Protein 4WP2 (pdb70)

Structure (mmCIF, N/CA/C/O backbone):
data_4WP2
#
_entry.id   4WP2
#
_cell.length_a   95.903
_cell.length_b   95.903
_cell.length_c   74.967
_cell.angle_alpha   90.00
_cell.angle_beta   90.00
_cell.angle_gamma   120.00
#
_symmetry.space_group_name_H-M   'P 31 2 1'
#
loop_
_entity.id
_entity.type
_entity.pdbx_description
1 polymer 'Putative mRNA export protein'
2 water water
#
loop_
_atom_site.group_PDB
_atom_site.id
_atom_site.type_symbol
_atom_site.label_atom_id
_atom_site.label_alt_id
_atom_site.label_comp_id
_atom_site.label_asym_id
_atom_site.label_entity_id
_atom_site.label_seq_id
_atom_site.pdbx_PDB_ins_code
_atom_site.Cartn_x
_atom_site.Cartn_y
_atom_site.Cartn_z
_atom_site.occupancy
_atom_site.B_iso_or_equiv
_atom_site.auth_seq_id
_atom_site.auth_comp_id
_atom_site.auth_asym_id
_atom_site.auth_atom_id
_atom_site.pdbx_PDB_model_num
ATOM 1 N N . SER A 1 1 ? 1.414 27.790 13.676 1.00 45.34 597 SER A N 1
ATOM 2 C CA . SER A 1 1 ? 1.243 26.394 13.286 1.00 44.27 597 SER A CA 1
ATOM 3 C C . SER A 1 1 ? 1.744 25.479 14.391 1.00 38.14 597 SER A C 1
ATOM 4 O O . SER A 1 1 ? 2.064 25.946 15.482 1.00 41.14 597 SER A O 1
ATOM 11 N N . ASN A 1 2 ? 1.911 24.196 14.093 1.00 37.57 598 ASN A N 1
ATOM 12 C CA . ASN A 1 2 ? 2.454 23.292 15.098 1.00 32.79 598 ASN A CA 1
ATOM 13 C C . ASN A 1 2 ? 3.973 23.340 15.086 1.00 30.99 598 ASN A C 1
ATOM 14 O O . ASN A 1 2 ? 4.604 22.966 16.067 1.00 27.12 598 ASN A O 1
ATOM 25 N N . ALA A 1 3 ? 4.547 23.879 14.012 1.00 34.92 599 ALA A N 1
ATOM 26 C CA . ALA A 1 3 ? 5.999 23.985 13.888 1.00 30.77 599 ALA A CA 1
ATOM 27 C C . ALA A 1 3 ? 6.526 24.975 14.910 1.00 26.20 599 ALA A C 1
ATOM 28 O O . ALA A 1 3 ? 7.566 24.765 15.522 1.00 29.76 599 ALA A O 1
ATOM 35 N N . ALA A 1 4 ? 5.775 26.053 15.103 1.00 24.30 600 ALA A N 1
ATOM 36 C CA . ALA A 1 4 ? 6.174 27.101 16.025 1.00 33.70 600 ALA A CA 1
ATOM 37 C C . ALA A 1 4 ? 6.125 26.590 17.453 1.00 26.82 600 ALA A C 1
ATOM 38 O O . ALA A 1 4 ? 6.989 26.909 18.263 1.00 26.28 600 ALA A O 1
ATOM 45 N N . THR A 1 5 ? 5.104 25.795 17.754 1.00 26.40 601 THR A N 1
ATOM 46 C CA . THR A 1 5 ? 4.940 25.241 19.091 1.00 27.65 601 THR A CA 1
ATOM 47 C C . THR A 1 5 ? 6.073 24.231 19.353 1.00 29.94 601 THR A C 1
ATOM 48 O O . THR A 1 5 ? 6.698 24.237 20.414 1.00 24.77 601 THR A O 1
ATOM 59 N N . LYS A 1 6 ? 6.347 23.374 18.378 1.00 25.47 602 LYS A N 1
ATOM 60 C CA . LYS A 1 6 ? 7.468 22.433 18.472 1.00 25.65 602 LYS A CA 1
ATOM 61 C C . LYS A 1 6 ? 8.792 23.178 18.640 1.00 24.06 602 LYS A C 1
ATOM 62 O O . LYS A 1 6 ? 9.669 22.751 19.391 1.00 22.58 602 LYS A O 1
ATOM 81 N N . ALA A 1 7 ? 8.939 24.285 17.921 1.00 24.82 603 ALA A N 1
ATOM 82 C CA . ALA A 1 7 ? 10.149 25.089 18.003 1.00 22.45 603 ALA A CA 1
ATOM 83 C C . ALA A 1 7 ? 10.395 25.662 19.402 1.00 23.98 603 ALA A C 1
ATOM 84 O O . ALA A 1 7 ? 11.539 25.686 19.847 1.00 25.01 603 ALA A O 1
ATOM 91 N N . GLN A 1 8 ? 9.352 26.123 20.102 1.00 26.58 604 GLN A N 1
ATOM 92 C CA . GLN A 1 8 ? 9.575 26.667 21.446 1.00 25.20 604 GLN A CA 1
ATOM 93 C C . GLN A 1 8 ? 10.054 25.546 22.378 1.00 22.20 604 GLN A C 1
ATOM 94 O O . GLN A 1 8 ? 10.840 25.801 23.291 1.00 24.45 604 GLN A O 1
ATOM 108 N N . LEU A 1 9 ? 9.588 24.317 22.159 1.00 21.91 605 LEU A N 1
ATOM 109 C CA . LEU A 1 9 ? 10.059 23.176 22.947 1.00 20.41 605 LEU A CA 1
ATOM 110 C C . LEU A 1 9 ? 11.530 22.815 22.620 1.00 20.12 605 LEU A C 1
ATOM 111 O O . LEU A 1 9 ? 12.326 22.532 23.516 1.00 19.87 605 LEU A O 1
ATOM 127 N N . ILE A 1 10 ? 11.892 22.841 21.340 1.00 20.27 606 ILE A N 1
ATOM 128 C CA . ILE A 1 10 ? 13.281 22.621 20.939 1.00 20.21 606 ILE A CA 1
ATOM 129 C C . ILE A 1 10 ? 14.193 23.666 21.584 1.00 23.73 606 ILE A C 1
ATOM 130 O O . ILE A 1 10 ? 15.265 23.341 22.112 1.00 20.70 606 ILE A O 1
ATOM 146 N N . ALA A 1 11 ? 13.763 24.925 21.532 1.00 24.68 607 ALA A N 1
ATOM 147 C CA . ALA A 1 11 ? 14.550 26.021 22.074 1.00 23.98 607 ALA A CA 1
ATOM 148 C C . ALA A 1 11 ? 14.783 25.827 23.565 1.00 24.00 607 ALA A C 1
ATOM 149 O O . ALA A 1 11 ? 15.878 26.100 24.063 1.00 23.48 607 ALA A O 1
ATOM 156 N N . GLU A 1 12 ? 13.770 25.331 24.272 1.00 21.85 608 GLU A N 1
ATOM 157 C CA . GLU A 1 12 ? 13.897 25.136 25.709 1.00 24.88 608 GLU A CA 1
ATOM 158 C C . GLU A 1 12 ? 14.857 23.999 26.040 1.00 23.14 608 GLU A C 1
ATOM 159 O O . GLU A 1 12 ? 15.657 24.112 26.973 1.00 22.76 608 GLU A O 1
ATOM 171 N N . VAL A 1 13 ? 14.771 22.903 25.294 1.00 20.71 609 VAL A N 1
ATOM 172 C CA . VAL A 1 13 ? 15.685 21.784 25.499 1.00 19.47 609 VAL A CA 1
ATOM 173 C C . VAL A 1 13 ? 17.122 22.238 25.233 1.00 21.80 609 VAL A C 1
ATOM 174 O O . VAL A 1 13 ? 18.029 21.885 25.975 1.00 19.84 609 VAL A O 1
ATOM 187 N N . SER A 1 14 ? 17.311 23.030 24.182 1.00 20.55 610 SER A N 1
ATOM 188 C CA . SER A 1 14 ? 18.629 23.550 23.831 1.00 22.81 610 SER A CA 1
ATOM 189 C C . SER A 1 14 ? 19.179 24.424 24.955 1.00 22.99 610 SER A C 1
ATOM 190 O O . SER A 1 14 ? 20.348 24.319 25.318 1.00 23.31 610 SER A O 1
ATOM 198 N N . ARG A 1 15 ? 18.325 25.290 25.496 1.00 24.37 611 ARG A N 1
ATOM 199 C CA . ARG A 1 15 ? 18.716 26.184 26.576 1.00 23.96 611 ARG A CA 1
ATOM 200 C C . ARG A 1 15 ? 19.156 25.398 27.808 1.00 25.37 611 ARG A C 1
ATOM 201 O O . ARG A 1 15 ? 20.142 25.750 28.462 1.00 28.45 611 ARG A O 1
ATOM 222 N N . ARG A 1 16 ? 18.404 24.352 28.136 1.00 23.21 612 ARG A N 1
ATOM 223 C CA . ARG A 1 16 ? 18.663 23.572 29.338 1.00 24.54 612 ARG A CA 1
ATOM 224 C C . ARG A 1 16 ? 19.862 22.619 29.198 1.00 27.35 612 ARG A C 1
ATOM 225 O O . ARG A 1 16 ? 20.651 22.474 30.138 1.00 26.33 612 ARG A O 1
ATOM 246 N N . THR A 1 17 ? 20.004 21.984 28.034 1.00 23.93 613 THR A N 1
ATOM 247 C CA . THR A 1 17 ? 21.013 20.937 27.847 1.00 24.18 613 THR A CA 1
ATOM 248 C C . THR A 1 17 ? 22.318 21.432 27.236 1.00 23.25 613 THR A C 1
ATOM 249 O O . THR A 1 17 ? 23.356 20.787 27.387 1.00 23.30 613 THR A O 1
ATOM 260 N N . GLY A 1 18 ? 22.253 22.543 26.512 1.00 24.01 614 GLY A N 1
ATOM 261 C CA . GLY A 1 18 ? 23.412 23.063 25.806 1.00 24.65 614 GLY A CA 1
ATOM 262 C C . GLY A 1 18 ? 23.580 22.492 24.407 1.00 29.30 614 GLY A C 1
ATOM 263 O O . GLY A 1 18 ? 24.493 22.890 23.681 1.00 25.33 614 GLY A O 1
ATOM 267 N N . MET A 1 19 ? 22.704 21.565 24.023 1.00 23.35 615 MET A N 1
ATOM 268 C CA . MET A 1 19 ? 22.765 20.960 22.692 1.00 22.93 615 MET A CA 1
ATOM 269 C C . MET A 1 19 ? 22.250 21.887 21.609 1.00 25.78 615 MET A C 1
ATOM 270 O O . MET A 1 19 ? 21.417 22.749 21.870 1.00 24.24 615 MET A O 1
ATOM 284 N N . ASN A 1 20 ? 22.717 21.690 20.378 1.00 24.38 616 ASN A N 1
ATOM 285 C CA . ASN A 1 20 ? 22.198 22.464 19.257 1.00 26.01 616 ASN A CA 1
ATOM 286 C C . ASN A 1 20 ? 20.750 22.046 18.949 1.00 25.97 616 ASN A C 1
ATOM 287 O O . ASN A 1 20 ? 20.218 21.112 19.561 1.00 21.42 616 ASN A O 1
ATOM 298 N N . VAL A 1 21 ? 20.108 22.721 18.002 1.00 23.61 617 VAL A N 1
ATOM 299 C CA . VAL A 1 21 ? 18.686 22.462 17.768 1.00 22.67 617 VAL A CA 1
ATOM 300 C C . VAL A 1 21 ? 18.440 21.062 17.197 1.00 20.80 617 VAL A C 1
ATOM 301 O O . VAL A 1 21 ? 17.401 20.455 17.463 1.00 26.02 617 VAL A O 1
ATOM 314 N N . GLU A 1 22 ? 19.376 20.536 16.415 1.00 20.82 618 GLU A N 1
ATOM 315 C CA . GLU A 1 22 ? 19.184 19.205 15.833 1.00 22.62 618 GLU A CA 1
ATOM 316 C C . GLU A 1 22 ? 19.094 18.125 16.917 1.00 21.77 618 GLU A C 1
ATOM 317 O O . GLU A 1 22 ? 18.164 17.315 16.933 1.00 23.00 618 GLU A O 1
ATOM 329 N N . TYR A 1 23 ? 20.048 18.129 17.835 1.00 23.32 619 TYR A N 1
ATOM 330 C CA . TYR A 1 23 ? 20.083 17.102 18.868 1.00 20.67 619 TYR A CA 1
ATOM 331 C C . TYR A 1 23 ? 18.991 17.349 19.910 1.00 23.02 619 TYR A C 1
ATOM 332 O O . TYR A 1 23 ? 18.414 16.404 20.445 1.00 20.29 619 TYR A O 1
ATOM 350 N N . SER A 1 24 ? 18.647 18.613 20.137 1.00 21.47 620 SER A N 1
ATOM 351 C CA . SER A 1 24 ? 17.543 18.942 21.038 1.00 20.30 620 SER A CA 1
ATOM 352 C C . SER A 1 24 ? 16.240 18.331 20.527 1.00 19.87 620 SER A C 1
ATOM 353 O O . SER A 1 24 ? 15.460 17.776 21.299 1.00 19.68 620 SER A O 1
ATOM 361 N N . GLN A 1 25 ? 16.011 18.424 19.220 1.00 19.80 621 GLN A N 1
ATOM 362 C CA . GLN A 1 25 ? 14.822 17.824 18.633 1.00 19.55 621 GLN A CA 1
ATOM 363 C C . GLN A 1 25 ? 14.845 16.300 18.794 1.00 19.48 621 GLN A C 1
ATOM 364 O O . GLN A 1 25 ? 13.807 15.683 18.978 1.00 19.84 621 GLN A O 1
ATOM 378 N N . MET A 1 26 ? 16.025 15.695 18.730 1.00 21.21 622 MET A N 1
ATOM 379 C CA . MET A 1 26 ? 16.134 14.246 18.894 1.00 20.43 622 MET A CA 1
ATOM 380 C C . MET A 1 26 ? 15.565 13.755 20.234 1.00 21.29 622 MET A C 1
ATOM 381 O O . MET A 1 26 ? 14.929 12.699 20.291 1.00 19.78 622 MET A O 1
ATOM 414 N N . LEU A 1 28 ? 13.214 15.121 21.930 1.00 19.28 624 LEU A N 1
ATOM 415 C CA . LEU A 1 28 ? 11.777 15.360 21.976 1.00 19.18 624 LEU A CA 1
ATOM 416 C C . LEU A 1 28 ? 10.980 14.394 21.116 1.00 19.14 624 LEU A C 1
ATOM 417 O O . LEU A 1 28 ? 9.896 13.948 21.507 1.00 20.37 624 LEU A O 1
ATOM 433 N N . THR A 1 29 ? 11.517 14.077 19.943 1.00 19.56 625 THR A N 1
ATOM 434 C CA . THR A 1 29 ? 10.829 13.205 19.004 1.00 23.56 625 THR A CA 1
ATOM 435 C C . THR A 1 29 ? 10.899 11.744 19.437 1.00 19.67 625 THR A C 1
ATOM 436 O O . THR A 1 29 ? 11.847 11.323 20.086 1.00 19.75 625 THR A O 1
ATOM 447 N N . GLY A 1 30 ? 9.873 10.984 19.079 1.00 20.90 626 GLY A N 1
ATOM 448 C CA . GLY A 1 30 ? 9.831 9.575 19.412 1.00 23.77 626 GLY A CA 1
ATOM 449 C C . GLY A 1 30 ? 9.027 9.306 20.668 1.00 20.30 626 GLY A C 1
ATOM 450 O O . GLY A 1 30 ? 7.920 9.816 20.843 1.00 22.39 626 GLY A O 1
ATOM 454 N N . ALA A 1 31 ? 9.603 8.518 21.567 1.00 20.52 627 ALA A N 1
ATOM 455 C CA . ALA A 1 31 ? 8.857 8.013 22.709 1.00 20.67 627 ALA A CA 1
ATOM 456 C C . ALA A 1 31 ? 8.528 9.102 23.743 1.00 22.30 627 ALA A C 1
ATOM 457 O O . ALA A 1 31 ? 7.575 8.949 24.501 1.00 25.31 627 ALA A O 1
ATOM 464 N N . ALA A 1 32 ? 9.284 10.200 23.765 1.00 19.83 628 ALA A N 1
ATOM 465 C CA . ALA A 1 32 ? 8.932 11.338 24.627 1.00 21.74 628 ALA A CA 1
ATOM 466 C C . ALA A 1 32 ? 7.673 12.036 24.114 1.00 24.20 628 ALA A C 1
ATOM 467 O O . ALA A 1 32 ? 6.936 12.659 24.886 1.00 24.02 628 ALA A O 1
ATOM 474 N N . ASN A 1 33 ? 7.422 11.894 22.814 1.00 20.88 629 ASN A N 1
ATOM 475 C CA . ASN A 1 33 ? 6.302 12.538 22.131 1.00 23.61 629 ASN A CA 1
ATOM 476 C C . ASN A 1 33 ? 6.157 14.006 22.536 1.00 20.06 629 ASN A C 1
ATOM 477 O O . ASN A 1 33 ? 5.061 14.474 22.827 1.00 26.43 629 ASN A O 1
ATOM 488 N N . TRP A 1 34 ? 7.288 14.711 22.531 1.00 21.76 630 TRP A N 1
ATOM 489 C CA . TRP A 1 34 ? 7.354 16.160 22.758 1.00 23.38 630 TRP A CA 1
ATOM 490 C C . TRP A 1 34 ? 7.007 16.579 24.187 1.00 27.10 630 TRP A C 1
ATOM 491 O O . TRP A 1 34 ? 6.811 17.759 24.466 1.00 27.75 630 TRP A O 1
ATOM 512 N N . ASN A 1 35 ? 7.022 15.615 25.100 1.00 26.13 631 ASN A N 1
ATOM 513 C CA . ASN A 1 35 ? 6.909 15.897 26.523 1.00 27.00 631 ASN A CA 1
ATOM 514 C C . ASN A 1 35 ? 8.251 16.451 26.996 1.00 28.65 631 ASN A C 1
ATOM 515 O O . ASN A 1 35 ? 9.265 15.747 26.942 1.00 26.75 631 ASN A O 1
ATOM 526 N N . LEU A 1 36 ? 8.271 17.692 27.471 1.00 26.63 632 LEU A N 1
ATOM 527 C CA . LEU A 1 36 ? 9.538 18.329 27.822 1.00 31.56 632 LEU A CA 1
ATOM 528 C C . LEU A 1 36 ? 10.296 17.573 28.900 1.00 28.38 632 LEU A C 1
ATOM 529 O O . LEU A 1 36 ? 11.515 17.407 28.820 1.00 24.28 632 LEU A O 1
ATOM 545 N N . GLU A 1 37 ? 9.585 17.155 29.937 1.00 27.62 633 GLU A N 1
ATOM 546 C CA . GLU A 1 37 ? 10.232 16.481 31.050 1.00 29.31 633 GLU A CA 1
ATOM 547 C C . GLU A 1 37 ? 10.837 15.144 30.618 1.00 27.24 633 GLU A C 1
ATOM 548 O O . GLU A 1 37 ? 11.943 14.807 31.016 1.00 26.94 633 GLU A O 1
ATOM 560 N N . LEU A 1 38 ? 10.112 14.391 29.800 1.00 27.04 634 LEU A N 1
ATOM 561 C CA . LEU A 1 38 ? 10.601 13.091 29.349 1.00 25.50 634 LEU A CA 1
ATOM 562 C C . LEU A 1 38 ? 11.809 13.258 28.420 1.00 25.06 634 LEU A C 1
ATOM 563 O O . LEU A 1 38 ? 12.720 12.433 28.418 1.00 25.67 634 LEU A O 1
ATOM 579 N N . ALA A 1 39 ? 11.809 14.330 27.631 1.00 24.62 635 ALA A N 1
ATOM 580 C CA . ALA A 1 39 ? 12.938 14.641 26.764 1.00 22.38 635 ALA A CA 1
ATOM 581 C C . ALA A 1 39 ? 14.201 14.922 27.585 1.00 21.55 635 ALA A C 1
ATOM 582 O O . ALA A 1 39 ? 15.283 14.399 27.290 1.00 23.57 635 ALA A O 1
ATOM 589 N N . LEU A 1 40 ? 14.070 15.740 28.626 1.00 24.76 636 LEU A N 1
ATOM 590 C CA . LEU A 1 40 ? 15.221 16.099 29.451 1.00 23.22 636 LEU A CA 1
ATOM 591 C C . LEU A 1 40 ? 15.756 14.896 30.208 1.00 28.36 636 LEU A C 1
ATOM 592 O O . LEU A 1 40 ? 16.969 14.744 30.373 1.00 27.30 636 LEU A O 1
ATOM 608 N N . GLN A 1 41 ? 14.839 14.053 30.670 1.00 27.95 637 GLN A N 1
ATOM 609 C CA . GLN A 1 41 ? 15.182 12.796 31.319 1.00 28.47 637 GLN A CA 1
ATOM 610 C C . GLN A 1 41 ? 16.007 11.901 30.393 1.00 24.31 637 GLN A C 1
ATOM 611 O O . GLN A 1 41 ? 16.976 11.284 30.822 1.00 26.91 637 GLN A O 1
ATOM 625 N N . SER A 1 42 ? 15.618 11.824 29.127 1.00 26.08 638 SER A N 1
ATOM 626 C CA . SER A 1 42 ? 16.365 11.030 28.156 1.00 24.56 638 SER A CA 1
ATOM 627 C C . SER A 1 42 ? 17.768 11.591 27.961 1.00 25.69 638 SER A C 1
ATOM 628 O O . SER A 1 42 ? 18.732 10.842 27.849 1.00 25.75 638 SER A O 1
ATOM 636 N N . PHE A 1 43 ? 17.886 12.909 27.931 1.00 25.92 639 PHE A N 1
ATOM 637 C CA . PHE A 1 43 ? 19.200 13.525 27.811 1.00 23.31 639 PHE A CA 1
ATOM 638 C C . PHE A 1 43 ? 20.101 13.146 28.990 1.00 28.94 639 PHE A C 1
ATOM 639 O O . PHE A 1 43 ? 21.277 12.802 28.804 1.00 31.35 639 PHE A O 1
ATOM 656 N N . GLU A 1 44 ? 19.559 13.238 30.201 1.00 28.37 640 GLU A N 1
ATOM 657 C CA . GLU A 1 44 ? 20.336 12.953 31.405 1.00 39.90 640 GLU A CA 1
ATOM 658 C C . GLU A 1 44 ? 20.933 11.549 31.389 1.00 45.12 640 GLU A C 1
ATOM 659 O O . GLU A 1 44 ? 22.073 11.348 31.807 1.00 50.18 640 GLU A O 1
ATOM 671 N N . GLN A 1 45 ? 20.163 10.578 30.911 1.00 37.68 641 GLN A N 1
ATOM 672 C CA . GLN A 1 45 ? 20.631 9.199 30.880 1.00 41.11 641 GLN A CA 1
ATOM 673 C C . GLN A 1 45 ? 21.608 8.942 29.736 1.00 43.94 641 GLN A C 1
ATOM 674 O O . GLN A 1 45 ? 22.510 8.115 29.864 1.00 43.93 641 GLN A O 1
ATOM 688 N N . GLN A 1 46 ? 21.435 9.660 28.629 1.00 32.58 642 GLN A N 1
ATOM 689 C CA . GLN A 1 46 ? 22.161 9.358 27.395 1.00 32.01 642 GLN A CA 1
ATOM 690 C C . GLN A 1 46 ? 23.232 10.387 27.004 1.00 38.91 642 GLN A C 1
ATOM 691 O O . GLN A 1 46 ? 23.769 10.323 25.897 1.00 32.12 642 GLN A O 1
ATOM 705 N N . LYS A 1 47 ? 23.509 11.345 27.886 1.00 41.98 643 LYS A N 1
ATOM 706 C CA . LYS A 1 47 ? 24.401 12.466 27.568 1.00 47.36 643 LYS A CA 1
ATOM 707 C C . LYS A 1 47 ? 25.763 11.988 27.057 1.00 49.23 643 LYS A C 1
ATOM 708 O O . LYS A 1 47 ? 26.362 12.603 26.174 1.00 39.67 643 LYS A O 1
ATOM 727 N N . ALA A 1 48 ? 26.225 10.869 27.607 1.00 56.05 644 ALA A N 1
ATOM 728 C CA . ALA A 1 48 ? 27.528 10.308 27.268 1.00 65.34 644 ALA A CA 1
ATOM 729 C C . ALA A 1 48 ? 27.657 9.969 25.782 1.00 64.10 644 ALA A C 1
ATOM 730 O O . ALA A 1 48 ? 28.770 9.879 25.263 1.00 67.15 644 ALA A O 1
ATOM 737 N N . ASN A 1 49 ? 26.530 9.767 25.105 1.00 56.05 645 ASN A N 1
ATOM 738 C CA . ASN A 1 49 ? 26.550 9.375 23.697 1.00 55.43 645 ASN A CA 1
ATOM 739 C C . ASN A 1 49 ? 26.319 10.532 22.724 1.00 51.38 645 ASN A C 1
ATOM 740 O O . ASN A 1 49 ? 26.295 10.320 21.512 1.00 58.94 645 ASN A O 1
ATOM 751 N N . VAL A 1 50 ? 26.133 11.745 23.241 1.00 43.69 646 VAL A N 1
ATOM 752 C CA . VAL A 1 50 ? 25.964 12.913 22.378 1.00 40.31 646 VAL A CA 1
ATOM 753 C C . VAL A 1 50 ? 27.339 13.440 21.977 1.00 33.62 646 VAL A C 1
ATOM 754 O O . VAL A 1 50 ? 28.179 13.669 22.840 1.00 31.64 646 VAL A O 1
ATOM 767 N N . PRO A 1 51 ? 27.578 13.634 20.669 1.00 31.03 647 PRO A N 1
ATOM 768 C CA . PRO A 1 51 ? 28.910 14.117 20.287 1.00 31.31 647 PRO A CA 1
ATOM 769 C C . PRO A 1 51 ? 29.221 15.494 20.878 1.00 33.54 647 PRO A C 1
ATOM 770 O O . PRO A 1 51 ? 28.331 16.337 20.932 1.00 30.97 647 PRO A O 1
ATOM 781 N N . PRO A 1 52 ? 30.477 15.726 21.295 1.00 29.77 648 PRO A N 1
ATOM 782 C CA . PRO A 1 52 ? 30.806 17.015 21.920 1.00 29.30 648 PRO A CA 1
ATOM 783 C C . PRO A 1 52 ? 30.564 18.215 21.013 1.00 28.45 648 PRO A C 1
ATOM 784 O O . PRO A 1 52 ? 30.240 19.288 21.515 1.00 28.15 648 PRO A O 1
ATOM 795 N N . GLU A 1 53 ? 30.712 18.035 19.703 1.00 28.34 649 GLU A N 1
ATOM 796 C CA . GLU A 1 53 ? 30.520 19.133 18.755 1.00 28.88 649 GLU A CA 1
ATOM 797 C C . GLU A 1 53 ? 29.065 19.623 18.706 1.00 29.93 649 GLU A C 1
ATOM 798 O O . GLU A 1 53 ? 28.790 20.719 18.225 1.00 34.80 649 GLU A O 1
ATOM 810 N N . ALA A 1 54 ? 28.144 18.812 19.206 1.00 27.94 650 ALA A N 1
ATOM 811 C CA . ALA A 1 54 ? 26.725 19.150 19.207 1.00 31.09 650 ALA A CA 1
ATOM 812 C C . ALA A 1 54 ? 26.385 20.238 20.229 1.00 28.40 650 ALA A C 1
ATOM 813 O O . ALA A 1 54 ? 25.285 20.789 20.206 1.00 29.44 650 ALA A O 1
ATOM 820 N N . PHE A 1 55 ? 27.326 20.551 21.120 1.00 28.68 651 PHE A N 1
ATOM 821 C CA . PHE A 1 55 ? 27.079 21.483 22.227 1.00 27.85 651 PHE A CA 1
ATOM 822 C C . PHE A 1 55 ? 27.432 22.930 21.882 1.00 27.00 651 PHE A C 1
ATOM 823 O O . PHE A 1 55 ? 28.567 23.231 21.517 1.00 26.55 651 PHE A O 1
ATOM 840 N N . ILE A 1 56 ? 26.425 23.803 21.905 1.00 26.77 652 ILE A N 1
ATOM 841 C CA . ILE A 1 56 ? 26.632 25.230 21.626 1.00 25.99 652 ILE A CA 1
ATOM 842 C C . ILE A 1 56 ? 26.455 26.199 22.808 1.00 31.33 652 ILE A C 1
ATOM 843 O O . ILE A 1 56 ? 26.635 27.417 22.654 1.00 25.35 652 ILE A O 1
ATOM 859 N N . SER A 1 57 ? 26.078 25.686 23.973 1.00 26.69 653 SER A N 1
ATOM 860 C CA . SER A 1 57 ? 25.914 26.533 25.159 1.00 26.76 653 SER A CA 1
ATOM 861 C C . SER A 1 57 ? 26.113 25.711 26.434 1.00 27.56 653 SER A C 1
ATOM 862 O O . SER A 1 57 ? 26.305 24.501 26.381 1.00 28.05 653 SER A O 1
ATOM 870 N N . GLN A 1 58 ? 26.054 26.364 27.585 1.00 27.70 654 GLN A N 1
ATOM 871 C CA . GLN A 1 58 ? 26.346 25.677 28.834 1.00 28.42 654 GLN A CA 1
ATOM 872 C C . GLN A 1 58 ? 25.301 24.654 29.261 1.00 29.23 654 GLN A C 1
ATOM 873 O O . GLN A 1 58 ? 24.117 24.963 29.305 1.00 29.32 654 GLN A O 1
ATOM 887 N N . PRO A 1 59 ? 25.748 23.430 29.614 1.00 29.84 655 PRO A N 1
ATOM 888 C CA . PRO A 1 59 ? 24.773 22.482 30.156 1.00 30.65 655 PRO A CA 1
ATOM 889 C C . PRO A 1 59 ? 24.242 23.002 31.476 1.00 32.93 655 PRO A C 1
ATOM 890 O O . PRO A 1 59 ? 25.040 23.363 32.340 1.00 31.04 655 PRO A O 1
ATOM 901 N N . GLN A 1 60 ? 22.927 23.002 31.649 1.00 31.33 656 GLN A N 1
ATOM 902 C CA . GLN A 1 60 ? 22.335 23.562 32.856 1.00 31.66 656 GLN A CA 1
ATOM 903 C C . GLN A 1 60 ? 20.978 22.928 33.137 1.00 32.31 656 GLN A C 1
ATOM 904 O O . GLN A 1 60 ? 20.019 23.618 33.477 1.00 32.33 656 GLN A O 1
ATOM 918 N N . VAL A 1 61 ? 20.894 21.624 32.893 1.00 33.37 657 VAL A N 1
ATOM 919 C CA . VAL A 1 61 ? 19.723 20.823 33.247 1.00 40.74 657 VAL A CA 1
ATOM 920 C C . VAL A 1 61 ? 19.300 21.100 34.693 1.00 59.95 657 VAL A C 1
ATOM 921 O O . VAL A 1 61 ? 19.715 20.391 35.609 1.00 65.49 657 VAL A O 1
ATOM 935 N N . ALA B 1 4 ? 10.787 17.108 10.349 1.00 84.69 600 ALA B N 1
ATOM 936 C CA . ALA B 1 4 ? 10.553 18.120 11.372 1.00 79.89 600 ALA B CA 1
ATOM 937 C C . ALA B 1 4 ? 11.599 19.230 11.289 1.00 61.74 600 ALA B C 1
ATOM 938 O O . ALA B 1 4 ? 11.940 19.861 12.294 1.00 49.93 600 ALA B O 1
ATOM 944 N N . THR B 1 5 ? 12.131 19.455 10.093 1.00 56.68 601 THR B N 1
ATOM 945 C CA . THR B 1 5 ? 13.122 20.498 9.935 1.00 38.81 601 THR B CA 1
ATOM 946 C C . THR B 1 5 ? 12.486 21.895 10.071 1.00 20.61 601 THR B C 1
ATOM 947 O O . THR B 1 5 ? 13.200 22.819 10.408 1.00 28.77 601 THR B O 1
ATOM 958 N N . LYS B 1 6 ? 11.174 22.072 9.846 1.00 30.88 602 LYS B N 1
ATOM 959 C CA . LYS B 1 6 ? 10.582 23.410 10.043 1.00 25.30 602 LYS B CA 1
ATOM 960 C C . LYS B 1 6 ? 10.721 23.897 11.485 1.00 20.60 602 LYS B C 1
ATOM 961 O O . LYS B 1 6 ? 11.090 25.048 11.722 1.00 24.59 602 LYS B O 1
ATOM 980 N N . ALA B 1 7 ? 10.424 23.031 12.445 1.00 24.96 603 ALA B N 1
ATOM 981 C CA . ALA B 1 7 ? 10.571 23.401 13.842 1.00 24.30 603 ALA B CA 1
ATOM 982 C C . ALA B 1 7 ? 12.038 23.702 14.140 1.00 21.90 603 ALA B C 1
ATOM 983 O O . ALA B 1 7 ? 12.328 24.654 14.857 1.00 25.29 603 ALA B O 1
ATOM 990 N N . GLN B 1 8 ? 12.952 22.906 13.578 1.00 23.85 604 GLN B N 1
ATOM 991 C CA . GLN B 1 8 ? 14.388 23.127 13.788 1.00 23.77 604 GLN B CA 1
ATOM 992 C C . GLN B 1 8 ? 14.832 24.448 13.214 1.00 23.90 604 GLN B C 1
ATOM 993 O O . GLN B 1 8 ? 15.622 25.172 13.822 1.00 23.29 604 GLN B O 1
ATOM 1007 N N . LEU B 1 9 ? 14.298 24.770 12.041 1.00 22.09 605 LEU B N 1
ATOM 1008 C CA . LEU B 1 9 ? 14.668 26.000 11.358 1.00 23.32 605 LEU B CA 1
ATOM 1009 C C . LEU B 1 9 ? 14.181 27.230 12.113 1.00 21.03 605 LEU B C 1
ATOM 1010 O O . LEU B 1 9 ? 14.916 28.207 12.257 1.00 22.80 605 LEU B O 1
ATOM 1026 N N . ILE B 1 10 ? 12.953 27.171 12.612 1.00 22.80 606 ILE B N 1
ATOM 1027 C CA . ILE B 1 10 ? 12.420 28.255 13.427 1.00 25.32 606 ILE B CA 1
ATOM 1028 C C . ILE B 1 10 ? 13.273 28.424 14.682 1.00 26.17 606 ILE B C 1
ATOM 1029 O O . ILE B 1 10 ? 13.646 29.536 15.034 1.00 23.97 606 ILE B O 1
ATOM 1045 N N . ALA B 1 11 ? 13.592 27.316 15.344 1.00 22.79 607 ALA B N 1
ATOM 1046 C CA . ALA B 1 11 ? 14.388 27.374 16.570 1.00 22.94 607 ALA B CA 1
ATOM 1047 C C . ALA B 1 11 ? 15.780 27.957 16.323 1.00 27.53 607 ALA B C 1
ATOM 1048 O O . ALA B 1 11 ? 16.322 28.671 17.171 1.00 27.03 607 ALA B O 1
ATOM 1055 N N . GLU B 1 12 ? 16.375 27.638 15.178 1.00 25.01 608 GLU B N 1
ATOM 1056 C CA . GLU B 1 12 ? 17.706 28.143 14.863 1.00 23.85 608 GLU B CA 1
ATOM 1057 C C . GLU B 1 12 ? 17.698 29.647 14.579 1.00 26.74 608 GLU B C 1
ATOM 1058 O O . GLU B 1 12 ? 18.586 30.369 15.037 1.00 31.43 608 GLU B O 1
ATOM 1070 N N . VAL B 1 13 ? 16.699 30.122 13.836 1.00 23.60 609 VAL B N 1
ATOM 1071 C CA . VAL B 1 13 ? 16.590 31.560 13.567 1.00 27.40 609 VAL B CA 1
ATOM 1072 C C . VAL B 1 13 ? 16.446 32.339 14.874 1.00 39.79 609 VAL B C 1
ATOM 1073 O O . VAL B 1 13 ? 17.024 33.420 15.031 1.00 29.17 609 VAL B O 1
ATOM 1086 N N . SER B 1 14 ? 15.668 31.802 15.804 1.00 27.11 610 SER B N 1
ATOM 1087 C CA . SER B 1 14 ? 15.501 32.450 17.095 1.00 36.75 610 SER B CA 1
ATOM 1088 C C . SER B 1 14 ? 16.834 32.576 17.822 1.00 40.77 610 SER B C 1
ATOM 1089 O O . SER B 1 14 ? 17.173 33.640 18.339 1.00 40.94 610 SER B O 1
ATOM 1097 N N . ARG B 1 15 ? 17.592 31.488 17.833 1.00 31.58 611 ARG B N 1
ATOM 1098 C CA . ARG B 1 15 ? 18.879 31.454 18.505 1.00 35.68 611 ARG B CA 1
ATOM 1099 C C . ARG B 1 15 ? 19.877 32.440 17.902 1.00 35.71 611 ARG B C 1
ATOM 1100 O O . ARG B 1 15 ? 20.617 33.107 18.628 1.00 37.59 611 ARG B O 1
ATOM 1121 N N . ARG B 1 16 ? 19.917 32.509 16.577 1.00 34.56 612 ARG B N 1
ATOM 1122 C CA . ARG B 1 16 ? 20.897 33.344 15.899 1.00 42.34 612 ARG B CA 1
ATOM 1123 C C . ARG B 1 16 ? 20.541 34.832 16.009 1.00 43.67 612 ARG B C 1
ATOM 1124 O O . ARG B 1 16 ? 21.422 35.673 16.201 1.00 45.46 612 ARG B O 1
ATOM 1145 N N . THR B 1 17 ? 19.252 35.148 15.917 1.00 34.95 613 THR B N 1
ATOM 1146 C CA . THR B 1 17 ? 18.805 36.541 15.855 1.00 41.97 613 THR B CA 1
ATOM 1147 C C . THR B 1 17 ? 18.445 37.110 17.220 1.00 42.22 613 THR B C 1
ATOM 1148 O O . THR B 1 17 ? 18.524 38.322 17.436 1.00 42.16 613 THR B O 1
ATOM 1159 N N . GLY B 1 18 ? 18.056 36.234 18.137 1.00 42.82 614 GLY B N 1
ATOM 1160 C CA . GLY B 1 18 ? 17.593 36.654 19.446 1.00 40.30 614 GLY B CA 1
ATOM 1161 C C . GLY B 1 18 ? 16.103 36.950 19.447 1.00 39.57 614 GLY B C 1
ATOM 1162 O O . GLY B 1 18 ? 15.523 37.275 20.481 1.00 40.08 614 GLY B O 1
ATOM 1166 N N . MET B 1 19 ? 15.481 36.849 18.281 1.00 34.86 615 MET B N 1
ATOM 1167 C CA . MET B 1 19 ? 14.042 37.074 18.161 1.00 34.31 615 MET B CA 1
ATOM 1168 C C . MET B 1 19 ? 13.255 35.888 18.694 1.00 33.29 615 MET B C 1
ATOM 1169 O O . MET B 1 19 ? 13.768 34.777 18.748 1.00 38.16 615 MET B O 1
ATOM 1183 N N . ASN B 1 20 ? 12.008 36.125 19.089 1.00 34.79 616 ASN B N 1
ATOM 1184 C CA . ASN B 1 20 ? 11.145 35.040 19.541 1.00 38.03 616 ASN B CA 1
ATOM 1185 C C . ASN B 1 20 ? 10.721 34.128 18.391 1.00 43.28 616 ASN B C 1
ATOM 1186 O O . ASN B 1 20 ? 11.019 34.402 17.229 1.00 38.38 616 ASN B O 1
ATOM 1197 N N . VAL B 1 21 ? 10.007 33.056 18.727 1.00 40.73 617 VAL B N 1
ATOM 1198 C CA . VAL B 1 21 ? 9.639 32.025 17.761 1.00 46.61 617 VAL B CA 1
ATOM 1199 C C . VAL B 1 21 ? 8.623 32.458 16.708 1.00 45.57 617 VAL B C 1
ATOM 1200 O O . VAL B 1 21 ? 8.726 32.071 15.546 1.00 35.85 617 VAL B O 1
ATOM 1213 N N . GLU B 1 22 ? 7.654 33.272 17.108 1.00 41.43 618 GLU B N 1
ATOM 1214 C CA . GLU B 1 22 ? 6.609 33.707 16.190 1.00 42.60 618 GLU B CA 1
ATOM 1215 C C . GLU B 1 22 ? 7.193 34.526 15.060 1.00 29.30 618 GLU B C 1
ATOM 1216 O O . GLU B 1 22 ? 6.869 34.322 13.894 1.00 27.38 618 GLU B O 1
ATOM 1228 N N . TYR B 1 23 ? 8.026 35.485 15.428 1.00 32.66 619 TYR B N 1
ATOM 1229 C CA . TYR B 1 23 ? 8.640 36.375 14.465 1.00 34.20 619 TYR B CA 1
ATOM 1230 C C . TYR B 1 23 ? 9.771 35.661 13.700 1.00 31.19 619 TYR B C 1
ATOM 1231 O O . TYR B 1 23 ? 10.052 35.975 12.544 1.00 30.58 619 TYR B O 1
ATOM 1249 N N . SER B 1 24 ? 10.425 34.704 14.345 1.00 30.03 620 SER B N 1
ATOM 1250 C CA . SER B 1 24 ? 11.430 33.899 13.651 1.00 26.58 620 SER B CA 1
ATOM 1251 C C . SER B 1 24 ? 10.794 33.148 12.477 1.00 29.36 620 SER B C 1
ATOM 1252 O O . SER B 1 24 ? 11.367 33.066 11.376 1.00 22.94 620 SER B O 1
ATOM 1260 N N . GLN B 1 25 ? 9.604 32.601 12.705 1.00 25.69 621 GLN B N 1
ATOM 1261 C CA . GLN B 1 25 ? 8.885 31.886 11.653 1.00 24.89 621 GLN B CA 1
ATOM 1262 C C . GLN B 1 25 ? 8.521 32.820 10.502 1.00 28.42 621 GLN B C 1
ATOM 1263 O O . GLN B 1 25 ? 8.497 32.411 9.333 1.00 26.03 621 GLN B O 1
ATOM 1277 N N . MET B 1 26 ? 8.227 34.075 10.834 1.00 23.25 622 MET B N 1
ATOM 1278 C CA . MET B 1 26 ? 7.883 35.051 9.813 1.00 27.03 622 MET B CA 1
ATOM 1279 C C . MET B 1 26 ? 9.013 35.230 8.799 1.00 22.29 622 MET B C 1
ATOM 1280 O O . MET B 1 26 ? 8.751 35.456 7.614 1.00 22.63 622 MET B O 1
ATOM 1313 N N . LEU B 1 28 ? 11.167 32.994 7.855 1.00 20.18 624 LEU B N 1
ATOM 1314 C CA . LEU B 1 28 ? 11.338 31.781 7.066 1.00 19.54 624 LEU B CA 1
ATOM 1315 C C . LEU B 1 28 ? 10.236 31.565 6.033 1.00 20.59 624 LEU B C 1
ATOM 1316 O O . LEU B 1 28 ? 10.506 31.093 4.927 1.00 22.89 624 LEU B O 1
ATOM 1332 N N . THR B 1 29 ? 8.994 31.886 6.393 1.00 22.95 625 THR B N 1
ATOM 1333 C CA . THR B 1 29 ? 7.865 31.691 5.485 1.00 19.49 625 THR B CA 1
ATOM 1334 C C . THR B 1 29 ? 7.829 32.770 4.411 1.00 19.75 625 THR B C 1
ATOM 1335 O O . THR B 1 29 ? 8.291 33.884 4.625 1.00 21.12 625 THR B O 1
ATOM 1346 N N . GLY B 1 30 ? 7.287 32.426 3.250 1.00 19.63 626 GLY B N 1
ATOM 1347 C CA . GLY B 1 30 ? 7.207 33.361 2.148 1.00 21.97 626 GLY B CA 1
ATOM 1348 C C . GLY B 1 30 ? 8.371 33.208 1.192 1.00 26.91 626 GLY B C 1
ATOM 1349 O O . GLY B 1 30 ? 8.765 32.095 0.833 1.00 22.31 626 GLY B O 1
ATOM 1353 N N . ALA B 1 31 ? 8.967 34.331 0.817 1.00 23.40 627 ALA B N 1
ATOM 1354 C CA . ALA B 1 31 ? 9.931 34.334 -0.276 1.00 21.99 627 ALA B CA 1
ATOM 1355 C C . ALA B 1 31 ? 11.245 33.624 0.063 1.00 27.40 627 ALA B C 1
ATOM 1356 O O . ALA B 1 31 ? 11.964 33.205 -0.844 1.00 27.54 627 ALA B O 1
ATOM 1363 N N . ALA B 1 32 ? 11.567 33.474 1.346 1.00 23.90 628 ALA B N 1
ATOM 1364 C CA . ALA B 1 32 ? 12.756 32.705 1.726 1.00 22.05 628 ALA B CA 1
ATOM 1365 C C . ALA B 1 32 ? 12.587 31.200 1.500 1.00 23.10 628 ALA B C 1
ATOM 1366 O O . ALA B 1 32 ? 13.578 30.475 1.392 1.00 24.86 628 ALA B O 1
ATOM 1373 N N . ASN B 1 33 ? 11.339 30.747 1.451 1.00 24.44 629 ASN B N 1
ATOM 1374 C CA . ASN B 1 33 ? 10.988 29.329 1.321 1.00 26.53 629 ASN B CA 1
ATOM 1375 C C . ASN B 1 33 ? 11.790 28.422 2.258 1.00 30.44 629 ASN B C 1
ATOM 1376 O O . ASN B 1 33 ? 12.355 27.404 1.844 1.00 23.66 629 ASN B O 1
ATOM 1387 N N . TRP B 1 34 ? 11.833 28.822 3.528 1.00 22.77 630 TRP B N 1
ATOM 1388 C CA . TRP B 1 34 ? 12.417 28.029 4.604 1.00 20.09 630 TRP B CA 1
ATOM 1389 C C . TRP B 1 34 ? 13.930 27.876 4.489 1.00 20.40 630 TRP B C 1
ATOM 1390 O O . TRP B 1 34 ? 14.512 26.989 5.099 1.00 24.92 630 TRP B O 1
ATOM 1411 N N . ASN B 1 35 ? 14.556 28.738 3.695 1.00 20.07 631 ASN B N 1
ATOM 1412 C CA . ASN B 1 35 ? 16.017 28.835 3.649 1.00 20.73 631 ASN B CA 1
ATOM 1413 C C . ASN B 1 35 ? 16.589 29.675 4.798 1.00 21.66 631 ASN B C 1
ATOM 1414 O O . ASN B 1 35 ? 16.262 30.852 4.934 1.00 23.74 631 ASN B O 1
ATOM 1425 N N . LEU B 1 36 ? 17.432 29.056 5.621 1.00 24.17 632 LEU B N 1
ATOM 1426 C CA . LEU B 1 36 ? 17.963 29.698 6.824 1.00 26.29 632 LEU B CA 1
ATOM 1427 C C . LEU B 1 36 ? 18.772 30.963 6.523 1.00 25.31 632 LEU B C 1
ATOM 1428 O O . LEU B 1 36 ? 18.553 32.006 7.140 1.00 25.15 632 LEU B O 1
ATOM 1444 N N . GLU B 1 37 ? 19.668 30.888 5.546 1.00 23.93 633 GLU B N 1
ATOM 1445 C CA . GLU B 1 37 ? 20.519 32.029 5.219 1.00 29.27 633 GLU B CA 1
ATOM 1446 C C . GLU B 1 37 ? 19.683 33.210 4.752 1.00 23.77 633 GLU B C 1
ATOM 1447 O O . GLU B 1 37 ? 19.929 34.355 5.126 1.00 29.74 633 GLU B O 1
ATOM 1459 N N . LEU B 1 38 ? 18.689 32.915 3.928 1.00 22.59 634 LEU B N 1
ATOM 1460 C CA . LEU B 1 38 ? 17.845 33.954 3.364 1.00 30.67 634 LEU B CA 1
ATOM 1461 C C . LEU B 1 38 ? 16.961 34.571 4.453 1.00 30.77 634 LEU B C 1
ATOM 1462 O O . LEU B 1 38 ? 16.687 35.767 4.435 1.00 30.68 634 LEU B O 1
ATOM 1478 N N . ALA B 1 39 ? 16.527 33.757 5.410 1.00 23.39 635 ALA B N 1
ATOM 1479 C CA . ALA B 1 39 ? 15.757 34.263 6.543 1.00 20.87 635 ALA B CA 1
ATOM 1480 C C . ALA B 1 39 ? 16.615 35.217 7.359 1.00 25.40 635 ALA B C 1
ATOM 1481 O O . ALA B 1 39 ? 16.173 36.302 7.741 1.00 27.53 635 ALA B O 1
ATOM 1488 N N . LEU B 1 40 ? 17.849 34.803 7.622 1.00 26.04 636 LEU B N 1
ATOM 1489 C CA . LEU B 1 40 ? 18.756 35.610 8.428 1.00 31.27 636 LEU B CA 1
ATOM 1490 C C . LEU B 1 40 ? 19.130 36.901 7.704 1.00 25.99 636 LEU B C 1
ATOM 1491 O O . LEU B 1 40 ? 19.219 37.954 8.331 1.00 38.67 636 LEU B O 1
ATOM 1507 N N . GLN B 1 41 ? 19.329 36.829 6.391 1.00 32.75 637 GLN B N 1
ATOM 1508 C CA . GLN B 1 41 ? 19.568 38.034 5.596 1.00 29.35 637 GLN B CA 1
ATOM 1509 C C . GLN B 1 41 ? 18.412 39.003 5.758 1.00 38.69 637 GLN B C 1
ATOM 1510 O O . GLN B 1 41 ? 18.611 40.203 5.938 1.00 43.25 637 GLN B O 1
ATOM 1524 N N . SER B 1 42 ? 17.196 38.468 5.703 1.00 31.49 638 SER B N 1
ATOM 1525 C CA . SER B 1 42 ? 16.005 39.289 5.820 1.00 29.20 638 SER B CA 1
ATOM 1526 C C . SER B 1 42 ? 15.954 39.953 7.193 1.00 30.98 638 SER B C 1
ATOM 1527 O O . SER B 1 42 ? 15.573 41.119 7.312 1.00 35.50 638 SER B O 1
ATOM 1535 N N . PHE B 1 43 ? 16.336 39.212 8.230 1.00 30.21 639 PHE B N 1
ATOM 1536 C CA . PHE B 1 43 ? 16.403 39.780 9.574 1.00 36.78 639 PHE B CA 1
ATOM 1537 C C . PHE B 1 43 ? 17.410 40.917 9.691 1.00 41.40 639 PHE B C 1
ATOM 1538 O O . PHE B 1 43 ? 17.095 41.981 10.234 1.00 41.65 639 PHE B O 1
ATOM 1555 N N . GLU B 1 44 ? 18.622 40.684 9.200 1.00 45.93 640 GLU B N 1
ATOM 1556 C CA . GLU B 1 44 ? 19.679 41.684 9.292 1.00 56.01 640 GLU B CA 1
ATOM 1557 C C . GLU B 1 44 ? 19.271 42.972 8.592 1.00 56.18 640 GLU B C 1
ATOM 1558 O O . GLU B 1 44 ? 19.557 44.070 9.069 1.00 53.99 640 GLU B O 1
ATOM 1570 N N . GLN B 1 45 ? 18.580 42.829 7.470 1.00 49.45 641 GLN B N 1
ATOM 1571 C CA . GLN B 1 45 ? 18.171 43.981 6.686 1.00 49.82 641 GLN B CA 1
ATOM 1572 C C . GLN B 1 45 ? 17.012 44.734 7.334 1.00 53.91 641 GLN B C 1
ATOM 1573 O O . GLN B 1 45 ? 16.886 45.946 7.156 1.00 61.82 641 GLN B O 1
ATOM 1587 N N . GLN B 1 46 ? 16.170 44.024 8.082 1.00 41.91 642 GLN B N 1
ATOM 1588 C CA . GLN B 1 46 ? 14.956 44.621 8.632 1.00 38.37 642 GLN B CA 1
ATOM 1589 C C . GLN B 1 46 ? 15.050 44.842 10.137 1.00 42.84 642 GLN B C 1
ATOM 1590 O O . GLN B 1 46 ? 14.097 45.315 10.754 1.00 43.19 642 GLN B O 1
ATOM 1604 N N . LYS B 1 47 ? 16.208 44.531 10.711 1.00 43.55 643 LYS B N 1
ATOM 1605 C CA . LYS B 1 47 ? 16.373 44.514 12.160 1.00 50.84 643 LYS B CA 1
ATOM 1606 C C . LYS B 1 47 ? 16.042 45.863 12.786 1.00 56.79 643 LYS B C 1
ATOM 1607 O O . LYS B 1 47 ? 15.468 45.923 13.872 1.00 56.06 643 LYS B O 1
ATOM 1626 N N . ALA B 1 48 ? 16.403 46.941 12.097 1.00 62.45 644 ALA B N 1
ATOM 1627 C CA . ALA B 1 48 ? 16.138 48.278 12.608 1.00 71.84 644 ALA B CA 1
ATOM 1628 C C . ALA B 1 48 ? 14.636 48.505 12.727 1.00 75.82 644 ALA B C 1
ATOM 1629 O O . ALA B 1 48 ? 14.185 49.292 13.557 1.00 75.83 644 ALA B O 1
ATOM 1636 N N . ASN B 1 49 ? 13.869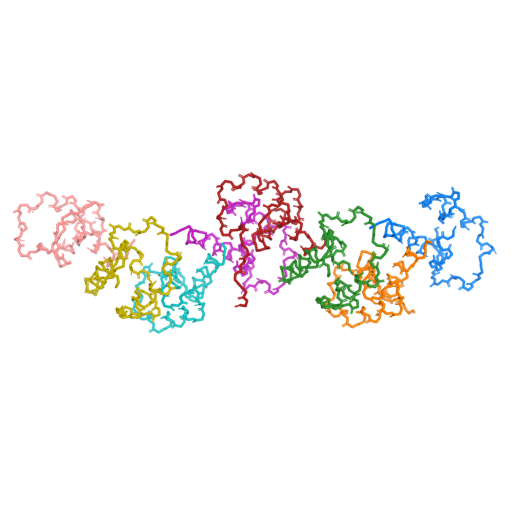 47.796 11.901 1.00 78.96 645 ASN B N 1
ATOM 1637 C CA . ASN B 1 49 ? 12.420 47.969 11.843 1.00 79.33 645 ASN B CA 1
ATOM 1638 C C . ASN B 1 49 ? 11.646 46.892 12.599 1.00 61.89 645 ASN B C 1
ATOM 1639 O O . ASN B 1 49 ? 10.416 46.909 12.621 1.00 62.15 645 ASN B O 1
ATOM 1650 N N . VAL B 1 50 ? 12.361 45.950 13.209 1.00 74.28 646 VAL B N 1
ATOM 1651 C CA . VAL B 1 50 ? 11.715 44.904 13.992 1.00 64.81 646 VAL B CA 1
ATOM 1652 C C . VAL B 1 50 ? 11.423 45.467 15.371 1.00 66.24 646 VAL B C 1
ATOM 1653 O O . VAL B 1 50 ? 12.315 46.032 16.007 1.00 65.71 646 VAL B O 1
ATOM 1666 N N . PRO B 1 51 ? 10.172 45.329 15.840 1.00 65.38 647 PRO B N 1
ATOM 1667 C CA . PRO B 1 51 ? 9.870 45.916 17.147 1.00 66.25 647 PRO B CA 1
ATOM 1668 C C . PRO B 1 51 ? 10.714 45.311 18.268 1.00 66.38 647 PRO B C 1
ATOM 1669 O O . PRO B 1 51 ? 10.999 44.113 18.231 1.00 68.39 647 PRO B O 1
ATOM 1680 N N . PRO B 1 52 ? 11.106 46.130 19.258 1.00 66.86 648 PRO B N 1
ATOM 1681 C CA . PRO B 1 52 ? 11.921 45.652 20.379 1.00 67.36 648 PRO B CA 1
ATOM 1682 C C . PRO B 1 52 ? 11.238 44.505 21.119 1.00 68.50 648 PRO B C 1
ATOM 1683 O O . PRO B 1 52 ? 11.909 43.700 21.754 1.00 67.76 648 PRO B O 1
ATOM 1694 N N . GLU B 1 53 ? 9.914 44.438 21.038 1.00 76.01 649 GLU B N 1
ATOM 1695 C CA . GLU B 1 53 ? 9.156 43.403 21.732 1.00 85.38 649 GLU B CA 1
ATOM 1696 C C . GLU B 1 53 ? 9.467 41.985 21.240 1.00 87.38 649 GLU B C 1
ATOM 1697 O O . GLU B 1 53 ? 9.284 41.014 21.977 1.00 94.40 649 GLU B O 1
ATOM 1709 N N . ALA B 1 54 ? 9.963 41.869 20.012 1.00 80.36 650 ALA B N 1
ATOM 1710 C CA . ALA B 1 54 ? 10.230 40.563 19.408 1.00 75.27 650 ALA B CA 1
ATOM 1711 C C . ALA B 1 54 ? 11.496 39.879 19.927 1.00 70.84 650 ALA B C 1
ATOM 1712 O O . ALA B 1 54 ? 11.681 38.679 19.735 1.00 79.02 650 ALA B O 1
ATOM 1719 N N . PHE B 1 55 ? 12.351 40.641 20.596 1.00 67.12 651 PHE B N 1
ATOM 1720 C CA . PHE B 1 55 ? 13.670 40.169 21.016 1.00 69.17 651 PHE B CA 1
ATOM 1721 C C . PHE B 1 55 ? 13.680 39.567 22.418 1.00 70.42 651 PHE B C 1
ATOM 1722 O O . PHE B 1 55 ? 13.660 40.289 23.399 1.00 73.99 651 PHE B O 1
ATOM 1739 N N . ILE B 1 56 ? 13.754 38.245 22.520 1.00 71.46 652 ILE B N 1
ATOM 1740 C CA . ILE B 1 56 ? 13.761 37.608 23.837 1.00 76.73 652 ILE B CA 1
ATOM 1741 C C . ILE B 1 56 ? 15.164 37.176 24.263 1.00 74.36 652 ILE B C 1
ATOM 1742 O O . ILE B 1 56 ? 15.314 36.450 25.246 1.00 78.14 652 ILE B O 1
ATOM 1758 N N . SER B 1 57 ? 16.183 37.680 23.564 1.00 69.00 653 SER B N 1
ATOM 1759 C CA . SER B 1 57 ? 17.581 37.386 23.889 1.00 69.15 653 SER B CA 1
ATOM 1760 C C . SER B 1 57 ? 18.564 38.076 22.941 1.00 76.00 653 SER B C 1
ATOM 1761 O O . SER B 1 57 ? 18.178 38.604 21.899 1.00 77.03 653 SER B O 1
ATOM 1769 N N . GLN B 1 58 ? 19.835 38.084 23.335 1.00 81.23 654 GLN B N 1
ATOM 1770 C CA . GLN B 1 58 ? 20.910 38.683 22.543 1.00 85.28 654 GLN B CA 1
ATOM 1771 C C . GLN B 1 58 ? 21.304 37.740 21.391 1.00 79.78 654 GLN B C 1
ATOM 1772 O O . GLN B 1 58 ? 21.323 36.520 21.574 1.00 70.54 654 GLN B O 1
ATOM 1786 N N . PRO B 1 59 ? 21.611 38.293 20.199 1.00 80.25 655 PRO B N 1
ATOM 1787 C CA . PRO B 1 59 ? 22.054 37.462 19.068 1.00 79.67 655 PRO B CA 1
ATOM 1788 C C . PRO B 1 59 ? 23.319 36.639 19.328 1.00 78.83 655 PRO B C 1
ATOM 1789 O O . PRO B 1 59 ? 24.267 37.117 19.951 1.00 81.23 655 PRO B O 1
ATOM 1800 N N . GLN B 1 60 ? 23.310 35.402 18.839 1.00 78.60 656 GLN B N 1
ATOM 1801 C CA . GLN B 1 60 ? 24.406 34.460 19.041 1.00 76.29 656 GLN B CA 1
ATOM 1802 C C . GLN B 1 60 ? 24.971 34.027 17.693 1.00 82.85 656 GLN B C 1
ATOM 1803 O O . GLN B 1 60 ? 24.244 33.508 16.851 1.00 85.51 656 GLN B O 1
ATOM 1817 N N . VAL B 1 61 ? 26.259 34.291 17.485 1.00 94.02 657 VAL B N 1
ATOM 1818 C CA . VAL B 1 61 ? 26.973 33.879 16.273 1.00 99.34 657 VAL B CA 1
ATOM 1819 C C . VAL B 1 61 ? 26.678 32.435 15.857 1.00 101.37 657 VAL B C 1
ATOM 1820 O O . VAL B 1 61 ? 26.833 32.070 14.691 1.00 101.06 657 VAL B O 1
ATOM 1834 N N . SER C 1 1 ? 1.438 54.054 13.760 1.00 47.43 597 SER C N 1
ATOM 1835 C CA . SER C 1 1 ? 1.347 52.639 13.431 1.00 51.07 597 SER C CA 1
ATOM 1836 C C . SER C 1 1 ? 1.156 52.396 11.937 1.00 43.78 597 SER C C 1
ATOM 1837 O O . SER C 1 1 ? 0.427 53.126 11.267 1.00 42.66 597 SER C O 1
ATOM 1844 N N . ASN C 1 2 ? 1.872 51.405 11.416 1.00 27.99 598 ASN C N 1
ATOM 1845 C CA . ASN C 1 2 ? 1.729 50.974 10.028 1.00 23.64 598 ASN C CA 1
ATOM 1846 C C . ASN C 1 2 ? 0.790 49.765 9.881 1.00 25.06 598 ASN C C 1
ATOM 1847 O O . ASN C 1 2 ? 0.738 49.135 8.825 1.00 23.70 598 ASN C O 1
ATOM 1858 N N . ALA C 1 3 ? 0.080 49.420 10.952 1.00 24.02 599 ALA C N 1
ATOM 1859 C CA . ALA C 1 3 ? -0.747 48.216 10.970 1.00 22.86 599 ALA C CA 1
ATOM 1860 C C . ALA C 1 3 ? -1.867 48.240 9.935 1.00 26.62 599 ALA C C 1
ATOM 1861 O O . ALA C 1 3 ? -2.147 47.223 9.306 1.00 26.05 599 ALA C O 1
ATOM 1868 N N . ALA C 1 4 ? -2.487 49.396 9.734 1.00 26.02 600 ALA C N 1
ATOM 1869 C CA . ALA C 1 4 ? -3.591 49.495 8.784 1.00 26.36 600 ALA C CA 1
ATO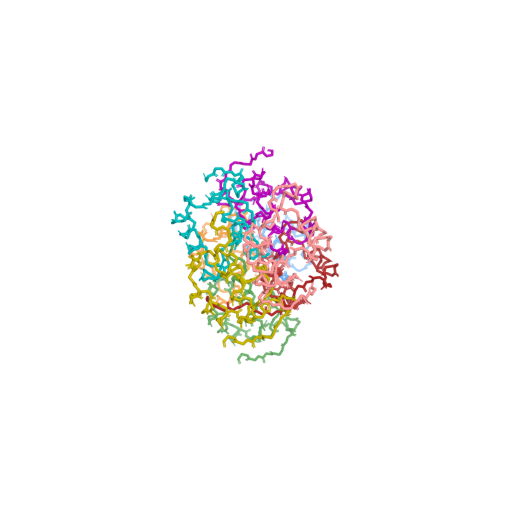M 1870 C C . ALA C 1 4 ? -3.105 49.279 7.357 1.00 23.27 600 ALA C C 1
ATOM 1871 O O . ALA C 1 4 ? -3.796 48.657 6.551 1.00 22.00 600 ALA C O 1
ATOM 1878 N N . THR C 1 5 ? -1.911 49.779 7.058 1.00 25.21 601 THR C N 1
ATOM 1879 C CA . THR C 1 5 ? -1.331 49.659 5.722 1.00 20.22 601 THR C CA 1
ATOM 1880 C C . THR C 1 5 ? -1.006 48.194 5.449 1.00 21.81 601 THR C C 1
ATOM 1881 O O . THR C 1 5 ? -1.290 47.667 4.374 1.00 22.77 601 THR C O 1
ATOM 1892 N N . LYS C 1 6 ? -0.413 47.545 6.437 1.00 18.92 602 LYS C N 1
ATOM 1893 C CA . LYS C 1 6 ? -0.137 46.114 6.362 1.00 18.41 602 LYS C CA 1
ATOM 1894 C C . LYS C 1 6 ? -1.408 45.292 6.211 1.00 19.74 602 LYS C C 1
ATOM 1895 O O . LYS C 1 6 ? -1.432 44.323 5.447 1.00 20.72 602 LYS C O 1
ATOM 1914 N N . ALA C 1 7 ? -2.459 45.674 6.933 1.00 18.06 603 ALA C N 1
ATOM 1915 C CA . ALA C 1 7 ? -3.735 44.975 6.843 1.00 23.45 603 ALA C CA 1
ATOM 1916 C C . ALA C 1 7 ? -4.276 45.039 5.416 1.00 21.01 603 ALA C C 1
ATOM 1917 O O . ALA C 1 7 ? -4.835 44.065 4.924 1.00 20.49 603 ALA C O 1
ATOM 1924 N N . GLN C 1 8 ? -4.110 46.179 4.750 1.00 21.81 604 GLN C N 1
ATOM 1925 C CA . GLN C 1 8 ? -4.552 46.315 3.361 1.00 22.12 604 GLN C CA 1
ATOM 1926 C C . GLN C 1 8 ? -3.748 45.369 2.448 1.00 20.70 604 GLN C C 1
ATOM 1927 O O . GLN C 1 8 ? -4.291 44.795 1.504 1.00 26.09 604 GLN C O 1
ATOM 1941 N N . LEU C 1 9 ? -2.458 45.201 2.720 1.00 20.40 605 LEU C N 1
ATOM 1942 C CA . LEU C 1 9 ? -1.638 44.275 1.929 1.00 20.79 605 LEU C CA 1
ATOM 1943 C C . LEU C 1 9 ? -2.054 42.819 2.171 1.00 21.66 605 LEU C C 1
ATOM 1944 O O . LEU C 1 9 ? -2.155 42.029 1.228 1.00 21.13 605 LEU C O 1
ATOM 1960 N N . ILE C 1 10 ? -2.321 42.476 3.427 1.00 19.97 606 ILE C N 1
ATOM 1961 C CA . ILE C 1 10 ? -2.828 41.150 3.761 1.00 20.84 606 ILE C CA 1
ATOM 1962 C C . ILE C 1 10 ? -4.142 40.882 3.039 1.00 25.88 606 ILE C C 1
ATOM 1963 O O . ILE C 1 10 ? -4.334 39.817 2.457 1.00 20.65 606 ILE C O 1
ATOM 1979 N N . ALA C 1 11 ? -5.047 41.854 3.077 1.00 19.33 607 ALA C N 1
ATOM 1980 C CA . ALA C 1 11 ? -6.352 41.686 2.449 1.00 23.58 607 ALA C CA 1
ATOM 1981 C C . ALA C 1 11 ? -6.202 41.448 0.947 1.00 21.72 607 ALA C C 1
ATOM 1982 O O . ALA C 1 11 ? -6.924 40.643 0.364 1.00 23.45 607 ALA C O 1
ATOM 1989 N N . GLU C 1 12 ? -5.247 42.130 0.325 1.00 22.80 608 GLU C N 1
ATOM 1990 C CA . GLU C 1 12 ? -5.055 42.005 -1.116 1.00 25.44 608 GLU C CA 1
ATOM 1991 C C . GLU C 1 12 ? -4.509 40.630 -1.473 1.00 25.41 608 GLU C C 1
ATOM 1992 O O . GLU C 1 12 ? -4.922 40.033 -2.471 1.00 25.30 608 GLU C O 1
ATOM 2004 N N . VAL C 1 13 ? -3.570 40.136 -0.671 1.00 22.81 609 VAL C N 1
ATOM 2005 C CA . VAL C 1 13 ? -3.017 38.800 -0.888 1.00 22.89 609 VAL C CA 1
ATOM 2006 C C . VAL C 1 13 ? -4.107 37.733 -0.720 1.00 23.12 609 VAL C C 1
ATOM 2007 O O . VAL C 1 13 ? -4.212 36.802 -1.534 1.00 24.10 609 VAL C O 1
ATOM 2020 N N . SER C 1 14 ? -4.938 37.898 0.306 1.00 25.65 610 SER C N 1
ATOM 2021 C CA . SER C 1 14 ? -6.029 36.964 0.584 1.00 28.92 610 SER C CA 1
ATOM 2022 C C . SER C 1 14 ? -7.026 36.899 -0.568 1.00 32.14 610 SER C C 1
ATOM 2023 O O . SER C 1 14 ? -7.438 35.816 -0.977 1.00 29.74 610 SER C O 1
ATOM 2031 N N . ARG C 1 15 ? -7.394 38.059 -1.101 1.00 28.95 611 ARG C N 1
ATOM 2032 C CA . ARG C 1 15 ? -8.343 38.130 -2.206 1.00 37.28 611 ARG C CA 1
ATOM 2033 C C . ARG C 1 15 ? -7.821 37.375 -3.426 1.00 46.37 611 ARG C C 1
ATOM 2034 O O . ARG C 1 15 ? -8.567 36.662 -4.105 1.00 39.33 611 ARG C O 1
ATOM 2055 N N . ARG C 1 16 ? -6.536 37.555 -3.708 1.00 31.77 612 ARG C N 1
ATOM 2056 C CA . ARG C 1 16 ? -5.910 36.985 -4.898 1.00 35.95 612 ARG C CA 1
ATOM 2057 C C . ARG C 1 16 ? -5.610 35.485 -4.791 1.00 36.51 612 ARG C C 1
ATOM 2058 O O . ARG C 1 16 ? -5.747 34.748 -5.771 1.00 40.05 612 ARG C O 1
ATOM 2079 N N . THR C 1 17 ? -5.185 35.037 -3.615 1.00 28.14 613 THR C N 1
ATOM 2080 C CA . THR C 1 17 ? -4.756 33.649 -3.430 1.00 35.34 613 THR C CA 1
ATOM 2081 C C . THR C 1 17 ? -5.842 32.740 -2.862 1.00 30.73 613 THR C C 1
ATOM 2082 O O . THR C 1 17 ? -5.799 31.526 -3.052 1.00 31.32 613 THR C O 1
ATOM 2093 N N . GLY C 1 18 ? -6.789 33.327 -2.140 1.00 35.04 614 GLY C N 1
ATOM 2094 C CA . GLY C 1 18 ? -7.819 32.561 -1.459 1.00 30.05 614 GLY C CA 1
ATOM 2095 C C . GLY C 1 18 ? -7.416 32.125 -0.060 1.00 27.34 614 GLY C C 1
ATOM 2096 O O . GLY C 1 18 ? -8.204 31.518 0.665 1.00 26.85 614 GLY C O 1
ATOM 2100 N N . MET C 1 19 ? -6.190 32.451 0.335 1.00 26.17 615 MET C N 1
ATOM 2101 C CA . MET C 1 19 ? -5.713 32.095 1.664 1.00 24.08 615 MET C CA 1
ATOM 2102 C C . MET C 1 19 ? -6.322 32.931 2.779 1.00 22.76 615 MET C C 1
ATOM 2103 O O . MET C 1 19 ? -6.734 34.077 2.572 1.00 26.29 615 MET C O 1
ATOM 2117 N N . ASN C 1 20 ? -6.368 32.358 3.977 1.00 28.32 616 ASN C N 1
ATOM 2118 C CA . ASN C 1 20 ? -6.838 33.096 5.139 1.00 25.40 616 ASN C CA 1
ATOM 2119 C C . ASN C 1 20 ? -5.822 34.169 5.527 1.00 24.18 616 ASN C C 1
ATOM 2120 O O . ASN C 1 20 ? -4.764 34.305 4.897 1.00 23.13 616 ASN C O 1
ATOM 2131 N N . VAL C 1 21 ? -6.149 34.920 6.571 1.00 24.40 617 VAL C N 1
ATOM 2132 C CA . VAL C 1 21 ? -5.354 36.079 6.946 1.00 19.11 617 VAL C CA 1
ATOM 2133 C C . VAL C 1 21 ? -3.958 35.684 7.430 1.00 21.76 617 VAL C C 1
ATOM 2134 O O . VAL C 1 21 ? -2.965 36.340 7.089 1.00 22.84 617 VAL C O 1
ATOM 2147 N N . GLU C 1 22 ? -3.870 34.580 8.167 1.00 23.63 618 GLU C N 1
ATOM 2148 C CA . GLU C 1 22 ? -2.596 34.120 8.694 1.00 29.86 618 GLU C CA 1
ATOM 2149 C C . GLU C 1 22 ? -1.628 33.759 7.579 1.00 21.88 618 GLU C C 1
ATOM 2150 O O . GLU C 1 22 ? -0.479 34.189 7.587 1.00 22.99 618 GLU C O 1
ATOM 2162 N N . TYR C 1 23 ? -2.090 32.961 6.621 1.00 23.16 619 TYR C N 1
ATOM 2163 C CA . TYR C 1 2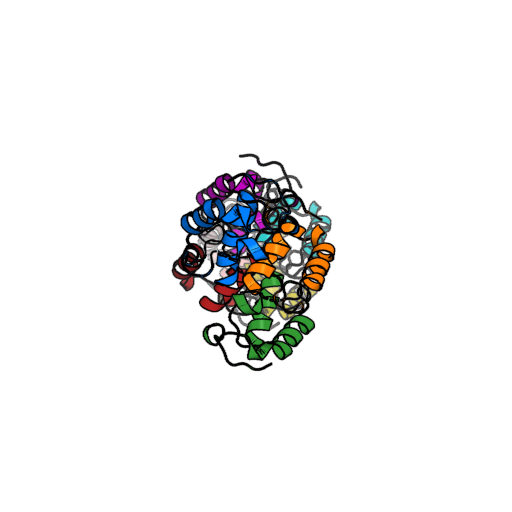3 ? -1.202 32.501 5.562 1.00 23.14 619 TYR C CA 1
ATOM 2164 C C . TYR C 1 23 ? -0.896 33.610 4.550 1.00 23.62 619 TYR C C 1
ATOM 2165 O O . TYR C 1 23 ? 0.211 33.668 4.005 1.00 21.59 619 TYR C O 1
ATOM 2183 N N . SER C 1 24 ? -1.843 34.518 4.332 1.00 21.54 620 SER C N 1
ATOM 2184 C CA . SER C 1 24 ? -1.573 35.673 3.476 1.00 21.96 620 SER C CA 1
ATOM 2185 C C . SER C 1 24 ? -0.431 36.501 4.074 1.00 18.34 620 SER C C 1
ATOM 2186 O O . SER C 1 24 ? 0.477 36.930 3.365 1.00 19.72 620 SER C O 1
ATOM 2194 N N . GLN C 1 25 ? -0.456 36.709 5.385 1.00 18.50 621 GLN C N 1
ATOM 2195 C CA . GLN C 1 25 ? 0.640 37.431 6.028 1.00 17.37 621 GLN C CA 1
ATOM 2196 C C . GLN C 1 25 ? 1.980 36.701 5.912 1.00 19.77 621 GLN C C 1
ATOM 2197 O O . GLN C 1 25 ? 3.026 37.346 5.814 1.00 17.02 621 GLN C O 1
ATOM 2211 N N . MET C 1 26 ? 1.962 35.369 5.922 1.00 18.47 622 MET C N 1
ATOM 2212 C CA . MET C 1 26 ? 3.203 34.604 5.785 1.00 21.55 622 MET C CA 1
ATOM 2213 C C . MET C 1 26 ? 3.953 34.918 4.489 1.00 19.31 622 MET C C 1
ATOM 2214 O O . MET C 1 26 ? 5.179 35.050 4.492 1.00 20.54 622 MET C O 1
ATOM 2247 N N . LEU C 1 28 ? 3.836 37.678 2.864 1.00 18.76 624 LEU C N 1
ATOM 2248 C CA . LEU C 1 28 ? 4.305 39.063 2.868 1.00 19.84 624 LEU C CA 1
ATOM 2249 C C . LEU C 1 28 ? 5.515 39.271 3.776 1.00 21.77 624 LEU C C 1
ATOM 2250 O O . LEU C 1 28 ? 6.428 40.014 3.432 1.00 19.14 624 LEU C O 1
ATOM 2266 N N . THR C 1 29 ? 5.521 38.614 4.934 1.00 19.30 625 THR C N 1
ATOM 2267 C CA . THR C 1 29 ? 6.601 38.787 5.900 1.00 20.19 625 THR C CA 1
ATOM 2268 C C . THR C 1 29 ? 7.857 38.038 5.457 1.00 18.55 625 THR C C 1
ATOM 2269 O O . THR C 1 29 ? 7.771 37.001 4.809 1.00 21.30 625 THR C O 1
ATOM 2280 N N . GLY C 1 30 ? 9.016 38.555 5.838 1.00 21.55 626 GLY C N 1
ATOM 2281 C CA . GLY C 1 30 ? 10.268 37.908 5.501 1.00 20.81 626 GLY C CA 1
ATOM 2282 C C . GLY C 1 30 ? 10.922 38.513 4.284 1.00 22.09 626 GLY C C 1
ATOM 2283 O O . GLY C 1 30 ? 11.040 39.736 4.185 1.00 22.70 626 GLY C O 1
ATOM 2287 N N . ALA C 1 31 ? 11.351 37.663 3.354 1.00 22.07 627 ALA C N 1
ATOM 2288 C CA . ALA C 1 31 ? 12.177 38.123 2.244 1.00 23.91 627 ALA C CA 1
ATOM 2289 C C . ALA C 1 31 ? 11.400 38.994 1.241 1.00 25.09 627 ALA C C 1
ATOM 2290 O O . ALA C 1 31 ? 12.007 39.758 0.499 1.00 30.51 627 ALA C O 1
ATOM 2297 N N . ALA C 1 32 ? 10.073 38.883 1.202 1.00 22.49 628 ALA C N 1
ATOM 2298 C CA . ALA C 1 32 ? 9.273 39.777 0.359 1.00 23.10 628 ALA C CA 1
ATOM 2299 C C . ALA C 1 32 ? 9.254 41.197 0.928 1.00 24.31 628 ALA C C 1
ATOM 2300 O O . ALA C 1 32 ? 9.065 42.163 0.192 1.00 29.53 628 ALA C O 1
ATOM 2307 N N . ASN C 1 33 ? 9.462 41.298 2.238 1.00 22.62 629 ASN C N 1
ATOM 2308 C CA . ASN C 1 33 ? 9.393 42.551 2.993 1.00 24.99 629 ASN C CA 1
ATOM 2309 C C . ASN C 1 33 ? 8.156 43.379 2.610 1.00 29.47 629 ASN C C 1
ATOM 2310 O O . ASN C 1 33 ? 8.249 44.582 2.350 1.00 27.88 629 ASN C O 1
ATOM 2321 N N . TRP C 1 34 ? 7.007 42.699 2.572 1.00 23.79 630 TRP C N 1
ATOM 2322 C CA . TRP C 1 34 ? 5.691 43.310 2.353 1.00 23.65 630 TRP C CA 1
ATOM 2323 C C . TRP C 1 34 ? 5.504 43.877 0.940 1.00 28.26 630 TRP C C 1
ATOM 2324 O O . TRP C 1 34 ? 4.599 44.673 0.694 1.00 31.57 630 TRP C O 1
ATOM 2345 N N . ASN C 1 35 ? 6.350 43.438 0.011 1.00 27.23 631 ASN C N 1
ATOM 2346 C CA . ASN C 1 35 ? 6.147 43.711 -1.409 1.00 29.22 631 ASN C CA 1
ATOM 2347 C C . ASN C 1 35 ? 5.070 42.790 -1.977 1.00 30.58 631 ASN C C 1
ATOM 2348 O O . ASN C 1 35 ? 5.208 41.568 -1.937 1.00 32.08 631 ASN C O 1
ATOM 2359 N N . LEU C 1 36 ? 3.990 43.368 -2.491 1.00 27.56 632 LEU C N 1
ATOM 2360 C CA . LEU C 1 36 ? 2.870 42.572 -2.968 1.00 24.24 632 LEU C CA 1
ATOM 2361 C C . LEU C 1 36 ? 3.274 41.616 -4.084 1.00 30.91 632 LEU C C 1
ATOM 2362 O O . LEU C 1 36 ? 2.872 40.450 -4.081 1.00 28.81 632 LEU C O 1
ATOM 2378 N N . GLU C 1 37 ? 4.068 42.107 -5.033 1.00 34.85 633 GLU C N 1
ATOM 2379 C CA . GLU C 1 37 ? 4.462 41.307 -6.187 1.00 40.09 633 GLU C CA 1
ATOM 2380 C C . GLU C 1 37 ? 5.275 40.091 -5.751 1.00 36.00 633 GLU C C 1
ATOM 2381 O O . GLU C 1 37 ? 5.035 38.976 -6.210 1.00 33.96 633 GLU C O 1
ATOM 2393 N N . LEU C 1 38 ? 6.216 40.309 -4.839 1.00 32.45 634 LEU C N 1
ATOM 2394 C CA . LEU C 1 38 ? 7.064 39.228 -4.343 1.00 32.63 634 LEU C CA 1
ATOM 2395 C C . LEU C 1 38 ? 6.279 38.237 -3.487 1.00 31.40 634 LEU C C 1
ATOM 2396 O O . LEU C 1 38 ? 6.556 37.037 -3.512 1.00 38.15 634 LEU C O 1
ATOM 2412 N N . ALA C 1 39 ? 5.304 38.732 -2.728 1.00 24.88 635 ALA C N 1
ATOM 2413 C CA . ALA C 1 39 ? 4.468 37.848 -1.930 1.00 25.62 635 ALA C CA 1
ATOM 2414 C C . ALA C 1 39 ? 3.691 36.897 -2.836 1.00 28.08 635 ALA C C 1
ATOM 2415 O O . ALA C 1 39 ? 3.661 35.692 -2.598 1.00 30.42 635 ALA C O 1
ATOM 2422 N N . LEU C 1 40 ? 3.085 37.445 -3.887 1.00 28.97 636 LEU C N 1
ATOM 2423 C CA . LEU C 1 40 ? 2.270 36.657 -4.803 1.00 32.63 636 LEU C CA 1
ATOM 2424 C C . LEU C 1 40 ? 3.114 35.646 -5.577 1.00 36.18 636 LEU C C 1
ATOM 2425 O O . LEU C 1 40 ? 2.671 34.522 -5.827 1.00 34.05 636 LEU C O 1
ATOM 2441 N N . GLN C 1 41 ? 4.317 36.056 -5.964 1.00 32.50 637 GLN C N 1
ATOM 2442 C CA . GLN C 1 41 ? 5.274 35.152 -6.609 1.00 37.66 637 GLN C CA 1
ATOM 2443 C C . GLN C 1 41 ? 5.608 33.968 -5.699 1.00 38.47 637 GLN C C 1
ATOM 2444 O O . GLN C 1 41 ? 5.701 32.827 -6.151 1.00 35.24 637 GLN C O 1
ATOM 2458 N N . SER C 1 42 ? 5.810 34.247 -4.415 1.00 34.67 638 SER C N 1
ATOM 2459 C CA . SER C 1 42 ? 6.119 33.202 -3.449 1.00 30.64 638 SER C CA 1
ATOM 2460 C C . SER C 1 42 ? 4.981 32.204 -3.321 1.00 35.15 638 SER C C 1
ATOM 2461 O O . SER C 1 42 ? 5.211 30.998 -3.230 1.00 31.47 638 SER C O 1
ATOM 2469 N N . PHE C 1 43 ? 3.749 32.708 -3.315 1.00 31.92 639 PHE C N 1
ATOM 2470 C CA . PHE C 1 43 ? 2.595 31.830 -3.258 1.00 31.84 639 PHE C CA 1
ATOM 2471 C C . PHE C 1 43 ? 2.569 30.917 -4.486 1.00 35.95 639 PHE C C 1
ATOM 2472 O O . PHE C 1 43 ? 2.383 29.715 -4.354 1.00 36.11 639 PHE C O 1
ATOM 2489 N N . GLU C 1 44 ? 2.759 31.491 -5.671 1.00 42.62 640 GLU C N 1
ATOM 2490 C CA . GLU C 1 44 ? 2.719 30.710 -6.908 1.00 60.45 640 GLU C CA 1
ATOM 2491 C C . GLU C 1 44 ? 3.733 29.567 -6.907 1.00 65.56 640 GLU C C 1
ATOM 2492 O O . GLU C 1 44 ? 3.441 28.476 -7.398 1.00 67.85 640 GLU C O 1
ATOM 2504 N N . GLN C 1 45 ? 4.921 29.820 -6.365 1.00 60.37 641 GLN C N 1
ATOM 2505 C CA . GLN C 1 45 ? 5.980 28.811 -6.346 1.00 59.64 641 GLN C CA 1
ATOM 2506 C C . GLN C 1 45 ? 5.746 27.736 -5.286 1.00 55.58 641 GLN C C 1
ATOM 2507 O O . GLN C 1 45 ? 6.111 26.581 -5.479 1.00 64.16 641 GLN C O 1
ATOM 2521 N N . GLN C 1 46 ? 5.130 28.124 -4.174 1.00 56.73 642 GLN C N 1
ATOM 2522 C CA . GLN C 1 46 ? 4.987 27.248 -3.010 1.00 55.08 642 GLN C CA 1
ATOM 2523 C C . GLN C 1 46 ? 3.540 26.823 -2.844 1.00 59.64 642 GLN C C 1
ATOM 2524 O O . GLN C 1 46 ? 3.151 26.267 -1.815 1.00 53.14 642 GLN C O 1
ATOM 2538 N N . LYS C 1 47 ? 2.755 27.118 -3.873 1.00 64.72 643 LYS C N 1
ATOM 2539 C CA . LYS C 1 47 ? 1.311 26.969 -3.869 1.00 64.60 643 LYS C CA 1
ATOM 2540 C C . LYS C 1 47 ? 0.881 25.573 -3.421 1.00 67.30 643 LYS C C 1
ATOM 2541 O O . LYS C 1 47 ? -0.094 25.411 -2.688 1.00 61.74 643 LYS C O 1
ATOM 2560 N N . ALA C 1 48 ? 1.648 24.575 -3.848 1.00 70.98 644 ALA C N 1
ATOM 2561 C CA . ALA C 1 48 ? 1.385 23.173 -3.539 1.00 69.41 644 ALA C CA 1
ATOM 2562 C C . ALA C 1 48 ? 1.464 22.835 -2.049 1.00 68.15 644 ALA C C 1
ATOM 2563 O O . ALA C 1 48 ? 0.879 21.847 -1.604 1.00 65.22 644 ALA C O 1
ATOM 2570 N N . ASN C 1 49 ? 2.188 23.644 -1.284 1.00 68.06 645 ASN C N 1
ATOM 2571 C CA . ASN C 1 49 ? 2.464 23.322 0.113 1.00 73.83 645 ASN C CA 1
ATOM 2572 C C . ASN C 1 49 ? 1.548 23.992 1.138 1.00 68.15 645 ASN C C 1
ATOM 2573 O O . ASN C 1 49 ? 1.724 23.792 2.341 1.00 65.72 645 ASN C O 1
ATOM 2584 N N . VAL C 1 50 ? 0.580 24.782 0.679 1.00 60.25 646 VAL C N 1
ATOM 2585 C CA . VAL C 1 50 ? -0.357 25.431 1.594 1.00 59.32 646 VAL C CA 1
ATOM 2586 C C . VAL C 1 50 ? -1.485 24.459 1.962 1.00 56.37 646 VAL C C 1
ATOM 2587 O O . VAL C 1 50 ? -2.116 23.891 1.077 1.00 47.10 646 VAL C O 1
ATOM 2600 N N . PRO C 1 51 ? -1.746 24.267 3.268 1.00 52.91 647 PRO C N 1
ATOM 2601 C CA . PRO C 1 51 ? -2.799 23.331 3.683 1.00 50.54 647 PRO C CA 1
ATOM 2602 C C . PRO C 1 51 ? -4.194 23.731 3.194 1.00 49.71 647 PRO C C 1
ATOM 2603 O O . PRO C 1 51 ? -4.480 24.926 3.112 1.00 44.02 647 PRO C O 1
ATOM 2614 N N . PRO C 1 52 ? -5.054 22.747 2.868 1.00 40.99 648 PRO C N 1
ATOM 2615 C CA . PRO C 1 52 ? -6.391 23.087 2.362 1.00 38.44 648 PRO C CA 1
ATOM 2616 C C . PRO C 1 52 ? -7.240 23.926 3.330 1.00 37.17 648 PRO C C 1
ATOM 2617 O O . PRO C 1 52 ? -8.032 24.746 2.877 1.00 35.90 648 PRO C O 1
ATOM 2628 N N . GLU C 1 53 ? -7.069 23.733 4.633 1.00 41.98 649 GLU C N 1
ATOM 2629 C CA . GLU C 1 53 ? -7.854 24.469 5.622 1.00 44.98 649 GLU C CA 1
ATOM 2630 C C . GLU C 1 53 ? -7.513 25.963 5.619 1.00 45.61 649 GLU C C 1
ATOM 2631 O O . GLU C 1 53 ? -8.273 26.782 6.133 1.00 46.48 649 GLU C O 1
ATOM 2643 N N . ALA C 1 54 ? -6.367 26.304 5.043 1.00 38.41 650 ALA C N 1
ATOM 2644 C CA . ALA C 1 54 ? -5.898 27.684 4.997 1.00 39.70 650 ALA C CA 1
ATOM 2645 C C . ALA C 1 54 ? -6.691 28.536 4.002 1.00 38.02 650 ALA C C 1
ATOM 2646 O O . ALA C 1 54 ? -6.604 29.759 4.018 1.00 42.21 650 ALA C O 1
ATOM 2653 N N . PHE C 1 55 ? -7.448 27.871 3.137 1.00 38.99 651 PHE C N 1
ATOM 2654 C CA . PHE C 1 55 ? -8.181 28.501 2.041 1.00 34.83 651 PHE C CA 1
ATOM 2655 C C . PHE C 1 55 ? -9.625 28.844 2.387 1.00 33.55 651 PHE C C 1
ATOM 2656 O O . PHE C 1 55 ? -10.433 27.960 2.663 1.00 44.70 651 PHE C O 1
ATOM 2673 N N . ILE C 1 56 ? -9.934 30.135 2.416 1.00 37.70 652 ILE C N 1
ATOM 2674 C CA . ILE C 1 56 ? -11.296 30.577 2.710 1.00 35.19 652 ILE C CA 1
ATOM 2675 C C . ILE C 1 56 ? -12.062 31.130 1.499 1.00 33.13 652 ILE C C 1
ATOM 2676 O O . ILE C 1 56 ? -13.259 31.419 1.587 1.00 34.17 652 ILE C O 1
ATOM 2692 N N . SER C 1 57 ? -11.382 31.280 0.372 1.00 33.06 653 SER C N 1
ATOM 2693 C CA . SER C 1 57 ? -12.033 31.742 -0.846 1.00 33.30 653 SER C CA 1
ATOM 2694 C C . SER C 1 57 ? -11.337 31.148 -2.065 1.00 34.18 653 SER C C 1
ATOM 2695 O O . SER C 1 57 ? -10.300 30.494 -1.949 1.00 34.64 653 SER C O 1
ATOM 2703 N N . GLN C 1 58 ? -11.903 31.382 -3.242 1.00 34.56 654 GLN C N 1
ATOM 2704 C CA . GLN C 1 58 ? -11.380 30.764 -4.451 1.00 35.44 654 GLN C CA 1
ATOM 2705 C C . GLN C 1 58 ? -9.999 31.273 -4.846 1.00 36.22 654 GLN C C 1
ATOM 2706 O O . GLN C 1 58 ? -9.770 32.480 -4.876 1.00 36.42 654 GLN C O 1
ATOM 2720 N N . PRO C 1 59 ? -9.071 30.344 -5.159 1.00 36.85 655 PRO C N 1
ATOM 2721 C CA . PRO C 1 59 ? -7.769 30.763 -5.687 1.00 41.46 655 PRO C CA 1
ATOM 2722 C C . PRO C 1 59 ? -7.940 31.420 -7.045 1.00 51.44 655 PRO C C 1
ATOM 2723 O O . PRO C 1 59 ? -8.621 30.855 -7.899 1.00 40.78 655 PRO C O 1
ATOM 2734 N N . GLN C 1 60 ? -7.311 32.568 -7.261 1.00 54.23 656 GLN C N 1
ATOM 2735 C CA . GLN C 1 60 ? -7.494 33.287 -8.513 1.00 65.39 656 GLN C CA 1
ATOM 2736 C C . GLN C 1 60 ? -6.272 34.120 -8.897 1.00 77.91 656 GLN C C 1
ATOM 2737 O O . GLN C 1 60 ? -6.393 35.113 -9.618 1.00 83.30 656 GLN C O 1
ATOM 2751 N N . VAL C 1 61 ? -5.106 33.733 -8.382 1.00 80.51 657 VAL C N 1
ATOM 2752 C CA . VAL C 1 61 ? -3.845 34.372 -8.756 1.00 86.88 657 VAL C CA 1
ATOM 2753 C C . VAL C 1 61 ? -3.744 34.535 -10.272 1.00 90.85 657 VAL C C 1
ATOM 2754 O O . VAL C 1 61 ? -4.190 33.673 -11.033 1.00 88.09 657 VAL C O 1
ATOM 2768 N N . ALA D 1 4 ? -0.862 37.101 17.691 1.00 51.76 600 ALA D N 1
ATOM 2769 C CA . ALA D 1 4 ? -1.255 37.643 16.396 1.00 50.95 600 ALA D CA 1
ATOM 2770 C C . ALA D 1 4 ? -0.814 39.097 16.265 1.00 31.66 600 ALA D C 1
ATOM 2771 O O . ALA D 1 4 ? -0.877 39.857 17.231 1.00 35.31 600 ALA D O 1
ATOM 2777 N N . THR D 1 5 ? -0.339 39.467 15.080 1.00 23.62 601 THR D N 1
ATOM 2778 C CA . THR D 1 5 ? 0.103 40.828 14.820 1.00 20.84 601 THR D CA 1
ATOM 2779 C C . THR D 1 5 ? -1.102 41.764 14.765 1.00 15.19 601 THR D C 1
ATOM 2780 O O . THR D 1 5 ? -2.219 41.331 14.490 1.00 18.45 601 THR D O 1
ATOM 2791 N N . LYS D 1 6 ? -0.857 43.055 14.954 1.00 21.32 602 LYS D N 1
ATOM 2792 C CA . LYS D 1 6 ? -1.916 44.054 14.830 1.00 15.81 602 LYS D CA 1
ATOM 2793 C C . LYS D 1 6 ? -2.527 44.004 13.436 1.00 15.21 602 LYS D C 1
ATOM 2794 O O . LYS D 1 6 ? -3.738 44.078 13.271 1.00 16.98 602 LYS D O 1
ATOM 2813 N N . ALA D 1 7 ? -1.678 43.880 12.424 1.00 16.00 603 ALA D N 1
ATOM 2814 C CA . ALA D 1 7 ? -2.163 43.855 11.051 1.00 17.24 603 ALA D CA 1
ATOM 2815 C C . ALA D 1 7 ? -3.092 42.682 10.772 1.00 16.27 603 ALA D C 1
ATOM 2816 O O . ALA D 1 7 ? -4.113 42.854 10.093 1.00 17.67 603 ALA D O 1
ATOM 2823 N N . GLN D 1 8 ? -2.759 41.487 11.265 1.00 16.41 604 GLN D N 1
ATOM 2824 C CA . GLN D 1 8 ? -3.636 40.347 10.999 1.00 19.68 604 GLN D CA 1
ATOM 2825 C C . GLN D 1 8 ? -4.952 40.488 11.762 1.00 18.71 604 GLN D C 1
ATOM 2826 O O . GLN D 1 8 ? -5.996 40.032 11.283 1.00 21.10 604 GLN D O 1
ATOM 2840 N N . LEU D 1 9 ? -4.916 41.092 12.950 1.00 16.49 605 LEU D N 1
ATOM 2841 C CA . LEU D 1 9 ? -6.145 41.284 13.720 1.00 17.53 605 LEU D CA 1
ATOM 2842 C C . LEU D 1 9 ? -7.087 42.268 13.019 1.00 17.58 605 LEU D C 1
ATOM 2843 O O . LEU D 1 9 ? -8.296 42.037 12.958 1.00 19.26 605 LEU D O 1
ATOM 2859 N N . ILE D 1 10 ? -6.538 43.352 12.475 1.00 16.83 606 ILE D N 1
ATOM 2860 C CA . ILE D 1 10 ? -7.330 44.298 11.700 1.00 17.20 606 ILE D CA 1
ATOM 2861 C C . ILE D 1 10 ? -7.937 43.583 10.479 1.00 21.59 606 ILE D C 1
ATOM 2862 O O . ILE D 1 10 ? -9.121 43.727 10.171 1.00 19.71 606 ILE D O 1
ATOM 2878 N N . ALA D 1 11 ? -7.114 42.818 9.778 1.00 17.86 607 ALA D N 1
ATOM 2879 C CA . ALA D 1 11 ? -7.585 42.114 8.591 1.00 18.48 607 ALA D CA 1
ATOM 2880 C C . ALA D 1 11 ? -8.681 41.102 8.920 1.00 23.31 607 ALA D C 1
ATOM 2881 O O . ALA D 1 11 ? -9.625 40.934 8.153 1.00 23.24 607 ALA D O 1
ATOM 2888 N N . GLU D 1 12 ? -8.555 40.419 10.053 1.00 21.00 608 GLU D N 1
ATOM 2889 C CA . GLU D 1 12 ? -9.549 39.409 10.433 1.00 23.33 608 GLU D CA 1
ATOM 2890 C C . GLU D 1 12 ? -10.876 40.068 10.818 1.00 26.60 608 GLU D C 1
ATOM 2891 O O . GLU D 1 12 ? -11.949 39.577 10.456 1.00 30.02 608 GLU D O 1
ATOM 2903 N N . VAL D 1 13 ? -10.808 41.170 11.560 1.00 23.95 609 VAL D N 1
ATOM 2904 C CA . VAL D 1 13 ? -12.020 41.915 11.905 1.00 19.10 609 VAL D CA 1
ATOM 2905 C C . VAL D 1 13 ? -12.689 42.432 10.632 1.00 26.91 609 VAL D C 1
ATOM 2906 O O . VAL D 1 13 ? -13.921 42.428 10.514 1.00 25.13 609 VAL D O 1
ATOM 2919 N N . SER D 1 14 ? -11.881 42.895 9.690 1.00 20.92 610 SER D N 1
ATOM 2920 C CA . SER D 1 14 ? -12.402 43.366 8.417 1.00 29.12 610 SER D CA 1
ATOM 2921 C C . SER D 1 14 ? -13.133 42.245 7.681 1.00 35.71 610 SER D C 1
ATOM 2922 O O . SER D 1 14 ? -14.235 42.443 7.161 1.00 32.24 610 SER D O 1
ATOM 2930 N N . ARG D 1 15 ? -12.516 41.068 7.656 1.00 29.18 611 ARG D N 1
ATOM 2931 C CA . ARG D 1 15 ? -13.089 39.913 6.977 1.00 32.50 611 ARG D CA 1
ATOM 2932 C C . ARG D 1 15 ? -14.425 39.471 7.574 1.00 33.94 611 ARG D C 1
ATOM 2933 O O . ARG D 1 15 ? -15.385 39.201 6.852 1.00 30.52 611 ARG D O 1
ATOM 2954 N N . ARG D 1 16 ? -14.477 39.394 8.897 1.00 30.70 612 ARG D N 1
ATOM 2955 C CA . ARG D 1 16 ? -15.642 38.843 9.579 1.00 36.52 612 ARG D CA 1
ATOM 2956 C C . ARG D 1 16 ? -16.817 39.806 9.584 1.00 39.04 612 ARG D C 1
ATOM 2957 O O . ARG D 1 16 ? -17.967 39.381 9.452 1.00 35.43 612 ARG D O 1
ATOM 2978 N N . THR D 1 17 ? -16.523 41.095 9.744 1.00 30.15 613 THR D N 1
ATOM 2979 C CA . THR D 1 17 ? -17.562 42.104 9.935 1.00 39.22 613 THR D CA 1
ATOM 2980 C C . THR D 1 17 ? -17.967 42.757 8.625 1.00 34.62 613 THR D C 1
ATOM 2981 O O . THR D 1 17 ? -19.060 43.309 8.513 1.00 33.56 613 THR D O 1
ATOM 2992 N N . GLY D 1 18 ? -17.065 42.733 7.650 1.00 36.69 614 GLY D N 1
ATOM 2993 C CA . GLY D 1 18 ? -17.301 43.398 6.385 1.00 32.45 614 GLY D CA 1
ATOM 2994 C C . GLY D 1 18 ? -16.895 44.860 6.392 1.00 37.58 614 GLY D C 1
ATOM 2995 O O . GLY D 1 18 ? -17.013 45.531 5.368 1.00 36.35 614 GLY D O 1
ATOM 2999 N N . MET D 1 19 ? -16.436 45.360 7.542 1.00 34.45 615 MET D N 1
ATOM 3000 C CA . MET D 1 19 ? -15.980 46.744 7.645 1.00 28.01 615 MET D CA 1
ATOM 3001 C C . MET D 1 19 ? -14.604 46.918 7.000 1.00 27.22 615 MET D C 1
ATOM 3002 O O . MET D 1 19 ? -13.824 45.968 6.915 1.00 27.46 615 MET D O 1
ATOM 3016 N N . ASN D 1 20 ? -14.299 48.132 6.557 1.00 29.68 616 ASN D N 1
ATOM 3017 C CA . ASN D 1 20 ? -12.971 48.407 6.013 1.00 35.44 616 ASN D CA 1
ATOM 3018 C C . ASN D 1 20 ? -11.921 48.420 7.131 1.00 39.39 616 ASN D C 1
ATOM 3019 O O . ASN D 1 20 ? -12.260 48.286 8.307 1.00 26.74 616 ASN D O 1
ATOM 3030 N N . VAL D 1 21 ? -10.654 48.587 6.765 1.00 32.67 617 VAL D N 1
ATOM 3031 C CA . VAL D 1 21 ? -9.561 48.466 7.730 1.00 33.07 617 VAL D CA 1
ATOM 3032 C C . VAL D 1 21 ? -9.558 49.585 8.760 1.00 29.08 617 VAL D C 1
ATOM 3033 O O . VAL D 1 21 ? -9.146 49.380 9.898 1.00 26.19 617 VAL D O 1
ATOM 3046 N N . GLU D 1 22 ? -9.987 50.775 8.357 1.00 31.03 618 GLU D N 1
ATOM 3047 C CA . GLU D 1 22 ? -10.013 51.912 9.272 1.00 31.87 618 GLU D CA 1
ATOM 3048 C C . GLU D 1 22 ? -10.985 51.663 10.426 1.00 23.83 618 GLU D C 1
ATOM 3049 O O . GLU D 1 22 ? -10.625 51.810 11.592 1.00 24.78 618 GLU D O 1
ATOM 3061 N N . TYR D 1 23 ? -12.209 51.261 10.104 1.00 26.91 619 TYR D N 1
ATOM 3062 C CA . TYR D 1 23 ? -13.208 51.043 11.142 1.00 25.05 619 TYR D CA 1
ATOM 3063 C C . TYR D 1 23 ? -12.923 49.769 11.934 1.00 23.22 619 TYR D C 1
ATOM 3064 O O . TYR D 1 23 ? -13.177 49.715 13.141 1.00 22.11 619 TYR D O 1
ATOM 3082 N N . SER D 1 24 ? -12.361 48.761 11.271 1.00 25.43 620 SER D N 1
ATOM 3083 C CA . SER D 1 24 ? -11.982 47.532 11.956 1.00 21.47 620 SER D CA 1
ATOM 3084 C C . SER D 1 24 ? -10.936 47.827 13.029 1.00 18.33 620 SER D C 1
ATOM 3085 O O . SER D 1 24 ? -10.994 47.297 14.138 1.00 20.78 620 SER D O 1
ATOM 3093 N N . GLN D 1 25 ? -9.975 48.678 12.697 1.00 18.10 621 GLN D N 1
ATOM 3094 C CA . GLN D 1 25 ? -8.944 49.059 13.658 1.00 17.11 621 GLN D CA 1
ATOM 3095 C C . GLN D 1 25 ? -9.530 49.789 14.864 1.00 18.71 621 GLN D C 1
ATOM 3096 O O . GLN D 1 25 ? -9.083 49.600 15.995 1.00 17.35 621 GLN D O 1
ATOM 3110 N N . MET D 1 26 ? -10.551 50.604 14.623 1.00 19.29 622 MET D N 1
ATOM 3111 C CA . MET D 1 26 ? -11.200 51.336 15.692 1.00 17.17 622 MET D CA 1
ATOM 3112 C C . MET D 1 26 ? -11.774 50.399 16.756 1.00 20.59 622 MET D C 1
ATOM 3113 O O . MET D 1 26 ? -11.725 50.722 17.943 1.00 19.04 622 MET D O 1
ATOM 3146 N N . LEU D 1 28 ? -10.643 47.524 17.590 1.00 16.59 624 LEU D N 1
ATOM 3147 C CA . LEU D 1 28 ? -9.561 46.821 18.277 1.00 16.10 624 LEU D CA 1
ATOM 3148 C C . LEU D 1 28 ? -8.787 47.701 19.255 1.00 17.89 624 LEU D C 1
ATOM 3149 O O . LEU D 1 28 ? -8.343 47.233 20.303 1.00 17.26 624 LEU D O 1
ATOM 3165 N N . THR D 1 29 ? -8.561 48.954 18.886 1.00 17.03 625 THR D N 1
ATOM 3166 C CA . THR D 1 29 ? -7.794 49.867 19.737 1.00 15.76 625 THR D CA 1
ATOM 3167 C C . THR D 1 29 ? -8.638 50.384 20.901 1.00 17.47 625 THR D C 1
ATOM 3168 O O . THR D 1 29 ? -9.853 50.500 20.788 1.00 16.15 625 THR D O 1
ATOM 3179 N N . GLY D 1 30 ? -7.991 50.691 22.021 1.00 19.00 626 GLY D N 1
ATOM 3180 C CA . GLY D 1 30 ? -8.698 51.225 23.173 1.00 18.58 626 GLY D CA 1
ATOM 3181 C C . GLY D 1 30 ? -9.071 50.133 24.156 1.00 17.90 626 GLY D C 1
ATOM 3182 O O . GLY D 1 30 ? -8.244 49.286 24.509 1.00 18.13 626 GLY D O 1
ATOM 3186 N N . ALA D 1 31 ? -10.327 50.118 24.589 1.00 16.16 627 ALA D N 1
ATOM 3187 C CA . ALA D 1 31 ? -10.704 49.238 25.690 1.00 18.56 627 ALA D CA 1
ATOM 3188 C C . ALA D 1 31 ? -10.652 47.759 25.300 1.00 16.95 627 ALA D C 1
ATOM 3189 O O . ALA D 1 31 ? -10.455 46.896 26.163 1.00 19.29 627 ALA D O 1
ATOM 3196 N N . ALA D 1 32 ? -10.764 47.460 24.007 1.00 16.93 628 ALA D N 1
ATOM 3197 C CA . ALA D 1 32 ? -10.603 46.081 23.547 1.00 18.70 628 ALA D CA 1
ATOM 3198 C C . ALA D 1 32 ? -9.149 45.647 23.645 1.00 17.82 628 ALA D C 1
ATOM 3199 O O . ALA D 1 32 ? -8.858 44.454 23.776 1.00 19.97 628 ALA D O 1
ATOM 3206 N N . ASN D 1 33 ? -8.253 46.625 23.569 1.00 16.89 629 ASN D N 1
ATOM 3207 C CA . ASN D 1 33 ? -6.808 46.396 23.599 1.00 19.62 629 ASN D CA 1
ATOM 3208 C C . ASN D 1 33 ? -6.362 45.197 22.765 1.00 17.18 629 ASN D C 1
ATOM 3209 O O . ASN D 1 33 ? -5.653 44.308 23.257 1.00 15.96 629 ASN D O 1
ATOM 3220 N N . TRP D 1 34 ? -6.833 45.172 21.518 1.00 16.06 630 TRP D N 1
ATOM 3221 C CA . TRP D 1 34 ? -6.440 44.221 20.492 1.00 14.98 630 TRP D CA 1
ATOM 3222 C C . TRP D 1 34 ? -6.954 42.802 20.785 1.00 18.13 630 TRP D C 1
ATOM 3223 O O . TRP D 1 34 ? -6.500 41.833 20.176 1.00 19.29 630 TRP D O 1
ATOM 3244 N N . ASN D 1 35 ? -7.931 42.695 21.686 1.00 16.12 631 ASN D N 1
ATOM 3245 C CA . ASN D 1 35 ? -8.639 41.426 21.913 1.00 16.45 631 ASN D CA 1
ATOM 3246 C C . ASN D 1 35 ? -9.700 41.196 20.850 1.00 19.00 631 ASN D C 1
ATOM 3247 O O . ASN D 1 35 ? -10.625 41.995 20.706 1.00 20.00 631 ASN D O 1
ATOM 3258 N N . LEU D 1 36 ? -9.559 40.109 20.096 1.00 18.13 632 LEU D N 1
ATOM 3259 C CA . LEU D 1 36 ? -10.447 39.839 18.974 1.00 18.85 632 LEU D CA 1
ATOM 3260 C C . LEU D 1 36 ? -11.904 39.677 19.412 1.00 19.50 632 LEU D C 1
ATOM 3261 O O . LEU D 1 36 ? -12.799 40.256 18.811 1.00 20.26 632 LEU D O 1
ATOM 3277 N N . GLU D 1 37 ? -12.146 38.914 20.472 1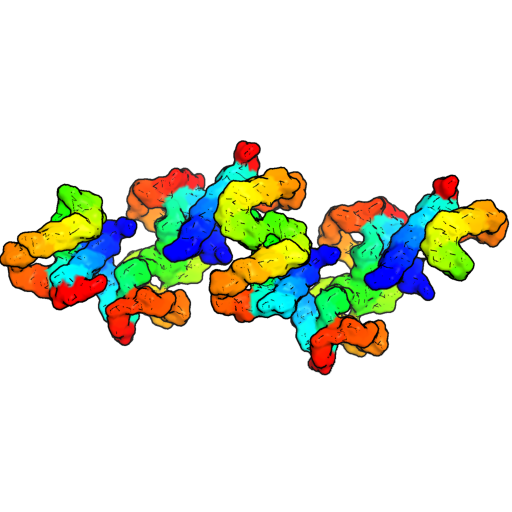.00 26.16 633 GLU D N 1
ATOM 3278 C CA . GLU D 1 37 ? -13.522 38.669 20.911 1.00 26.52 633 GLU D CA 1
ATOM 3279 C C . GLU D 1 37 ? -14.217 39.953 21.359 1.00 22.07 633 GLU D C 1
ATOM 3280 O O . GLU D 1 37 ? -15.388 40.161 21.037 1.00 23.88 633 GLU D O 1
ATOM 3292 N N . LEU D 1 38 ? -13.513 40.800 22.111 1.00 21.44 634 LEU D N 1
ATOM 3293 C CA . LEU D 1 38 ? -14.101 42.057 22.581 1.00 23.35 634 LEU D CA 1
ATOM 3294 C C . LEU D 1 38 ? -14.315 43.041 21.427 1.00 22.75 634 LEU D C 1
ATOM 3295 O O . LEU D 1 38 ? -15.303 43.767 21.410 1.00 18.81 634 LEU D O 1
ATOM 3311 N N . ALA D 1 39 ? -13.414 43.044 20.450 1.00 20.39 635 ALA D N 1
ATOM 3312 C CA . ALA D 1 39 ? -13.606 43.876 19.265 1.00 17.61 635 ALA D CA 1
ATOM 3313 C C . ALA D 1 39 ? -14.866 43.440 18.508 1.00 18.30 635 ALA D C 1
ATOM 3314 O O . ALA D 1 39 ? -15.707 44.271 18.138 1.00 20.72 635 ALA D O 1
ATOM 3321 N N . LEU D 1 40 ? -15.009 42.132 18.304 1.00 18.65 636 LEU D N 1
ATOM 3322 C CA . LEU D 1 40 ? -16.148 41.605 17.557 1.00 21.99 636 LEU D CA 1
ATOM 3323 C C . LEU D 1 40 ? -17.447 41.818 18.332 1.00 24.72 636 LEU D C 1
ATOM 3324 O O . LEU D 1 40 ? -18.467 42.176 17.754 1.00 23.41 636 LEU D O 1
ATOM 3340 N N . GLN D 1 41 ? -17.397 41.621 19.645 1.00 25.19 637 GLN D N 1
ATOM 3341 C CA . GLN D 1 41 ? -18.544 41.902 20.512 1.00 27.16 637 GLN D CA 1
ATOM 3342 C C . GLN D 1 41 ? -19.006 43.339 20.408 1.00 23.64 637 GLN D C 1
ATOM 3343 O O . GLN D 1 41 ? -20.200 43.634 20.368 1.00 24.17 637 GLN D O 1
ATOM 3357 N N . SER D 1 42 ? -18.042 44.243 20.422 1.00 20.89 638 SER D N 1
ATOM 3358 C CA . SER D 1 42 ? -18.345 45.653 20.347 1.00 23.70 638 SER D CA 1
ATOM 3359 C C . SER D 1 42 ? -19.008 45.972 18.993 1.00 21.96 638 SER D C 1
ATOM 3360 O O . SER D 1 42 ? -19.940 46.778 18.927 1.00 23.89 638 SER D O 1
ATOM 3368 N N . PHE D 1 43 ? -18.534 45.345 17.918 1.00 23.39 639 PHE D N 1
ATOM 3369 C CA . PHE D 1 43 ? -19.174 45.509 16.605 1.00 28.24 639 PHE D CA 1
ATOM 3370 C C . PHE D 1 43 ? -20.611 45.008 16.673 1.00 27.36 639 PHE D C 1
ATOM 3371 O O . PHE D 1 43 ? -21.551 45.684 16.231 1.00 24.78 639 PHE D O 1
A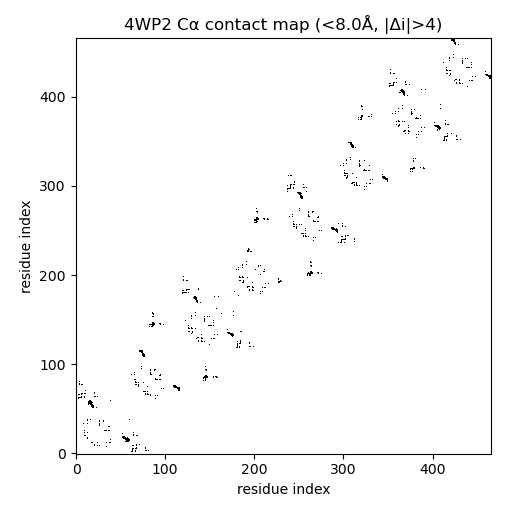TOM 3388 N N . GLU D 1 44 ? -20.776 43.819 17.241 1.00 26.72 640 GLU D N 1
ATOM 3389 C CA . GLU D 1 44 ? -22.099 43.200 17.331 1.00 35.50 640 GLU D CA 1
ATOM 3390 C C . GLU D 1 44 ? -23.074 44.109 18.082 1.00 33.67 640 GLU D C 1
ATOM 3391 O O . GLU D 1 44 ? -24.248 44.182 17.739 1.00 37.87 640 GLU D O 1
ATOM 3403 N N . GLN D 1 45 ? -22.584 44.796 19.111 1.00 28.87 641 GLN D N 1
ATOM 3404 C CA . GLN D 1 45 ? -23.430 45.677 19.916 1.00 29.38 641 GLN D CA 1
ATOM 3405 C C . GLN D 1 45 ? -23.761 46.978 19.200 1.00 28.87 641 GLN D C 1
ATOM 3406 O O . GLN D 1 45 ? -24.854 47.527 19.371 1.00 31.75 641 GLN D O 1
ATOM 3420 N N . GLN D 1 46 ? -22.838 47.442 18.365 1.00 24.22 642 GLN D N 1
ATOM 3421 C CA . GLN D 1 46 ? -22.936 48.766 17.763 1.00 31.41 642 GLN D CA 1
ATOM 3422 C C . GLN D 1 46 ? -23.322 48.732 16.292 1.00 44.29 642 GLN D C 1
ATOM 3423 O O . GLN D 1 46 ? -23.524 49.779 15.683 1.00 30.92 642 GLN D O 1
ATOM 3437 N N . LYS D 1 47 ? -23.520 47.530 15.757 1.00 46.70 643 LYS D N 1
ATOM 3438 C CA . LYS D 1 47 ? -23.696 47.341 14.318 1.00 48.12 643 LYS D CA 1
ATOM 3439 C C . LYS D 1 47 ? -24.851 48.176 13.751 1.00 54.61 643 LYS D C 1
ATOM 3440 O O . LYS D 1 47 ? -24.774 48.651 12.616 1.00 54.63 643 LYS D O 1
ATOM 3459 N N . ALA D 1 48 ? -25.917 48.352 14.528 1.00 47.00 644 ALA D N 1
ATOM 3460 C CA . ALA D 1 48 ? -27.059 49.139 14.066 1.00 55.48 644 ALA D CA 1
ATOM 3461 C C . ALA D 1 48 ? -26.718 50.615 13.830 1.00 60.71 644 ALA D C 1
ATOM 3462 O O . ALA D 1 48 ? -27.347 51.278 13.005 1.00 61.18 644 ALA D O 1
ATOM 3469 N N . ASN D 1 49 ? -25.726 51.116 14.560 1.00 58.44 645 ASN D N 1
ATOM 3470 C CA . ASN D 1 49 ? -25.333 52.527 14.505 1.00 62.11 645 ASN D CA 1
ATOM 3471 C C . ASN D 1 49 ? -24.071 52.796 13.674 1.00 52.34 645 ASN D C 1
ATOM 3472 O O . ASN D 1 49 ? -23.588 53.932 13.618 1.00 51.41 645 ASN D O 1
ATOM 3483 N N . VAL D 1 50 ? -23.528 51.758 13.044 1.00 60.94 646 VAL D N 1
ATOM 3484 C CA . VAL D 1 50 ? -22.316 51.914 12.245 1.00 54.60 646 VAL D CA 1
ATOM 3485 C C . VAL D 1 50 ? -22.665 52.497 10.871 1.00 55.68 646 VAL D C 1
ATOM 3486 O O . VAL D 1 50 ? -23.554 51.980 10.194 1.00 55.52 646 VAL D O 1
ATOM 3499 N N . PRO D 1 51 ? -21.970 53.578 10.457 1.00 56.78 647 PRO D N 1
ATOM 3500 C CA . PRO D 1 51 ? -22.245 54.242 9.172 1.00 59.59 647 PRO D CA 1
ATOM 3501 C C . PRO D 1 51 ? -22.040 53.349 7.946 1.00 58.21 647 PRO D C 1
ATOM 3502 O O . PRO D 1 51 ? -21.176 52.474 7.988 1.00 57.52 647 PRO D O 1
ATOM 3513 N N . PRO D 1 52 ? -22.830 53.554 6.877 1.00 58.56 648 PRO D N 1
ATOM 3514 C CA . PRO D 1 52 ? -22.650 52.765 5.651 1.00 60.21 648 PRO D CA 1
ATOM 3515 C C . PRO D 1 52 ? -21.231 52.909 5.108 1.00 59.82 648 PRO D C 1
ATOM 3516 O O . PRO D 1 52 ? -20.732 52.015 4.424 1.00 59.27 648 PRO D O 1
ATOM 3527 N N . GLU D 1 53 ? -20.604 54.044 5.403 1.00 60.14 649 GLU D N 1
ATOM 3528 C CA . GLU D 1 53 ? -19.251 54.327 4.945 1.00 64.29 649 GLU D CA 1
ATOM 3529 C C . GLU D 1 53 ? -18.241 53.355 5.555 1.00 60.44 649 GLU D C 1
ATOM 3530 O O . GLU D 1 53 ? -17.177 53.116 4.984 1.00 60.42 649 GLU D O 1
ATOM 3542 N N . ALA D 1 54 ? -18.590 52.766 6.693 1.00 58.95 650 ALA D N 1
ATOM 3543 C CA . ALA D 1 54 ? -17.667 51.868 7.384 1.00 58.14 650 ALA D CA 1
ATOM 3544 C C . ALA D 1 54 ? -17.568 50.528 6.675 1.00 57.63 650 ALA D C 1
ATOM 3545 O O . ALA D 1 54 ? -16.644 49.754 6.915 1.00 57.46 650 ALA D O 1
ATOM 3552 N N . PHE D 1 55 ? -18.535 50.260 5.806 1.00 57.73 651 PHE D N 1
ATOM 3553 C CA . PHE D 1 55 ? -18.636 48.969 5.146 1.00 57.20 651 PHE D CA 1
ATOM 3554 C C . PHE D 1 55 ? -18.005 48.963 3.755 1.00 63.20 651 PHE D C 1
ATOM 3555 O O . PHE D 1 55 ? -17.776 47.895 3.183 1.00 73.29 651 PHE D O 1
ATOM 3572 N N . ILE D 1 56 ? -17.732 50.148 3.212 1.00 59.27 652 ILE D N 1
ATOM 3573 C CA . ILE D 1 56 ? -17.061 50.246 1.917 1.00 63.44 652 ILE D CA 1
ATOM 3574 C C . ILE D 1 56 ? -15.633 50.775 2.047 1.00 60.78 652 ILE D C 1
ATOM 3575 O O . ILE D 1 56 ? -15.332 51.580 2.929 1.00 60.90 652 ILE D O 1
ATOM 3591 N N . SER D 1 57 ? -14.766 50.327 1.142 1.00 67.97 653 SER D N 1
ATOM 3592 C CA . SER D 1 57 ? -13.370 50.753 1.124 1.00 73.78 653 SER D CA 1
ATOM 3593 C C . SER D 1 57 ? -13.207 52.261 0.926 1.00 73.11 653 SER D C 1
ATOM 3594 O O . SER D 1 57 ? -13.968 52.897 0.197 1.00 74.22 653 SER D O 1
ATOM 3602 N N . GLN D 1 58 ? -12.193 52.811 1.587 1.00 78.26 654 GLN D N 1
ATOM 3603 C CA . GLN D 1 58 ? -11.876 54.240 1.558 1.00 78.76 654 GLN D CA 1
ATOM 3604 C C . GLN D 1 58 ? -11.183 54.616 0.234 1.00 72.24 654 GLN D C 1
ATOM 3605 O O . GLN D 1 58 ? -10.450 53.801 -0.327 1.00 65.30 654 GLN D O 1
ATOM 3619 N N . PRO D 1 59 ? -11.431 55.836 -0.287 1.00 77.93 655 PRO D N 1
ATOM 3620 C CA . PRO D 1 59 ? -10.762 56.257 -1.530 1.00 79.30 655 PRO D CA 1
ATOM 3621 C C . PRO D 1 59 ? -9.235 56.240 -1.436 1.00 75.89 655 PRO D C 1
ATOM 3622 O O . PRO D 1 59 ? -8.664 56.663 -0.431 1.00 74.82 655 PRO D O 1
ATOM 3633 N N . GLN D 1 60 ? -8.588 55.740 -2.484 1.00 68.26 656 GLN D N 1
ATOM 3634 C CA . GLN D 1 60 ? -7.138 55.597 -2.495 1.00 68.49 656 GLN D CA 1
ATOM 3635 C C . GLN D 1 60 ? -6.396 56.936 -2.600 1.00 72.26 656 GLN D C 1
ATOM 3636 O O . GLN D 1 60 ? -6.983 57.964 -2.939 1.00 70.39 656 GLN D O 1
ATOM 3650 N N . VAL D 1 61 ? -5.103 56.878 -2.282 1.00 77.65 657 VAL D N 1
ATOM 3651 C CA . VAL D 1 61 ? -4.155 58.004 -2.301 1.00 93.93 657 VAL D CA 1
ATOM 3652 C C . VAL D 1 61 ? -4.710 59.242 -1.574 1.00 97.77 657 VAL D C 1
ATOM 3653 O O . VAL D 1 61 ? -5.225 60.216 -2.116 1.00 97.15 657 VAL D O 1
ATOM 3667 N N . SER E 1 1 ? -22.951 68.555 13.939 1.00 34.60 597 SER E N 1
ATOM 3668 C CA . SER E 1 1 ? -22.852 67.178 13.475 1.00 38.87 597 SER E CA 1
ATOM 3669 C C . SER E 1 1 ? -22.420 66.290 14.628 1.00 33.66 597 SER E C 1
ATOM 3670 O O . SER E 1 1 ? -22.074 66.791 15.696 1.00 36.08 597 SER E O 1
ATOM 3677 N N . ASN E 1 2 ? -22.329 64.987 14.396 1.00 34.35 598 ASN E N 1
ATOM 3678 C CA . ASN E 1 2 ? -21.857 64.114 15.456 1.00 25.50 598 ASN E CA 1
ATOM 3679 C C . ASN E 1 2 ? -20.341 64.139 15.470 1.00 25.76 598 ASN E C 1
ATOM 3680 O O . ASN E 1 2 ? -19.733 63.840 16.485 1.00 23.22 598 ASN E O 1
ATOM 3691 N N . ALA E 1 3 ? -19.736 64.588 14.372 1.00 29.61 599 ALA E N 1
ATOM 3692 C CA . ALA E 1 3 ? -18.279 64.667 14.291 1.00 27.23 599 ALA E CA 1
ATOM 3693 C C . ALA E 1 3 ? -17.789 65.730 15.263 1.00 30.09 599 ALA E C 1
ATOM 3694 O O . ALA E 1 3 ? -16.766 65.570 15.912 1.00 23.99 599 ALA E O 1
ATOM 3701 N N . ALA E 1 4 ? -18.533 66.824 15.365 1.00 24.16 600 ALA E N 1
ATOM 3702 C CA . ALA E 1 4 ? -18.138 67.908 16.249 1.00 25.36 600 ALA E CA 1
ATOM 3703 C C . ALA E 1 4 ? -18.249 67.467 17.710 1.00 23.88 600 ALA E C 1
ATOM 3704 O O . ALA E 1 4 ? -17.401 67.804 18.534 1.00 27.67 600 ALA E O 1
ATOM 3711 N N . THR E 1 5 ? -19.280 66.693 18.024 1.00 23.10 601 THR E N 1
ATOM 3712 C CA . THR E 1 5 ? -19.488 66.224 19.387 1.00 22.38 601 THR E CA 1
ATOM 3713 C C . THR E 1 5 ? -18.367 65.239 19.740 1.00 23.23 601 THR E C 1
ATOM 3714 O O . THR E 1 5 ? -17.762 65.321 20.807 1.00 26.04 601 THR E O 1
ATOM 3725 N N . LYS E 1 6 ? -18.071 64.335 18.814 1.00 23.47 602 LYS E N 1
ATOM 3726 C CA . LYS E 1 6 ? -16.959 63.388 18.964 1.00 21.16 602 LYS E CA 1
ATOM 3727 C C . LYS E 1 6 ? -15.633 64.132 19.130 1.00 24.04 602 LYS E C 1
ATOM 3728 O O . LYS E 1 6 ? -14.805 63.765 19.958 1.00 21.50 602 LYS E O 1
ATOM 3747 N N . ALA E 1 7 ? -15.457 65.206 18.364 1.00 24.18 603 ALA E N 1
ATOM 3748 C CA . ALA E 1 7 ? -14.250 66.031 18.436 1.00 23.42 603 ALA E CA 1
ATOM 3749 C C . ALA E 1 7 ? -14.034 66.623 19.834 1.00 23.95 603 ALA E C 1
ATOM 3750 O O . ALA E 1 7 ? -12.898 66.740 20.284 1.00 23.64 603 ALA E O 1
ATOM 3757 N N . GLN E 1 8 ? -15.115 67.013 20.513 1.00 23.35 604 GLN E N 1
ATOM 3758 C CA . GLN E 1 8 ? -14.980 67.568 21.858 1.00 23.43 604 GLN E CA 1
ATOM 3759 C C . GLN E 1 8 ? -14.403 66.526 22.798 1.00 22.64 604 GLN E C 1
ATOM 3760 O O . GLN E 1 8 ? -13.596 66.848 23.674 1.00 23.94 604 GLN E O 1
ATOM 3774 N N . LEU E 1 9 ? -14.824 65.278 22.608 1.00 24.04 605 LEU E N 1
ATOM 3775 C CA . LEU E 1 9 ? -14.364 64.179 23.447 1.00 21.04 605 LEU E CA 1
ATOM 3776 C C . LEU E 1 9 ? -12.892 63.843 23.162 1.00 23.76 605 LEU E C 1
ATOM 3777 O O . LEU E 1 9 ? -12.102 63.627 24.093 1.00 21.03 605 LEU E O 1
ATOM 3793 N N . ILE E 1 10 ? -12.522 63.827 21.882 1.00 21.50 606 ILE E N 1
ATOM 3794 C CA . ILE E 1 10 ? -11.132 63.606 21.480 1.00 21.74 606 ILE E CA 1
ATOM 3795 C C . ILE E 1 10 ? -10.226 64.681 22.070 1.00 22.44 606 ILE E C 1
ATOM 3796 O O . ILE E 1 10 ? -9.128 64.396 22.570 1.00 22.39 606 ILE E O 1
ATOM 3812 N N . ALA E 1 11 ? -10.666 65.930 21.976 1.00 23.15 607 ALA E N 1
ATOM 3813 C CA . ALA E 1 11 ? -9.884 67.042 22.495 1.00 25.28 607 ALA E CA 1
ATOM 3814 C C . ALA E 1 11 ? -9.691 66.924 24.005 1.00 23.60 607 ALA E C 1
ATOM 3815 O O . ALA E 1 11 ? -8.625 67.256 24.522 1.00 24.57 607 ALA E O 1
ATOM 3822 N N . GLU E 1 12 ? -10.721 66.463 24.714 1.00 22.96 608 GLU E N 1
ATOM 3823 C CA . GLU E 1 12 ? -10.626 66.326 26.166 1.00 22.68 608 GLU E CA 1
ATOM 3824 C C . GLU E 1 12 ? -9.661 65.211 26.538 1.00 22.96 608 GLU E C 1
ATOM 3825 O O . GLU E 1 12 ? -8.843 65.380 27.441 1.00 25.10 608 GLU E O 1
ATOM 3837 N N . VAL E 1 13 ? -9.741 64.085 25.835 1.00 24.14 609 VAL E N 1
ATOM 3838 C CA . VAL E 1 13 ? -8.816 62.981 26.092 1.00 21.01 609 VAL E CA 1
ATOM 3839 C C . VAL E 1 13 ? -7.381 63.432 25.818 1.00 25.37 609 VAL E C 1
ATOM 3840 O O . VAL E 1 13 ? -6.470 63.132 26.589 1.00 22.73 609 VAL E O 1
ATOM 3853 N N . SER E 1 14 ? -7.180 64.168 24.732 1.00 28.42 610 SER E N 1
ATOM 3854 C CA . SER E 1 14 ? -5.851 64.682 24.407 1.00 22.95 610 SER E CA 1
ATOM 3855 C C . SER E 1 14 ? -5.344 65.623 25.506 1.00 27.63 610 SER E C 1
ATOM 3856 O O . SER E 1 14 ? -4.174 65.583 25.884 1.00 26.68 610 SER E O 1
ATOM 3864 N N . ARG E 1 15 ? -6.218 66.494 25.999 1.00 27.21 611 ARG E N 1
ATOM 3865 C CA . ARG E 1 15 ? -5.826 67.423 27.051 1.00 29.63 611 ARG E CA 1
ATOM 3866 C C . ARG E 1 15 ? -5.394 66.694 28.321 1.00 35.11 611 ARG E C 1
ATOM 3867 O O . ARG E 1 15 ? -4.356 67.002 28.903 1.00 38.16 611 ARG E O 1
ATOM 3888 N N . ARG E 1 16 ? -6.183 65.710 28.733 1.00 25.34 612 ARG E N 1
ATOM 3889 C CA . ARG E 1 16 ? -5.948 65.010 29.995 1.00 32.59 612 ARG E CA 1
ATOM 3890 C C . ARG E 1 16 ? -4.785 64.017 29.922 1.00 30.74 612 ARG E C 1
ATOM 3891 O O . ARG E 1 16 ? -4.048 63.848 30.890 1.00 40.38 612 ARG E O 1
ATOM 3912 N N . THR E 1 17 ? -4.634 63.345 28.788 1.00 29.66 613 THR E N 1
ATOM 3913 C CA . THR E 1 17 ? -3.638 62.275 28.669 1.00 27.58 613 THR E CA 1
ATOM 3914 C C . THR E 1 17 ? -2.310 62.738 28.072 1.00 34.10 613 THR E C 1
ATOM 3915 O O . THR E 1 17 ? -1.288 62.085 28.257 1.00 29.49 613 THR E O 1
ATOM 3926 N N . GLY E 1 18 ? -2.344 63.822 27.305 1.00 25.56 614 GLY E N 1
ATOM 3927 C CA . GLY E 1 18 ? -1.163 64.294 26.609 1.00 26.10 614 GLY E CA 1
ATOM 3928 C C . GLY E 1 18 ? -0.961 63.640 25.250 1.00 28.39 614 GLY E C 1
ATOM 3929 O O . GLY E 1 18 ? -0.029 63.978 24.528 1.00 27.46 614 GLY E O 1
ATOM 3933 N N . MET E 1 19 ? -1.822 62.695 24.892 1.00 28.10 615 MET E N 1
ATOM 3934 C CA . MET E 1 19 ? -1.694 62.023 23.601 1.00 23.46 615 MET E CA 1
ATOM 3935 C C . MET E 1 19 ? -2.177 62.877 22.437 1.00 27.77 615 MET E C 1
ATOM 3936 O O . MET E 1 19 ? -3.061 63.713 22.602 1.00 27.20 615 MET E O 1
ATOM 3950 N N . ASN E 1 20 ? -1.645 62.625 21.246 1.00 23.76 616 ASN E N 1
ATOM 3951 C CA . ASN E 1 20 ? -2.129 63.330 20.066 1.00 25.40 616 ASN E CA 1
ATOM 3952 C C . ASN E 1 20 ? -3.555 62.878 19.741 1.00 25.10 616 ASN E C 1
ATOM 3953 O O . ASN E 1 20 ? -4.079 61.975 20.386 1.00 23.32 616 ASN E O 1
ATOM 3964 N N . VAL E 1 21 ? -4.180 63.495 18.744 1.00 25.04 617 VAL E N 1
ATOM 3965 C CA . VAL E 1 21 ? -5.598 63.243 18.487 1.00 19.16 617 VAL E CA 1
ATOM 3966 C C . VAL E 1 21 ? -5.864 61.833 17.961 1.00 21.68 617 VAL E C 1
ATOM 3967 O O . VAL E 1 21 ? -6.918 61.264 18.249 1.00 21.15 617 VAL E O 1
ATOM 3980 N N . GLU E 1 22 ? -4.920 61.257 17.219 1.00 25.62 618 GLU E N 1
ATOM 3981 C CA . GLU E 1 22 ? -5.097 59.905 16.693 1.00 19.70 618 GLU E CA 1
ATOM 3982 C C . GLU E 1 22 ? -5.249 58.908 17.836 1.00 20.58 618 GLU E C 1
ATOM 3983 O O . GLU E 1 22 ? -6.186 58.110 17.863 1.00 21.43 618 GLU E O 1
ATOM 3995 N N . TYR E 1 23 ? -4.326 58.966 18.792 1.00 21.27 619 TYR E N 1
ATOM 3996 C CA . TYR E 1 23 ? -4.347 58.040 19.909 1.00 18.84 619 TYR E CA 1
ATOM 3997 C C . TYR E 1 23 ? -5.475 58.359 20.880 1.00 19.02 619 TYR E C 1
ATOM 3998 O O . TYR E 1 23 ? -6.029 57.461 21.508 1.00 20.63 619 TYR E O 1
ATOM 4016 N N . SER E 1 24 ? -5.834 59.630 21.000 1.00 19.12 620 SER E N 1
ATOM 4017 C CA . SER E 1 24 ? -6.962 59.985 21.838 1.00 18.29 620 SER E CA 1
ATOM 4018 C C . SER E 1 24 ? -8.234 59.359 21.284 1.00 17.94 620 SER E C 1
ATOM 4019 O O . SER E 1 24 ? -9.047 58.806 22.026 1.00 19.37 620 SER E O 1
ATOM 4027 N N . GLN E 1 25 ? -8.400 59.426 19.971 1.00 18.50 621 GLN E N 1
ATOM 4028 C CA . GLN E 1 25 ? -9.561 58.808 19.355 1.00 21.60 621 GLN E CA 1
ATOM 4029 C C . GLN E 1 25 ? -9.552 57.279 19.535 1.00 17.52 621 GLN E C 1
ATOM 4030 O O . GLN E 1 25 ? -10.607 56.668 19.727 1.00 19.41 621 GLN E O 1
ATOM 4044 N N . MET E 1 26 ? -8.363 56.674 19.495 1.00 19.95 622 MET E N 1
ATOM 4045 C CA . MET E 1 26 ? -8.224 55.226 19.675 1.00 19.12 622 MET E CA 1
ATOM 4046 C C . MET E 1 26 ? -8.825 54.752 20.999 1.00 20.49 622 MET E C 1
ATOM 4047 O O . MET E 1 26 ? -9.512 53.730 21.037 1.00 18.55 622 MET E O 1
ATOM 4080 N N . LEU E 1 28 ? -11.243 56.144 22.635 1.00 17.83 624 LEU E N 1
ATOM 4081 C CA . LEU E 1 28 ? -12.686 56.365 22.662 1.00 17.49 624 LEU E CA 1
ATOM 4082 C C . LEU E 1 28 ? -13.482 55.386 21.807 1.00 19.10 624 LEU E C 1
ATOM 4083 O O . LEU E 1 28 ? -14.543 54.929 22.224 1.00 19.54 624 LEU E O 1
ATOM 4099 N N . THR E 1 29 ? -12.963 55.053 20.631 1.00 17.19 625 THR E N 1
ATOM 4100 C CA . THR E 1 29 ? -13.671 54.171 19.710 1.00 18.11 625 THR E CA 1
ATOM 4101 C C . THR E 1 29 ? -13.580 52.717 20.152 1.00 18.32 625 THR E C 1
ATOM 4102 O O . THR E 1 29 ? -12.594 52.302 20.763 1.00 18.16 625 THR E O 1
ATOM 4113 N N . GLY E 1 30 ? -14.604 51.937 19.824 1.00 17.30 626 GLY E N 1
ATOM 4114 C CA . GLY E 1 30 ? -14.592 50.531 20.170 1.00 17.38 626 GLY E CA 1
ATOM 4115 C C . GLY E 1 30 ? -15.357 50.233 21.438 1.00 17.69 626 GLY E C 1
ATOM 4116 O O . GLY E 1 30 ? -16.503 50.690 21.594 1.00 20.30 626 GLY E O 1
ATOM 4120 N N . ALA E 1 31 ? -14.746 49.464 22.337 1.00 18.03 627 ALA E N 1
ATOM 4121 C CA . ALA E 1 31 ? -15.462 48.953 23.501 1.00 18.19 627 ALA E CA 1
ATOM 4122 C C . ALA E 1 31 ? -15.820 50.046 24.522 1.00 22.07 627 ALA E C 1
ATOM 4123 O O . ALA E 1 31 ? -16.778 49.877 25.285 1.00 21.23 627 ALA E O 1
ATOM 4130 N N . ALA E 1 32 ? -15.091 51.163 24.536 1.00 21.34 628 ALA E N 1
ATOM 4131 C CA . ALA E 1 32 ? -15.475 52.302 25.386 1.00 21.44 628 ALA E CA 1
ATOM 4132 C C . ALA E 1 32 ? -16.715 53.005 24.824 1.00 23.60 628 ALA E C 1
ATOM 4133 O O . ALA E 1 32 ? -17.457 53.655 25.557 1.00 22.53 628 ALA E O 1
ATOM 4140 N N . ASN E 1 33 ? -16.911 52.863 23.516 1.00 17.25 629 ASN E N 1
ATOM 4141 C CA . ASN E 1 33 ? -18.001 53.497 22.773 1.00 17.47 629 ASN E CA 1
ATOM 4142 C C . ASN E 1 33 ? -18.209 54.959 23.152 1.00 24.06 629 ASN E C 1
ATOM 4143 O O . ASN E 1 33 ? -19.339 55.395 23.396 1.00 22.54 629 ASN E O 1
ATOM 4154 N N . TRP E 1 34 ? -17.104 55.696 23.190 1.00 20.71 630 TRP E N 1
ATOM 4155 C CA . TRP E 1 34 ? -17.092 57.142 23.412 1.00 21.77 630 TRP E CA 1
ATOM 4156 C C . TRP E 1 34 ? -17.490 57.543 24.839 1.00 25.81 630 TRP E C 1
ATOM 4157 O O . TRP E 1 34 ? -17.716 58.714 25.120 1.00 20.82 630 TRP E O 1
ATOM 4178 N N . ASN E 1 35 ? -17.476 56.583 25.754 1.00 21.79 631 ASN E N 1
ATOM 4179 C CA . ASN E 1 35 ? -17.641 56.875 27.168 1.00 21.29 631 ASN E CA 1
ATOM 4180 C C . ASN E 1 35 ? -16.325 57.504 27.650 1.00 24.34 631 ASN E C 1
ATOM 4181 O O . ASN E 1 35 ? -15.288 56.845 27.639 1.00 24.55 631 ASN E O 1
ATOM 4192 N N . LEU E 1 36 ? -16.352 58.765 28.080 1.00 20.83 632 LEU E N 1
ATOM 4193 C CA . LEU E 1 36 ? -15.098 59.450 28.411 1.00 18.91 632 LEU E CA 1
ATOM 4194 C C . LEU E 1 36 ? -14.363 58.742 29.545 1.00 22.95 632 LEU E C 1
ATOM 4195 O O . LEU E 1 36 ? -13.144 58.563 29.497 1.00 22.71 632 LEU E O 1
ATOM 4211 N N . GLU E 1 37 ? -15.110 58.364 30.576 1.00 22.23 633 GLU E N 1
ATOM 4212 C CA . GLU E 1 37 ? -14.526 57.740 31.754 1.00 27.91 633 GLU E CA 1
ATOM 4213 C C . GLU E 1 37 ? -13.861 56.412 31.393 1.00 25.51 633 GLU E C 1
ATOM 4214 O O . GLU E 1 37 ? -12.769 56.112 31.876 1.00 22.49 633 GLU E O 1
ATOM 4226 N N . LEU E 1 38 ? -14.519 55.622 30.550 1.00 26.63 634 LEU E N 1
ATOM 4227 C CA . LEU E 1 38 ? -13.979 54.324 30.135 1.00 24.46 634 LEU E CA 1
ATOM 4228 C C . LEU E 1 38 ? -12.750 54.490 29.238 1.00 19.59 634 LEU E C 1
ATOM 4229 O O . LEU E 1 38 ? -11.828 53.678 29.289 1.00 23.79 634 LEU E O 1
ATOM 4245 N N . ALA E 1 39 ? -12.747 55.531 28.408 1.00 22.48 635 ALA E N 1
ATOM 4246 C CA . ALA E 1 39 ? -11.592 55.849 27.568 1.00 18.87 635 ALA E CA 1
ATOM 4247 C C . ALA E 1 39 ? -10.379 56.220 28.420 1.00 23.34 635 ALA E C 1
ATOM 4248 O O . ALA E 1 39 ? -9.255 55.774 28.160 1.00 22.21 635 ALA E O 1
ATOM 4255 N N . LEU E 1 40 ? -10.602 57.066 29.420 1.00 22.96 636 LEU E N 1
ATOM 4256 C CA . LEU E 1 40 ? -9.516 57.504 30.292 1.00 20.91 636 LEU E CA 1
ATOM 4257 C C . LEU E 1 40 ? -8.993 56.327 31.100 1.00 25.72 636 LEU E C 1
ATOM 4258 O O . LEU E 1 40 ? -7.787 56.210 31.346 1.00 26.80 636 LEU E O 1
ATOM 4274 N N . GLN E 1 41 ? -9.902 55.457 31.520 1.00 25.39 637 GLN E N 1
ATOM 4275 C CA . GLN E 1 41 ? -9.510 54.237 32.218 1.00 20.99 637 GLN E CA 1
ATOM 4276 C C . GLN E 1 41 ? -8.589 53.383 31.334 1.00 20.94 637 GLN E C 1
ATOM 4277 O O . GLN E 1 41 ? -7.593 52.849 31.808 1.00 24.85 637 GLN E O 1
ATOM 4291 N N . SER E 1 42 ? -8.914 53.258 30.054 1.00 21.94 638 SER E N 1
ATOM 4292 C CA . SER E 1 42 ? -8.074 52.477 29.151 1.00 21.46 638 SER E CA 1
ATOM 4293 C C . SER E 1 42 ? -6.688 53.097 29.045 1.00 20.87 638 SER E C 1
ATOM 4294 O O . SER E 1 42 ? -5.696 52.382 28.979 1.00 22.14 638 SER E O 1
ATOM 4302 N N . PHE E 1 43 ? -6.610 54.425 29.007 1.00 26.77 639 PHE E N 1
ATOM 4303 C CA . PHE E 1 43 ? -5.296 55.077 28.988 1.00 23.54 639 PHE E CA 1
ATOM 4304 C C . PHE E 1 43 ? -4.519 54.743 30.256 1.00 25.02 639 PHE E C 1
ATOM 4305 O O . PHE E 1 43 ? -3.344 54.387 30.192 1.00 21.96 639 PHE E O 1
ATOM 4322 N N . GLU E 1 44 ? -5.172 54.842 31.407 1.00 25.57 640 GLU E N 1
ATOM 4323 C CA . GLU E 1 44 ? -4.499 54.557 32.669 1.00 28.65 640 GLU E CA 1
ATOM 4324 C C . GLU E 1 44 ? -3.898 53.154 32.671 1.00 25.03 640 GLU E C 1
ATOM 4325 O O . GLU E 1 44 ? -2.803 52.944 33.195 1.00 25.27 640 GLU E O 1
ATOM 4337 N N . GLN E 1 45 ? -4.606 52.200 32.072 1.00 23.41 641 GLN E N 1
ATOM 4338 C CA . GLN E 1 45 ? -4.151 50.812 32.049 1.00 27.48 641 GLN E CA 1
ATOM 4339 C C . GLN E 1 45 ? -3.008 50.592 31.071 1.00 35.94 641 GLN E C 1
ATOM 4340 O O . GLN E 1 45 ? -2.147 49.738 31.294 1.00 27.29 641 GLN E O 1
ATOM 4354 N N . GLN E 1 46 ? -3.012 51.366 29.989 1.00 26.41 642 GLN E N 1
ATOM 4355 C CA . GLN E 1 46 ? -2.094 51.146 28.877 1.00 25.05 642 GLN E CA 1
ATOM 4356 C C . GLN E 1 46 ? -1.003 52.209 28.709 1.00 30.53 642 GLN E C 1
ATOM 4357 O O . GLN E 1 46 ? -0.179 52.096 27.802 1.00 27.00 642 GLN E O 1
ATOM 4371 N N . LYS E 1 47 ? -0.973 53.219 29.580 1.00 25.20 643 LYS E N 1
ATOM 4372 C CA . LYS E 1 47 ? -0.115 54.384 29.343 1.00 29.57 643 LYS E CA 1
ATOM 4373 C C . LYS E 1 47 ? 1.383 54.079 29.216 1.00 33.97 643 LYS E C 1
ATOM 4374 O O . LYS E 1 47 ? 2.070 54.723 28.424 1.00 30.78 643 LYS E O 1
ATOM 4393 N N . ALA E 1 48 ? 1.888 53.121 29.983 1.00 36.80 644 ALA E N 1
ATOM 4394 C CA . ALA E 1 48 ? 3.308 52.772 29.916 1.00 51.80 644 ALA E CA 1
ATOM 4395 C C . ALA E 1 48 ? 3.675 52.245 28.522 1.00 51.97 644 ALA E C 1
ATOM 4396 O O . ALA E 1 48 ? 4.840 52.286 28.118 1.00 47.42 644 ALA E O 1
ATOM 4403 N N . ASN E 1 49 ? 2.669 51.739 27.812 1.00 40.21 645 ASN E N 1
ATOM 4404 C CA . ASN E 1 49 ? 2.848 51.104 26.505 1.00 39.95 645 ASN E CA 1
ATOM 4405 C C . ASN E 1 49 ? 2.510 51.994 25.303 1.00 38.37 645 ASN E C 1
ATOM 4406 O O . ASN E 1 49 ? 2.583 51.550 24.159 1.00 31.76 645 ASN E O 1
ATOM 4417 N N . VAL E 1 50 ? 2.143 53.244 25.557 1.00 30.37 646 VAL E N 1
ATOM 4418 C CA . VAL E 1 50 ? 1.827 54.178 24.479 1.00 29.31 646 VAL E CA 1
ATOM 4419 C C . VAL E 1 50 ? 3.147 54.672 23.905 1.00 29.60 646 VAL E C 1
ATOM 4420 O O . VAL E 1 50 ? 4.043 55.027 24.663 1.00 30.28 646 VAL E O 1
ATOM 4433 N N . PRO E 1 51 ? 3.293 54.660 22.569 1.00 29.13 647 PRO E N 1
ATOM 4434 C CA . PRO E 1 51 ? 4.592 55.072 22.025 1.00 29.43 647 PRO E CA 1
ATOM 4435 C C . PRO E 1 51 ? 4.972 56.495 22.433 1.00 29.44 647 PRO E C 1
ATOM 4436 O O . PRO E 1 51 ? 4.098 57.354 22.535 1.00 28.84 647 PRO E O 1
ATOM 4447 N N . PRO E 1 52 ? 6.267 56.742 22.685 1.00 30.13 648 PRO E N 1
ATOM 4448 C CA . PRO E 1 52 ? 6.679 58.090 23.100 1.00 30.63 648 PRO E CA 1
ATOM 4449 C C . PRO E 1 52 ? 6.371 59.187 22.079 1.00 29.33 648 PRO E C 1
ATOM 4450 O O . PRO E 1 52 ? 6.089 60.330 22.453 1.00 29.07 648 PRO E O 1
ATOM 4461 N N . GLU E 1 53 ? 6.439 58.843 20.799 1.00 28.91 649 GLU E N 1
ATOM 4462 C CA . GLU E 1 53 ? 6.182 59.803 19.727 1.00 28.17 649 GLU E CA 1
ATOM 4463 C C . GLU E 1 53 ? 4.705 60.219 19.680 1.00 27.26 649 GLU E C 1
ATOM 4464 O O . GLU E 1 53 ? 4.342 61.194 19.018 1.00 29.95 649 GLU E O 1
ATOM 4476 N N . ALA E 1 54 ? 3.855 59.433 20.334 1.00 27.30 650 ALA E N 1
ATOM 4477 C CA . ALA E 1 54 ? 2.417 59.680 20.348 1.00 29.50 650 ALA E CA 1
ATOM 4478 C C . ALA E 1 54 ? 2.028 60.852 21.250 1.00 26.45 650 ALA E C 1
ATOM 4479 O O . ALA E 1 54 ? 0.896 61.328 21.186 1.00 30.15 650 ALA E O 1
ATOM 4486 N N . PHE E 1 55 ? 2.946 61.294 22.105 1.00 27.15 651 PHE E N 1
ATOM 4487 C CA . PHE E 1 55 ? 2.654 62.332 23.090 1.00 27.18 651 PHE E CA 1
ATOM 4488 C C . PHE E 1 55 ? 3.004 63.728 22.587 1.00 29.04 651 PHE E C 1
ATOM 4489 O O . PHE E 1 55 ? 4.118 63.975 22.134 1.00 28.90 651 PHE E O 1
ATOM 4506 N N . ILE E 1 56 ? 2.059 64.651 22.704 1.00 35.41 652 ILE E N 1
ATOM 4507 C CA . ILE E 1 56 ? 2.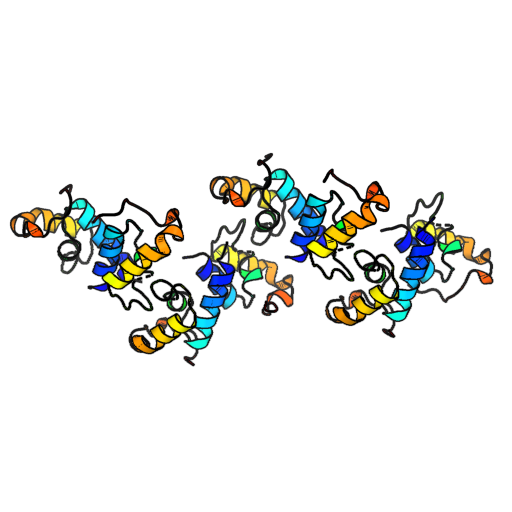319 66.026 22.299 1.00 35.54 652 ILE E CA 1
ATOM 4508 C C . ILE E 1 56 ? 2.509 66.910 23.531 1.00 31.29 652 ILE E C 1
ATOM 4509 O O . ILE E 1 56 ? 3.058 68.004 23.436 1.00 39.27 652 ILE E O 1
ATOM 4525 N N . SER E 1 57 ? 2.054 66.425 24.682 1.00 26.62 653 SER E N 1
ATOM 4526 C CA . SER E 1 57 ? 2.248 67.106 25.957 1.00 28.94 653 SER E CA 1
ATOM 4527 C C . SER E 1 57 ? 2.322 66.051 27.056 1.00 31.63 653 SER E C 1
ATOM 4528 O O . SER E 1 57 ? 2.028 64.879 26.818 1.00 29.53 653 SER E O 1
ATOM 4536 N N . GLN E 1 58 ? 2.717 66.454 28.258 1.00 43.30 654 GLN E N 1
ATOM 4537 C CA . GLN E 1 58 ? 2.855 65.505 29.357 1.00 48.23 654 GLN E CA 1
ATOM 4538 C C . GLN E 1 58 ? 1.479 65.074 29.848 1.00 40.65 654 GLN E C 1
ATOM 4539 O O . GLN E 1 58 ? 0.542 65.873 29.826 1.00 29.83 654 GLN E O 1
ATOM 4553 N N . PRO E 1 59 ? 1.338 63.794 30.244 1.00 47.06 655 PRO E N 1
ATOM 4554 C CA . PRO E 1 59 ? 0.054 63.385 30.815 1.00 51.80 655 PRO E CA 1
ATOM 4555 C C . PRO E 1 59 ? -0.239 64.216 32.044 1.00 61.03 655 PRO E C 1
ATOM 4556 O O . PRO E 1 59 ? 0.649 64.449 32.865 1.00 63.13 655 PRO E O 1
ATOM 4567 N N . GLN E 1 60 ? -1.474 64.678 32.149 1.00 62.23 656 GLN E N 1
ATOM 4568 C CA . GLN E 1 60 ? -1.874 65.565 33.226 1.00 70.26 656 GLN E CA 1
ATOM 4569 C C . GLN E 1 60 ? -2.433 64.746 34.388 1.00 83.55 656 GLN E C 1
ATOM 4570 O O . GLN E 1 60 ? -2.132 65.008 35.552 1.00 85.37 656 GLN E O 1
ATOM 4584 N N . VAL E 1 61 ? -3.245 63.748 34.042 1.00 91.08 657 VAL E N 1
ATOM 4585 C CA . VAL E 1 61 ? -3.808 62.795 34.998 1.00 98.28 657 VAL E CA 1
ATOM 4586 C C . VAL E 1 61 ? -2.811 62.271 36.034 1.00 106.07 657 VAL E C 1
ATOM 4587 O O . VAL E 1 61 ? -1.604 62.243 35.810 1.00 108.62 657 VAL E O 1
ATOM 4601 N N . ALA F 1 4 ? -14.345 59.541 13.574 1.00 61.00 600 ALA F N 1
ATOM 4602 C CA . ALA F 1 4 ? -13.362 59.122 12.580 1.00 60.72 600 ALA F CA 1
ATOM 4603 C C . ALA F 1 4 ? -12.363 60.249 12.299 1.00 42.28 600 ALA F C 1
ATOM 4604 O O . ALA F 1 4 ? -12.019 61.014 13.204 1.00 26.03 600 ALA F O 1
ATOM 4610 N N . THR F 1 5 ? -11.898 60.351 11.057 1.00 42.63 601 THR F N 1
ATOM 4611 C CA . THR F 1 5 ? -10.920 61.366 10.702 1.00 35.86 601 THR F CA 1
ATOM 4612 C C . THR F 1 5 ? -11.516 62.774 10.759 1.00 24.99 601 THR F C 1
ATOM 4613 O O . THR F 1 5 ? -10.807 63.697 11.132 1.00 34.26 601 THR F O 1
ATOM 4624 N N . LYS F 1 6 ? -12.792 62.957 10.414 1.00 28.29 602 LYS F N 1
ATOM 4625 C CA . LYS F 1 6 ? -13.381 64.296 10.544 1.00 28.61 602 LYS F CA 1
ATOM 4626 C C . LYS F 1 6 ? -13.315 64.765 11.987 1.00 21.53 602 LYS F C 1
ATOM 4627 O O . LYS F 1 6 ? -12.896 65.881 12.246 1.00 24.61 602 LYS F O 1
ATOM 4646 N N . ALA F 1 7 ? -13.673 63.890 12.924 1.00 25.11 603 ALA F N 1
ATOM 4647 C CA . ALA F 1 7 ? -13.612 64.246 14.337 1.00 25.97 603 ALA F CA 1
ATOM 4648 C C . ALA F 1 7 ? -12.171 64.555 14.756 1.00 22.87 603 ALA F C 1
ATOM 4649 O O . ALA F 1 7 ? -11.941 65.531 15.483 1.00 22.64 603 ALA F O 1
ATOM 4656 N N . GLN F 1 8 ? -11.208 63.759 14.276 1.00 24.64 604 GLN F N 1
ATOM 4657 C CA . GLN F 1 8 ? -9.795 63.995 14.604 1.00 22.79 604 GLN F CA 1
ATOM 4658 C C . GLN F 1 8 ? -9.318 65.312 14.035 1.00 21.71 604 GLN F C 1
ATOM 4659 O O . GLN F 1 8 ? -8.581 66.045 14.687 1.00 29.55 604 GLN F O 1
ATOM 4673 N N . LEU F 1 9 ? -9.764 65.619 12.820 1.00 20.93 605 LEU F N 1
ATOM 4674 C CA . LEU F 1 9 ? -9.360 66.853 12.163 1.00 20.32 605 LEU F CA 1
ATOM 4675 C C . LEU F 1 9 ? -9.910 68.081 12.879 1.00 21.89 605 LEU F C 1
ATOM 4676 O O . LEU F 1 9 ? -9.200 69.072 13.047 1.00 26.12 605 LEU F O 1
ATOM 4692 N N . ILE F 1 10 ? -11.173 68.026 13.289 1.00 24.79 606 ILE F N 1
ATOM 4693 C CA . ILE F 1 10 ? -11.755 69.124 14.063 1.00 22.19 606 ILE F CA 1
ATOM 4694 C C . ILE F 1 10 ? -10.990 69.284 15.381 1.00 24.76 606 ILE F C 1
ATOM 4695 O O . ILE F 1 10 ? -10.666 70.399 15.793 1.00 23.76 606 ILE F O 1
ATOM 4711 N N . ALA F 1 11 ? -10.723 68.164 16.048 1.00 25.65 607 ALA F N 1
ATOM 4712 C CA . ALA F 1 11 ? -10.008 68.193 17.324 1.00 24.62 607 ALA F CA 1
ATOM 4713 C C . ALA F 1 11 ? -8.607 68.778 17.161 1.00 32.60 607 ALA F C 1
ATOM 4714 O O . ALA F 1 11 ? -8.114 69.485 18.043 1.00 32.05 607 ALA F O 1
ATOM 4721 N N . GLU F 1 12 ? -7.960 68.469 16.041 1.00 32.19 608 GLU F N 1
ATOM 4722 C CA . GLU F 1 12 ? -6.612 68.966 15.782 1.00 31.67 608 GLU F CA 1
ATOM 4723 C C . GLU F 1 12 ? -6.623 70.473 15.537 1.00 25.76 608 GLU F C 1
ATOM 4724 O O . GLU F 1 12 ? -5.789 71.202 16.077 1.00 28.63 608 GLU F O 1
ATOM 4736 N N . VAL F 1 13 ? -7.581 70.945 14.745 1.00 23.59 609 VAL F N 1
ATOM 4737 C CA . VAL F 1 13 ? -7.716 72.381 14.505 1.00 25.08 609 VAL F CA 1
ATOM 4738 C C . VAL F 1 13 ? -7.996 73.095 15.825 1.00 30.72 609 VAL F C 1
ATOM 4739 O O . VAL F 1 13 ? -7.425 74.149 16.105 1.00 27.84 609 VAL F O 1
ATOM 4752 N N . SER F 1 14 ? -8.859 72.504 16.644 1.00 30.82 610 SER F N 1
ATOM 4753 C CA . SER F 1 14 ? -9.197 73.084 17.940 1.00 34.31 610 SER F CA 1
ATOM 4754 C C . SER F 1 14 ? -7.951 73.202 18.811 1.00 35.27 610 SER F C 1
ATOM 4755 O O . SER F 1 14 ? -7.753 74.212 19.476 1.00 38.84 610 SER F O 1
ATOM 4763 N N . ARG F 1 15 ? -7.128 72.157 18.818 1.00 36.90 611 ARG F N 1
ATOM 4764 C CA . ARG F 1 15 ? -5.897 72.143 19.614 1.00 39.67 611 ARG F CA 1
ATOM 4765 C C . ARG F 1 15 ? -4.885 73.201 19.179 1.00 40.41 611 ARG F C 1
ATOM 4766 O O . ARG F 1 15 ? -4.292 73.883 20.016 1.00 42.43 611 ARG F O 1
ATOM 4787 N N . ARG F 1 16 ? -4.679 73.322 17.871 1.00 31.80 612 ARG F N 1
ATOM 4788 C CA . ARG F 1 16 ? -3.687 74.244 17.331 1.00 36.38 612 ARG F CA 1
ATOM 4789 C C . ARG F 1 16 ? -4.121 75.702 17.422 1.00 39.05 612 ARG F C 1
ATOM 4790 O O . ARG F 1 16 ? -3.304 76.578 17.707 1.00 45.80 612 ARG F O 1
ATOM 4811 N N . THR F 1 17 ? -5.401 75.960 17.177 1.00 36.89 613 THR F N 1
ATOM 4812 C CA . THR F 1 17 ? -5.893 77.332 17.095 1.00 30.83 613 THR F CA 1
ATOM 4813 C C . THR F 1 17 ? -6.499 77.840 18.396 1.00 42.11 613 THR F C 1
ATOM 4814 O O . THR F 1 17 ? -6.526 79.045 18.647 1.00 47.72 613 THR F O 1
ATOM 4825 N N . GLY F 1 18 ? -6.999 76.921 19.212 1.00 50.69 614 GLY F N 1
ATOM 4826 C CA . GLY F 1 18 ? -7.681 77.288 20.437 1.00 58.73 614 GLY F CA 1
ATOM 4827 C C . GLY F 1 18 ? -9.172 77.539 20.279 1.00 53.29 614 GLY F C 1
ATOM 4828 O O . GLY F 1 18 ? -9.856 77.817 21.261 1.00 53.81 614 GLY F O 1
ATOM 4832 N N . MET F 1 19 ? -9.682 77.447 19.053 1.00 42.59 615 MET F N 1
ATOM 4833 C CA . MET F 1 19 ? -11.111 77.634 18.816 1.00 41.42 615 MET F CA 1
ATOM 4834 C C . MET F 1 19 ? -11.882 76.414 19.299 1.00 39.09 615 MET F C 1
ATOM 4835 O O . MET F 1 19 ? -11.333 75.309 19.332 1.00 36.57 615 MET F O 1
ATOM 4849 N N . ASN F 1 20 ? -13.157 76.591 19.642 1.00 33.17 616 ASN F N 1
ATOM 4850 C CA . ASN F 1 20 ? -13.974 75.446 20.011 1.00 35.90 616 ASN F CA 1
ATOM 4851 C C . ASN F 1 20 ? -14.218 74.598 18.764 1.00 35.66 616 ASN F C 1
ATOM 4852 O O . ASN F 1 20 ? -13.823 74.980 17.660 1.00 31.43 616 ASN F O 1
ATOM 4863 N N . VAL F 1 21 ? -14.868 73.454 18.936 1.00 34.46 617 VAL F N 1
ATOM 4864 C CA . VAL F 1 21 ? -15.038 72.516 17.834 1.00 35.84 617 VAL F CA 1
ATOM 4865 C C . VAL F 1 21 ? -15.992 73.076 16.781 1.00 34.93 617 VAL F C 1
ATOM 4866 O O . VAL F 1 21 ? -15.865 72.753 15.602 1.00 33.44 617 VAL F O 1
ATOM 4879 N N . GLU F 1 22 ? -16.954 73.900 17.205 1.00 29.91 618 GLU F N 1
ATOM 4880 C CA . GLU F 1 22 ? -17.922 74.473 16.276 1.00 37.06 618 GLU F CA 1
ATOM 4881 C C . GLU F 1 22 ? -17.212 75.336 15.231 1.00 27.41 618 GLU F C 1
ATOM 4882 O O . GLU F 1 22 ? -17.468 75.217 14.032 1.00 26.36 618 GLU F O 1
ATOM 4894 N N . TYR F 1 23 ? -16.355 76.236 15.701 1.00 26.88 619 TYR F N 1
ATOM 4895 C CA . TYR F 1 23 ? -15.632 77.137 14.812 1.00 29.73 619 TYR F CA 1
ATOM 4896 C C . TYR F 1 23 ? -14.513 76.424 14.082 1.00 27.06 619 TYR F C 1
ATOM 4897 O O . TYR F 1 23 ? -14.195 76.754 12.938 1.00 26.43 619 TYR F O 1
ATOM 4915 N N . SER F 1 24 ? -13.921 75.430 14.736 1.00 29.34 620 SER F N 1
ATOM 4916 C CA . SER F 1 24 ? -12.901 74.625 14.091 1.00 26.88 620 SER F CA 1
ATOM 4917 C C . SER F 1 24 ? -13.483 73.911 12.881 1.00 27.90 620 SER F C 1
ATOM 4918 O O . SER F 1 24 ? -12.856 73.858 11.821 1.00 24.01 620 SER F O 1
ATOM 4926 N N . GLN F 1 25 ? -14.694 73.380 13.039 1.00 24.46 621 GLN F N 1
ATOM 4927 C CA . GLN F 1 25 ? -15.375 72.705 11.943 1.00 26.26 621 GLN F CA 1
ATOM 4928 C C . GLN F 1 25 ? -15.632 73.678 10.792 1.00 24.25 621 GLN F C 1
ATOM 4929 O O . GLN F 1 25 ? -15.564 73.284 9.629 1.00 22.98 621 GLN F O 1
ATOM 4943 N N . MET F 1 26 ? -15.913 74.941 11.117 1.00 23.73 622 MET F N 1
ATOM 4944 C CA . MET F 1 26 ? -16.159 75.968 10.097 1.00 23.14 622 MET F CA 1
ATOM 4945 C C . MET F 1 26 ? -14.958 76.156 9.157 1.00 22.40 622 MET F C 1
ATOM 4946 O O . MET F 1 26 ? -15.138 76.359 7.962 1.00 22.21 622 MET F O 1
ATOM 4979 N N . LEU F 1 28 ? -12.779 73.859 8.403 1.00 20.51 624 LEU F N 1
ATOM 4980 C CA . LEU F 1 28 ? -12.586 72.626 7.651 1.00 20.51 624 LEU F CA 1
ATOM 4981 C C . LEU F 1 28 ? -13.630 72.419 6.551 1.00 20.01 624 LEU F C 1
ATOM 4982 O O . LEU F 1 28 ? -13.323 71.830 5.510 1.00 19.06 624 LEU F O 1
ATOM 4998 N N . THR F 1 29 ? -14.873 72.817 6.811 1.00 17.43 625 THR F N 1
ATOM 4999 C CA . THR F 1 29 ? -15.948 72.666 5.824 1.00 19.36 625 THR F CA 1
ATOM 5000 C C . THR F 1 29 ? -15.893 73.724 4.729 1.00 17.96 625 THR F C 1
ATOM 5001 O O . THR F 1 29 ? -15.435 74.842 4.951 1.00 16.91 625 THR F O 1
ATOM 5012 N N . GLY F 1 30 ? -16.374 73.365 3.542 1.00 20.59 626 GLY F N 1
ATOM 5013 C CA . GLY F 1 30 ? -16.390 74.289 2.423 1.00 17.12 626 GLY F CA 1
ATOM 5014 C C . GLY F 1 30 ? -15.176 74.096 1.532 1.00 18.53 626 GLY F C 1
ATOM 5015 O O . GLY F 1 30 ? -14.815 72.968 1.189 1.00 21.87 626 GLY F O 1
ATOM 5019 N N . ALA F 1 31 ? -14.515 75.190 1.177 1.00 17.54 627 ALA F N 1
ATOM 5020 C CA . ALA F 1 31 ? -13.466 75.116 0.167 1.00 19.21 627 ALA F CA 1
ATOM 5021 C C . ALA F 1 31 ? -12.221 74.380 0.662 1.00 18.66 627 ALA F C 1
ATOM 5022 O O . ALA F 1 31 ? -11.450 73.883 -0.149 1.00 19.33 627 ALA F O 1
ATOM 5029 N N . ALA F 1 32 ? -12.015 74.309 1.976 1.00 17.22 628 ALA F N 1
ATOM 5030 C CA . ALA F 1 32 ? -10.894 73.515 2.511 1.00 17.65 628 ALA F CA 1
ATOM 5031 C C . ALA F 1 32 ? -11.169 72.015 2.355 1.00 17.16 628 ALA F C 1
ATOM 5032 O O . ALA F 1 32 ? -10.238 71.207 2.319 1.00 19.45 628 ALA F O 1
ATOM 5039 N N . ASN F 1 33 ? -12.448 71.652 2.298 1.00 17.11 629 ASN F N 1
ATOM 5040 C CA . ASN F 1 33 ? -12.868 70.254 2.165 1.00 19.10 629 ASN F CA 1
ATOM 5041 C C . ASN F 1 33 ? -12.049 69.273 3.020 1.00 18.78 629 ASN F C 1
ATOM 5042 O O . ASN F 1 33 ? -11.548 68.268 2.515 1.00 18.57 629 ASN F O 1
ATOM 5053 N N . TRP F 1 34 ? -11.905 69.621 4.298 1.00 16.88 630 TRP F N 1
ATOM 5054 C CA . TRP F 1 34 ? -11.287 68.798 5.334 1.00 21.55 630 TRP F CA 1
ATOM 5055 C C . TRP F 1 34 ? -9.781 68.636 5.163 1.00 18.41 630 TRP F C 1
ATOM 5056 O O . TRP F 1 34 ? -9.173 67.733 5.741 1.00 21.94 630 TRP F O 1
ATOM 5077 N N . ASN F 1 35 ? -9.187 69.522 4.373 1.00 18.56 631 ASN F N 1
ATOM 5078 C CA . ASN F 1 35 ? -7.736 69.613 4.294 1.00 21.75 631 ASN F CA 1
ATOM 5079 C C . ASN F 1 35 ? -7.217 70.409 5.492 1.00 20.82 631 ASN F C 1
ATOM 5080 O O . ASN F 1 35 ? -7.520 71.597 5.633 1.00 21.80 631 ASN F O 1
ATOM 5091 N N . LEU F 1 36 ? -6.427 69.761 6.344 1.00 26.07 632 LEU F N 1
ATOM 5092 C CA . LEU F 1 36 ? -5.947 70.387 7.581 1.00 21.59 632 LEU F CA 1
ATOM 5093 C C . LEU F 1 36 ? -5.100 71.644 7.338 1.00 24.07 632 LEU F C 1
ATOM 5094 O O . LEU F 1 36 ? -5.283 72.658 8.012 1.00 25.79 632 LEU F O 1
ATOM 5110 N N . GLU F 1 37 ? -4.180 71.582 6.380 1.00 20.03 633 GLU F N 1
ATOM 5111 C CA . GLU F 1 37 ? -3.295 72.715 6.099 1.00 24.36 633 GLU F CA 1
ATOM 5112 C C . GLU F 1 37 ? -4.097 73.929 5.629 1.00 24.66 633 GLU F C 1
ATOM 5113 O O . GLU F 1 37 ? -3.871 75.052 6.088 1.00 25.55 633 GLU F O 1
ATOM 5125 N N . LEU F 1 38 ? -5.052 73.702 4.737 1.00 22.59 634 LEU F N 1
ATOM 5126 C CA . LEU F 1 38 ? -5.873 74.799 4.238 1.00 24.12 634 LEU F CA 1
ATOM 5127 C C . LEU F 1 38 ? -6.798 75.361 5.318 1.00 21.84 634 LEU F C 1
ATOM 5128 O O . LEU F 1 38 ? -7.026 76.568 5.364 1.00 24.95 634 LEU F O 1
ATOM 5144 N N . ALA F 1 39 ? -7.312 74.507 6.198 1.00 18.90 635 ALA F N 1
ATOM 5145 C CA . ALA F 1 39 ? -8.133 74.968 7.313 1.00 18.73 635 ALA F CA 1
ATOM 5146 C C . ALA F 1 39 ? -7.331 75.875 8.256 1.00 20.96 635 ALA F C 1
ATOM 5147 O O . ALA F 1 39 ? -7.795 76.948 8.639 1.00 23.17 635 ALA F O 1
ATOM 5154 N N . LEU F 1 40 ? -6.125 75.443 8.618 1.00 21.76 636 LEU F N 1
ATOM 5155 C CA . LEU F 1 40 ? -5.287 76.195 9.549 1.00 21.23 636 LEU F CA 1
ATOM 5156 C C . LEU F 1 40 ? -4.828 77.510 8.932 1.00 35.04 636 LEU F C 1
ATOM 5157 O O . LEU F 1 40 ? -4.774 78.539 9.605 1.00 29.73 636 LEU F O 1
ATOM 5173 N N . GLN F 1 41 ? -4.498 77.468 7.646 1.00 23.97 637 GLN F N 1
ATOM 5174 C CA . GLN F 1 41 ? -4.140 78.672 6.916 1.00 25.37 637 GLN F CA 1
ATOM 5175 C C . GLN F 1 41 ? -5.247 79.708 6.939 1.00 26.70 637 GLN F C 1
ATOM 5176 O O . GLN F 1 41 ? -5.008 80.902 7.144 1.00 31.20 637 GLN F O 1
ATOM 5190 N N . SER F 1 42 ? -6.464 79.241 6.703 1.00 27.72 638 SER F N 1
ATOM 5191 C CA . SER F 1 42 ? -7.614 80.125 6.668 1.00 26.55 638 SER F CA 1
ATOM 5192 C C . SER F 1 42 ? -7.817 80.762 8.043 1.00 23.52 638 SER F C 1
ATOM 5193 O O . SER F 1 42 ? -8.181 81.935 8.142 1.00 24.45 638 SER F O 1
ATOM 5201 N N . PHE F 1 43 ? -7.605 79.992 9.106 1.00 26.01 639 PHE F N 1
ATOM 5202 C CA . PHE F 1 43 ? -7.688 80.559 10.449 1.00 26.62 639 PHE F CA 1
ATOM 5203 C C . PHE F 1 43 ? -6.643 81.650 10.654 1.00 27.71 639 PHE F C 1
ATOM 5204 O O . PHE F 1 43 ? -6.954 82.749 11.134 1.00 27.50 639 PHE F O 1
ATOM 5221 N N . GLU F 1 44 ? -5.402 81.346 10.290 1.00 29.21 640 GLU F N 1
ATOM 5222 C CA . GLU F 1 44 ? -4.310 82.296 10.483 1.00 35.21 640 GLU F CA 1
ATOM 5223 C C . GLU F 1 44 ? -4.585 83.602 9.749 1.00 31.23 640 GLU F C 1
ATOM 5224 O O . GLU F 1 44 ? -4.301 84.677 10.273 1.00 34.00 640 GLU F O 1
ATOM 5236 N N . GLN F 1 45 ? -5.172 83.513 8.558 1.00 27.84 641 GLN F N 1
ATOM 5237 C CA . GLN F 1 45 ? -5.455 84.708 7.761 1.00 30.71 641 GLN F CA 1
ATOM 5238 C C . GLN F 1 45 ? -6.637 85.517 8.309 1.00 32.49 641 GLN F C 1
ATOM 5239 O O . GLN F 1 45 ? -6.670 86.741 8.183 1.00 31.83 641 GLN F O 1
ATOM 5253 N N . GLN F 1 46 ? -7.584 84.832 8.941 1.00 29.08 642 GLN F N 1
ATOM 5254 C CA . GLN F 1 46 ? -8.847 85.435 9.364 1.00 29.80 642 GLN F CA 1
ATOM 5255 C C . GLN F 1 46 ? -8.912 85.636 10.878 1.00 38.49 642 GLN F C 1
ATOM 5256 O O . GLN F 1 46 ? -9.954 86.012 11.422 1.00 39.90 642 GLN F O 1
ATOM 5270 N N . LYS F 1 47 ? -7.785 85.395 11.540 1.00 34.23 643 LYS F N 1
ATOM 5271 C CA . LYS F 1 47 ? -7.712 85.328 12.995 1.00 39.01 643 LYS F CA 1
ATOM 5272 C C . LYS F 1 47 ? -8.275 86.581 13.666 1.00 40.70 643 LYS F C 1
ATOM 5273 O O . LYS F 1 47 ? -8.921 86.487 14.710 1.00 36.58 643 LYS F O 1
ATOM 5292 N N . ALA F 1 48 ? -8.036 87.741 13.060 1.00 48.05 644 ALA F N 1
ATOM 5293 C CA . ALA F 1 48 ? -8.529 89.012 13.595 1.00 52.78 644 ALA F CA 1
ATOM 5294 C C . ALA F 1 48 ? -10.062 89.086 13.613 1.00 52.82 644 ALA F C 1
ATOM 5295 O O . ALA F 1 48 ? -10.640 89.843 14.394 1.00 53.66 644 ALA F O 1
ATOM 5302 N N . ASN F 1 49 ? -10.720 88.301 12.765 1.00 45.58 645 ASN F N 1
ATOM 5303 C CA . ASN F 1 49 ? -12.170 88.392 12.629 1.00 47.84 645 ASN F CA 1
ATOM 5304 C C . ASN F 1 49 ? -12.922 87.366 13.460 1.00 49.72 645 ASN F C 1
ATOM 5305 O O . ASN F 1 49 ? -14.153 87.343 13.451 1.00 48.69 645 ASN F O 1
ATOM 5316 N N . VAL F 1 50 ? -12.197 86.517 14.181 1.00 53.01 646 VAL F N 1
ATOM 5317 C CA . VAL F 1 50 ? -12.852 85.496 14.980 1.00 50.82 646 VAL F CA 1
ATOM 5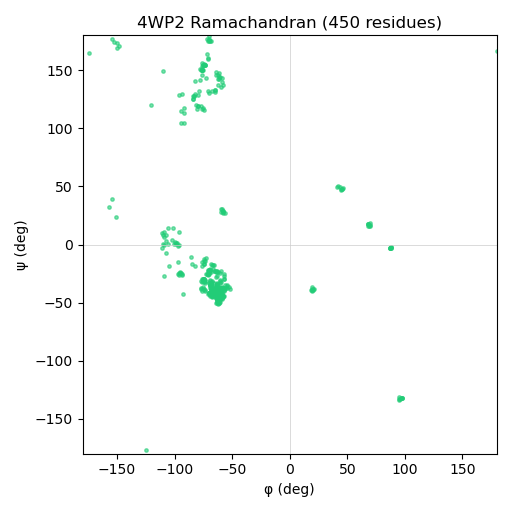318 C C . VAL F 1 50 ? -13.278 86.071 16.337 1.00 50.92 646 VAL F C 1
ATOM 5319 O O . VAL F 1 50 ? -12.448 86.622 17.058 1.00 50.85 646 VAL F O 1
ATOM 5332 N N . PRO F 1 51 ? -14.575 85.944 16.685 1.00 52.09 647 PRO F N 1
ATOM 5333 C CA . PRO F 1 51 ? -15.100 86.441 17.967 1.00 51.00 647 PRO F CA 1
ATOM 5334 C C . PRO F 1 51 ? -14.504 85.726 19.187 1.00 54.59 647 PRO F C 1
ATOM 5335 O O . PRO F 1 51 ? -14.164 84.547 19.086 1.00 50.93 647 PRO F O 1
ATOM 5346 N N . PRO F 1 52 ? -14.369 86.430 20.325 1.00 55.23 648 PRO F N 1
ATOM 5347 C CA . PRO F 1 52 ? -13.793 85.819 21.531 1.00 56.10 648 PRO F CA 1
ATOM 5348 C C . PRO F 1 52 ? -14.533 84.570 22.013 1.00 63.69 648 PRO F C 1
ATOM 5349 O O . PRO F 1 52 ? -13.908 83.693 22.609 1.00 66.97 648 PRO F O 1
ATOM 5360 N N . GLU F 1 53 ? -15.838 84.495 21.763 1.00 68.90 649 GLU F N 1
ATOM 5361 C CA . GLU F 1 53 ? -16.638 83.361 22.217 1.00 74.87 649 GLU F CA 1
ATOM 5362 C C . GLU F 1 53 ? -16.232 82.069 21.519 1.00 71.63 649 GLU F C 1
ATOM 5363 O O . GLU F 1 53 ? -16.479 80.977 22.030 1.00 77.70 649 GLU F O 1
ATOM 5375 N N . ALA F 1 54 ? -15.615 82.198 20.349 1.00 57.53 650 ALA F N 1
ATOM 5376 C CA . ALA F 1 54 ? -15.206 81.033 19.574 1.00 51.52 650 ALA F CA 1
ATOM 5377 C C . ALA F 1 54 ? -13.957 80.381 20.158 1.00 51.26 650 ALA F C 1
ATOM 5378 O O . ALA F 1 54 ? -13.651 79.227 19.849 1.00 50.80 650 ALA F O 1
ATOM 5385 N N . PHE F 1 55 ? -13.239 81.132 20.991 1.00 57.06 651 PHE F N 1
ATOM 5386 C CA . PHE F 1 55 ? -11.972 80.679 21.564 1.00 54.11 651 PHE F CA 1
ATOM 5387 C C . PHE F 1 55 ? -12.139 80.079 22.949 1.00 64.18 651 PHE F C 1
ATOM 5388 O O . PHE F 1 55 ? -12.748 80.688 23.832 1.00 66.17 651 PHE F O 1
ATOM 5405 N N . ILE F 1 56 ? -11.595 78.880 23.127 1.00 67.29 652 ILE F N 1
ATOM 5406 C CA . ILE F 1 56 ? -11.620 78.200 24.413 1.00 68.10 652 ILE F CA 1
ATOM 5407 C C . ILE F 1 56 ? -10.229 78.154 25.044 1.00 71.52 652 ILE F C 1
ATOM 5408 O O . ILE F 1 56 ? -10.098 78.100 26.268 1.00 66.83 652 ILE F O 1
ATOM 5424 N N . SER F 1 57 ? -9.195 78.178 24.207 1.00 76.63 653 SER F N 1
ATOM 5425 C CA . SER F 1 57 ? -7.820 78.113 24.692 1.00 84.49 653 SER F CA 1
ATOM 5426 C C . SER F 1 57 ? -6.819 78.880 23.829 1.00 88.31 653 SER F C 1
ATOM 5427 O O . SER F 1 57 ? -7.152 79.387 22.759 1.00 86.75 653 SER F O 1
ATOM 5435 N N . GLN F 1 58 ? -5.601 79.005 24.347 1.00 96.45 654 GLN F N 1
ATOM 5436 C CA . GLN F 1 58 ? -4.496 79.643 23.641 1.00 104.32 654 GLN F CA 1
ATOM 5437 C C . GLN F 1 58 ? -4.018 78.683 22.547 1.00 101.60 654 GLN F C 1
ATOM 5438 O O . GLN F 1 58 ? -4.212 77.473 22.669 1.00 97.00 654 GLN F O 1
ATOM 5452 N N . PRO F 1 59 ? -3.403 79.203 21.470 1.00 103.95 655 PRO F N 1
ATOM 5453 C CA . PRO F 1 59 ? -2.829 78.249 20.511 1.00 106.58 655 PRO F CA 1
ATOM 5454 C C . PRO F 1 59 ? -1.675 77.438 21.096 1.00 109.30 655 PRO F C 1
ATOM 5455 O O . PRO F 1 59 ? -0.872 77.991 21.847 1.00 110.47 655 PRO F O 1
ATOM 5466 N N . SER G 1 1 ? -23.640 93.758 13.273 1.00 63.29 597 SER G N 1
ATOM 5467 C CA . SER G 1 1 ? -22.887 94.606 12.355 1.00 61.72 597 SER G CA 1
ATOM 5468 C C . SER G 1 1 ? -22.659 93.897 11.022 1.00 47.94 597 SER G C 1
ATOM 5469 O O . SER G 1 1 ? -23.366 94.128 10.046 1.00 47.09 597 SER G O 1
ATOM 5476 N N . ASN G 1 2 ? -21.690 92.994 11.005 1.00 32.92 598 ASN G N 1
ATOM 5477 C CA . ASN G 1 2 ? -21.394 92.221 9.815 1.00 24.90 598 ASN G CA 1
ATOM 5478 C C . ASN G 1 2 ? -22.284 90.975 9.727 1.00 24.08 598 ASN G C 1
ATOM 5479 O O . ASN G 1 2 ? -22.380 90.339 8.679 1.00 21.28 598 ASN G O 1
ATOM 5490 N N . ALA G 1 3 ? -22.995 90.684 10.809 1.00 23.46 599 ALA G N 1
ATOM 5491 C CA . ALA G 1 3 ? -23.840 89.501 10.868 1.00 20.67 599 ALA G CA 1
ATOM 5492 C C . ALA G 1 3 ? -24.981 89.567 9.852 1.00 20.35 599 ALA G C 1
ATOM 5493 O O . ALA G 1 3 ? -25.301 88.566 9.224 1.00 19.78 599 ALA G O 1
ATOM 5500 N N . ALA G 1 4 ? -25.580 90.742 9.664 1.00 19.89 600 ALA G N 1
ATOM 5501 C CA . ALA G 1 4 ? -26.687 90.848 8.715 1.00 21.57 600 ALA G CA 1
ATOM 5502 C C . ALA G 1 4 ? -26.171 90.663 7.291 1.00 19.99 600 ALA G C 1
ATOM 5503 O O . ALA G 1 4 ? -26.827 90.036 6.457 1.00 19.18 600 ALA G O 1
ATOM 5510 N N . THR G 1 5 ? -24.968 91.156 7.019 1.00 23.49 601 THR G N 1
ATOM 5511 C CA . THR G 1 5 ? -24.410 91.015 5.676 1.00 24.16 601 THR G CA 1
ATOM 5512 C C . THR G 1 5 ? -24.134 89.538 5.386 1.00 21.90 601 THR G C 1
ATOM 5513 O O . THR G 1 5 ? -24.462 89.018 4.313 1.00 23.05 601 THR G O 1
ATOM 5524 N N . LYS G 1 6 ? -23.552 88.854 6.358 1.00 21.13 602 LYS G N 1
ATOM 5525 C CA . LYS G 1 6 ? -23.304 87.416 6.258 1.00 20.89 602 LYS G CA 1
ATOM 5526 C C . LYS G 1 6 ? -24.601 86.633 6.058 1.00 21.16 602 LYS G C 1
ATOM 5527 O O . LYS G 1 6 ? -24.654 85.665 5.297 1.00 18.07 602 LYS G O 1
ATOM 5546 N N . ALA G 1 7 ? -25.644 87.058 6.761 1.00 17.63 603 ALA G N 1
ATOM 5547 C CA . ALA G 1 7 ? -26.950 86.427 6.665 1.00 21.14 603 ALA G CA 1
ATOM 5548 C C . ALA G 1 7 ? -27.522 86.485 5.250 1.00 18.33 603 ALA G C 1
ATOM 5549 O O . ALA G 1 7 ? -28.135 85.527 4.803 1.00 19.15 603 ALA G O 1
ATOM 5556 N N . GLN G 1 8 ? -27.366 87.604 4.545 1.00 23.64 604 GLN G N 1
ATOM 5557 C CA . GLN G 1 8 ? -27.883 87.650 3.175 1.00 23.82 604 GLN G CA 1
ATOM 5558 C C . GLN G 1 8 ? -27.089 86.694 2.280 1.00 22.47 604 GLN G C 1
ATOM 5559 O O . GLN G 1 8 ? -27.644 86.134 1.335 1.00 23.93 604 GLN G O 1
ATOM 5573 N N . LEU G 1 9 ? -25.800 86.501 2.556 1.00 21.51 605 LEU G N 1
ATOM 5574 C CA . LEU G 1 9 ? -25.012 85.539 1.783 1.00 20.31 605 LEU G CA 1
ATOM 5575 C C . LEU G 1 9 ? -25.459 84.094 2.083 1.00 22.39 605 LEU G C 1
ATOM 5576 O O . LEU G 1 9 ? -25.595 83.276 1.167 1.00 19.75 605 LEU G O 1
ATOM 5592 N N . ILE G 1 10 ? -25.710 83.782 3.353 1.00 18.49 606 ILE G N 1
ATOM 5593 C CA . ILE G 1 10 ? -26.249 82.471 3.708 1.00 18.72 606 ILE G CA 1
ATOM 5594 C C . ILE G 1 10 ? -27.572 82.245 3.001 1.00 19.48 606 ILE G C 1
ATOM 5595 O O . ILE G 1 10 ? -27.795 81.192 2.418 1.00 20.54 606 ILE G O 1
ATOM 5611 N N . ALA G 1 11 ? -28.441 83.251 3.045 1.00 19.43 607 ALA G N 1
ATOM 5612 C CA . ALA G 1 11 ? -29.759 83.129 2.441 1.00 27.08 607 ALA G CA 1
ATOM 5613 C C . ALA G 1 11 ? -29.624 82.851 0.953 1.00 22.80 607 ALA G C 1
ATOM 5614 O O . ALA G 1 11 ? -30.392 82.078 0.393 1.00 23.07 607 ALA G O 1
ATOM 5621 N N . GLU G 1 12 ? -28.641 83.469 0.315 1.00 20.70 608 GLU G N 1
ATOM 5622 C CA . GLU G 1 12 ? -28.457 83.279 -1.117 1.00 26.47 608 GLU G CA 1
ATOM 5623 C C . GLU G 1 12 ? -27.955 81.867 -1.450 1.00 29.19 608 GLU G C 1
ATOM 5624 O O . GLU G 1 12 ? -28.399 81.263 -2.431 1.00 25.69 608 GLU G O 1
ATOM 5636 N N . VAL G 1 13 ? -27.017 81.349 -0.660 1.00 23.81 609 VAL G N 1
ATOM 5637 C CA . VAL G 1 13 ? -26.524 79.990 -0.867 1.00 23.28 609 VAL G CA 1
ATOM 5638 C C . VAL G 1 13 ? -27.646 78.972 -0.665 1.00 20.51 609 VAL G C 1
ATOM 5639 O O . VAL G 1 13 ? -27.776 78.015 -1.432 1.00 25.44 609 VAL G O 1
ATOM 5652 N N . SER G 1 14 ? -28.461 79.186 0.363 1.00 22.91 610 SER G N 1
ATOM 5653 C CA . SER G 1 14 ? -29.582 78.296 0.650 1.00 31.32 610 SER G CA 1
ATOM 5654 C C . SER G 1 14 ? -30.555 78.253 -0.517 1.00 29.16 610 SER G C 1
ATOM 5655 O O . SER G 1 14 ? -31.025 77.184 -0.902 1.00 30.90 610 SER G O 1
ATOM 5663 N N . ARG G 1 15 ? -30.849 79.419 -1.080 1.00 31.39 611 ARG G N 1
ATOM 5664 C CA . ARG G 1 15 ? -31.789 79.518 -2.185 1.00 37.58 611 ARG G CA 1
ATOM 5665 C C . ARG G 1 15 ? -31.301 78.709 -3.383 1.00 36.56 611 ARG G C 1
ATOM 5666 O O . ARG G 1 15 ? -32.077 77.977 -4.004 1.00 34.63 611 ARG G O 1
ATOM 5687 N N . ARG G 1 16 ? -30.020 78.844 -3.706 1.00 25.36 612 ARG G N 1
ATOM 5688 C CA . ARG G 1 16 ? -29.446 78.159 -4.865 1.00 27.46 612 ARG G CA 1
ATOM 5689 C C . ARG G 1 16 ? -29.160 76.668 -4.674 1.00 32.64 612 ARG G C 1
ATOM 5690 O O . ARG G 1 16 ? -29.353 75.885 -5.603 1.00 37.28 612 ARG G O 1
ATOM 5711 N N . THR G 1 17 ? -28.703 76.266 -3.493 1.00 29.37 613 THR G N 1
ATOM 5712 C CA . THR G 1 17 ? -28.291 74.881 -3.280 1.00 34.50 613 THR G CA 1
ATOM 5713 C C . THR G 1 17 ? -29.426 74.028 -2.718 1.00 30.71 613 THR G C 1
ATOM 5714 O O . THR G 1 17 ? -29.432 72.808 -2.881 1.00 30.96 613 THR G O 1
ATOM 5725 N N . GLY G 1 18 ? -30.369 74.673 -2.040 1.00 27.84 614 GLY G N 1
ATOM 5726 C CA . GLY G 1 18 ? -31.452 73.964 -1.386 1.00 23.00 614 GLY G CA 1
ATOM 5727 C C . GLY G 1 18 ? -31.099 73.524 0.022 1.00 31.95 614 GLY G C 1
ATOM 5728 O O . GLY G 1 18 ? -31.931 72.975 0.738 1.00 30.15 614 GLY G O 1
ATOM 5732 N N . MET G 1 19 ? -29.863 73.785 0.435 1.00 27.11 615 MET G N 1
ATOM 5733 C CA . MET G 1 19 ? -29.425 73.419 1.775 1.00 25.20 615 MET G CA 1
ATOM 5734 C C . MET G 1 19 ? -30.004 74.319 2.850 1.00 22.94 615 MET G C 1
ATOM 5735 O O . MET G 1 19 ? -30.318 75.486 2.598 1.00 27.96 615 MET G O 1
ATOM 5749 N N . ASN G 1 20 ? -30.112 73.795 4.068 1.00 27.07 616 ASN G N 1
ATOM 5750 C CA . ASN G 1 20 ? -30.590 74.602 5.183 1.00 25.29 616 ASN G CA 1
ATOM 5751 C C . ASN G 1 20 ? -29.547 75.659 5.562 1.00 23.68 616 ASN G C 1
ATOM 5752 O O . ASN G 1 20 ? -28.464 75.717 4.970 1.00 20.66 616 ASN G O 1
ATOM 5763 N N . VAL G 1 21 ? -29.867 76.510 6.530 1.00 23.45 617 VAL G N 1
ATOM 5764 C CA . VAL G 1 21 ? -28.977 77.632 6.816 1.00 19.58 617 VAL G CA 1
ATOM 5765 C C . VAL G 1 21 ? -27.653 77.145 7.422 1.00 22.87 617 VAL G C 1
ATOM 5766 O O . VAL G 1 21 ? -26.601 77.721 7.148 1.00 24.58 617 VAL G O 1
ATOM 5779 N N . GLU G 1 22 ? -27.689 76.071 8.207 1.00 20.81 618 GLU G N 1
ATOM 5780 C CA . GLU G 1 22 ? -26.461 75.562 8.820 1.00 28.93 618 GLU G CA 1
ATOM 5781 C C . GLU G 1 22 ? -25.460 75.116 7.769 1.00 27.18 618 GLU G C 1
ATOM 5782 O O . GLU G 1 22 ? -24.302 75.529 7.793 1.00 21.96 618 GLU G O 1
ATOM 5794 N N . TYR G 1 23 ? -25.907 74.287 6.832 1.00 26.23 619 TYR G N 1
ATOM 5795 C CA . TYR G 1 23 ? -24.997 73.751 5.828 1.00 28.85 619 TYR G CA 1
ATOM 5796 C C . TYR G 1 23 ? -24.644 74.825 4.793 1.00 21.14 619 TYR G C 1
ATOM 5797 O O . TYR G 1 23 ? -23.541 74.828 4.253 1.00 24.30 619 TYR G O 1
ATOM 5815 N N . SER G 1 24 ? -25.555 75.760 4.539 1.00 20.50 620 SER G N 1
ATOM 5816 C CA . SER G 1 24 ? -25.234 76.881 3.655 1.00 19.50 620 SER G CA 1
ATOM 5817 C C . SER G 1 24 ? -24.086 77.720 4.221 1.00 19.86 620 SER G C 1
ATOM 5818 O O . SER G 1 24 ? -23.190 78.136 3.489 1.00 19.48 620 SER G O 1
ATOM 5826 N N . GLN 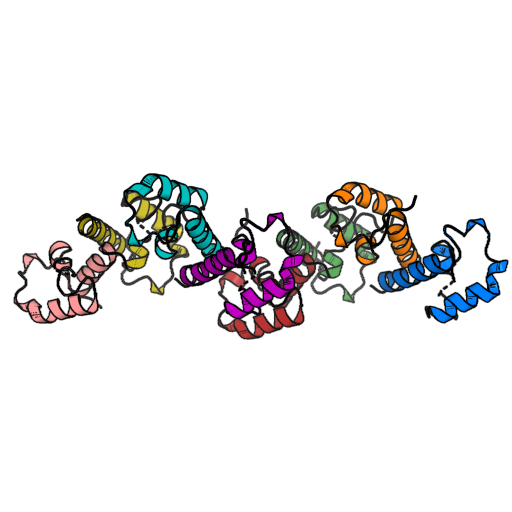G 1 25 ? -24.108 77.977 5.523 1.00 19.41 621 GLN G N 1
ATOM 5827 C CA . GLN G 1 25 ? -22.998 78.690 6.151 1.00 18.59 621 GLN G CA 1
ATOM 5828 C C . GLN G 1 25 ? -21.690 77.894 6.052 1.00 18.55 621 GLN G C 1
ATOM 5829 O O . GLN G 1 25 ? -20.621 78.482 5.945 1.00 18.25 621 GLN G O 1
ATOM 5843 N N . MET G 1 26 ? -21.760 76.565 6.103 1.00 19.94 622 MET G N 1
ATOM 5844 C CA . MET G 1 26 ? -20.537 75.754 6.007 1.00 20.02 622 MET G CA 1
ATOM 5845 C C . MET G 1 26 ? -19.757 75.997 4.725 1.00 19.82 622 MET G C 1
ATOM 5846 O O . MET G 1 26 ? -18.524 76.026 4.745 1.00 18.76 622 MET G O 1
ATOM 5879 N N . LEU G 1 28 ? -19.674 78.715 3.031 1.00 18.36 624 LEU G N 1
ATOM 5880 C CA . LEU G 1 28 ? -19.166 80.078 3.002 1.00 18.78 624 LEU G CA 1
ATOM 5881 C C . LEU G 1 28 ? -17.978 80.296 3.935 1.00 18.03 624 LEU G C 1
ATOM 5882 O O . LEU G 1 28 ? -17.039 81.016 3.594 1.00 17.75 624 LEU G O 1
ATOM 5898 N N . THR G 1 29 ? -18.030 79.684 5.118 1.00 17.54 625 THR G N 1
ATOM 5899 C CA . THR G 1 29 ? -16.975 79.852 6.113 1.00 17.24 625 THR G CA 1
ATOM 5900 C C . THR G 1 29 ? -15.728 79.049 5.763 1.00 18.03 625 THR G C 1
ATOM 5901 O O . THR G 1 29 ? -15.808 77.980 5.145 1.00 18.34 625 THR G O 1
ATOM 5912 N N . GLY G 1 30 ? -14.581 79.569 6.183 1.00 17.85 626 GLY G N 1
ATOM 5913 C CA . GLY G 1 30 ? -13.320 78.898 5.938 1.00 21.18 626 GLY G CA 1
ATOM 5914 C C . GLY G 1 30 ? -12.604 79.452 4.728 1.00 17.82 626 GLY G C 1
ATOM 5915 O O . GLY G 1 30 ? -12.476 80.665 4.570 1.00 19.46 626 GLY G O 1
ATOM 5919 N N . ALA G 1 31 ? -12.144 78.562 3.862 1.00 17.48 627 ALA G N 1
ATOM 5920 C CA . ALA G 1 31 ? -11.268 78.957 2.771 1.00 19.07 627 ALA G CA 1
ATOM 5921 C C . ALA G 1 31 ? -11.980 79.790 1.697 1.00 22.71 627 ALA G C 1
ATOM 5922 O O . ALA G 1 31 ? -11.327 80.521 0.953 1.00 25.77 627 ALA G O 1
ATOM 5929 N N . ALA G 1 32 ? -13.302 79.699 1.607 1.00 19.41 628 ALA G N 1
ATOM 5930 C CA . ALA G 1 32 ? -14.041 80.561 0.685 1.00 23.15 628 ALA G CA 1
ATOM 5931 C C . ALA G 1 32 ? -14.046 82.003 1.190 1.00 20.85 628 ALA G C 1
ATOM 5932 O O . ALA G 1 32 ? -14.171 82.938 0.401 1.00 21.62 628 ALA G O 1
ATOM 5939 N N . ASN G 1 33 ? -13.894 82.158 2.504 1.00 18.90 629 ASN G N 1
ATOM 5940 C CA . ASN G 1 33 ? -13.943 83.457 3.195 1.00 20.97 629 ASN G CA 1
ATOM 5941 C C . ASN G 1 33 ? -15.125 84.313 2.711 1.00 20.77 629 ASN G C 1
ATOM 5942 O O . ASN G 1 33 ? -14.969 85.495 2.394 1.00 21.72 629 ASN G O 1
ATOM 5953 N N . TRP G 1 34 ? -16.298 83.684 2.658 1.00 20.98 630 TRP G N 1
ATOM 5954 C CA . TRP G 1 34 ? -17.573 84.335 2.351 1.00 19.27 630 TRP G CA 1
ATOM 5955 C C . TRP G 1 34 ? -17.654 84.824 0.903 1.00 27.40 630 TRP G C 1
ATOM 5956 O O . TRP G 1 34 ? -18.527 85.615 0.554 1.00 28.67 630 TRP G O 1
ATOM 5977 N N . ASN G 1 35 ? -16.776 84.307 0.049 1.00 22.63 631 ASN G N 1
ATOM 5978 C CA . ASN G 1 35 ? -16.901 84.533 -1.389 1.00 25.54 631 ASN G CA 1
ATOM 5979 C C . ASN G 1 35 ? -18.004 83.640 -1.939 1.00 28.79 631 ASN G C 1
ATOM 5980 O O . ASN G 1 35 ? -17.915 82.418 -1.883 1.00 25.00 631 ASN G O 1
ATOM 5991 N N . LEU G 1 36 ? -19.056 84.259 -2.465 1.00 27.71 632 LEU G N 1
ATOM 5992 C CA . LEU G 1 36 ? -20.219 83.509 -2.918 1.00 26.68 632 LEU G CA 1
ATOM 5993 C C . LEU G 1 36 ? -19.872 82.519 -4.034 1.00 30.89 632 LEU G C 1
ATOM 5994 O O . LEU G 1 36 ? -20.344 81.378 -4.030 1.00 28.43 632 LEU G O 1
ATOM 6010 N N . GLU G 1 37 ? -19.060 82.955 -4.991 1.00 38.43 633 GLU G N 1
ATOM 6011 C CA . GLU G 1 37 ? -18.710 82.107 -6.119 1.00 40.66 633 GLU G CA 1
ATOM 6012 C C . GLU G 1 37 ? -17.970 80.853 -5.648 1.00 37.13 633 GLU G C 1
ATOM 6013 O O . GLU G 1 37 ? -18.289 79.749 -6.078 1.00 39.06 633 GLU G O 1
ATOM 6025 N N . LEU G 1 38 ? -17.009 81.025 -4.741 1.00 32.32 634 LEU G N 1
ATOM 6026 C CA . LEU G 1 38 ? -16.223 79.903 -4.222 1.00 26.37 634 LEU G CA 1
ATOM 6027 C C . LEU G 1 38 ? -17.043 78.965 -3.343 1.00 28.16 634 LEU G C 1
ATOM 6028 O O . LEU G 1 38 ? -16.808 77.755 -3.327 1.00 29.45 634 LEU G O 1
ATOM 6044 N N . ALA G 1 39 ? -17.998 79.522 -2.607 1.00 25.89 635 ALA G N 1
ATOM 6045 C CA . ALA G 1 39 ? -18.891 78.715 -1.789 1.00 24.46 635 ALA G CA 1
ATOM 6046 C C . ALA G 1 39 ? -19.728 77.776 -2.658 1.00 28.11 635 ALA G C 1
ATOM 6047 O O . ALA G 1 39 ? -19.842 76.585 -2.374 1.00 31.17 635 ALA G O 1
ATOM 6054 N N . LEU G 1 40 ? -20.309 78.326 -3.718 1.00 29.64 636 LEU G N 1
ATOM 6055 C CA . LEU G 1 40 ? -21.172 77.568 -4.618 1.00 32.56 636 LEU G CA 1
ATOM 6056 C C . LEU G 1 40 ? -20.377 76.535 -5.403 1.00 37.17 636 LEU G C 1
ATOM 6057 O O . LEU G 1 40 ? -20.857 75.431 -5.658 1.00 38.09 636 LEU G O 1
ATOM 6073 N N . GLN G 1 41 ? -19.168 76.916 -5.795 1.00 36.24 637 GLN G N 1
ATOM 6074 C CA . GLN G 1 41 ? -18.234 76.008 -6.447 1.00 37.21 637 GLN G CA 1
ATOM 6075 C C . GLN G 1 41 ? -17.963 74.811 -5.547 1.00 32.35 637 GLN G C 1
ATOM 6076 O O . GLN G 1 41 ? -17.951 73.671 -6.003 1.00 36.92 637 GLN G O 1
ATOM 6090 N N . SER G 1 42 ? -17.748 75.080 -4.262 1.00 32.52 638 SER G N 1
ATOM 6091 C CA . SER G 1 42 ? -17.500 74.024 -3.288 1.00 33.80 638 SER G CA 1
ATOM 6092 C C . SER G 1 42 ? -18.704 73.101 -3.118 1.00 28.93 638 SER G C 1
ATOM 6093 O O . SER G 1 42 ? -18.542 71.887 -2.971 1.00 34.72 638 SER G O 1
ATOM 6101 N N . PHE G 1 43 ? -19.906 73.665 -3.125 1.00 30.87 639 PHE G N 1
ATOM 6102 C CA . PHE G 1 43 ? -21.104 72.838 -3.037 1.00 29.06 639 PHE G CA 1
ATOM 6103 C C . PHE G 1 43 ? -21.177 71.889 -4.238 1.00 41.28 639 PHE G C 1
ATOM 6104 O O . PHE G 1 43 ? -21.361 70.682 -4.071 1.00 38.02 639 PHE G O 1
ATOM 6121 N N . GLU G 1 44 ? -20.988 72.432 -5.437 1.00 37.71 640 GLU G N 1
ATOM 6122 C CA . GLU G 1 44 ? -21.093 71.644 -6.660 1.00 47.20 640 GLU G CA 1
ATOM 6123 C C . GLU G 1 44 ? -20.145 70.452 -6.641 1.00 47.97 640 GLU G C 1
ATOM 6124 O O . GLU G 1 44 ? -20.483 69.370 -7.116 1.00 47.89 640 GLU G O 1
ATOM 6136 N N . GLN G 1 45 ? -18.953 70.658 -6.097 1.00 45.31 641 GLN G N 1
ATOM 6137 C CA . GLN G 1 45 ? -17.951 69.605 -6.048 1.00 44.87 641 GLN G CA 1
ATOM 6138 C C . GLN G 1 45 ? -18.263 68.579 -4.956 1.00 45.69 641 GLN G C 1
ATOM 6139 O O . GLN G 1 45 ? -17.912 67.406 -5.089 1.00 44.98 641 GLN G O 1
ATOM 6153 N N . GLN G 1 46 ? -18.917 69.025 -3.882 1.00 35.89 642 GLN G N 1
ATOM 6154 C CA . GLN G 1 46 ? -19.104 68.193 -2.687 1.00 37.65 642 GLN G CA 1
ATOM 6155 C C . GLN G 1 46 ? -20.551 67.736 -2.405 1.00 45.14 642 GLN G C 1
ATOM 6156 O O . GLN G 1 46 ? -20.823 67.207 -1.326 1.00 39.26 642 GLN G O 1
ATOM 6170 N N . LYS G 1 47 ? -21.469 67.955 -3.346 1.00 50.89 643 LYS G N 1
ATOM 6171 C CA . LYS G 1 47 ? -22.903 67.715 -3.100 1.00 61.20 643 LYS G CA 1
ATOM 6172 C C . LYS G 1 47 ? -23.179 66.312 -2.569 1.00 57.46 643 LYS G C 1
ATOM 6173 O O . LYS G 1 47 ? -24.042 66.117 -1.711 1.00 48.83 643 LYS G O 1
ATOM 6192 N N . ALA G 1 48 ? -22.416 65.345 -3.070 1.00 64.31 644 ALA G N 1
ATOM 6193 C CA . ALA G 1 48 ? -22.604 63.941 -2.726 1.00 75.04 644 ALA G CA 1
ATOM 6194 C C . ALA G 1 48 ? -22.431 63.648 -1.237 1.00 72.15 644 ALA G C 1
ATOM 6195 O O . ALA G 1 48 ? -22.971 62.666 -0.733 1.00 73.71 644 ALA G O 1
ATOM 6202 N N . ASN G 1 49 ? -21.685 64.493 -0.536 1.00 70.34 645 ASN G N 1
ATOM 6203 C CA . ASN G 1 49 ? -21.382 64.255 0.874 1.00 69.95 645 ASN G CA 1
ATOM 6204 C C . ASN G 1 49 ? -22.288 65.039 1.821 1.00 61.54 645 ASN G C 1
ATOM 6205 O O . ASN G 1 49 ? -22.129 64.966 3.039 1.00 60.68 645 ASN G O 1
ATOM 6216 N N . VAL G 1 50 ? -23.231 65.791 1.262 1.00 57.01 646 VAL G N 1
ATOM 6217 C CA . VAL G 1 50 ? -24.169 66.564 2.069 1.00 48.16 646 VAL G CA 1
ATOM 6218 C C . VAL G 1 50 ? -25.318 65.657 2.523 1.00 44.59 646 VAL G C 1
ATOM 6219 O O . VAL G 1 50 ? -25.941 64.995 1.695 1.00 39.34 646 VAL G O 1
ATOM 6232 N N . PRO G 1 51 ? -25.609 65.623 3.835 1.00 43.13 647 PRO G N 1
ATOM 6233 C CA . PRO G 1 51 ? -26.684 64.719 4.266 1.00 46.65 647 PRO G CA 1
ATOM 6234 C C . PRO G 1 51 ? -28.022 65.092 3.627 1.00 42.28 647 PRO G C 1
ATOM 6235 O O . PRO G 1 51 ? -28.284 66.275 3.477 1.00 38.25 647 PRO G O 1
ATOM 6246 N N . PRO G 1 52 ? -28.852 64.101 3.258 1.00 37.41 648 PRO G N 1
ATOM 6247 C CA . PRO G 1 52 ? -30.132 64.447 2.624 1.00 34.03 648 PRO G CA 1
ATOM 6248 C C . PRO G 1 52 ? -31.046 65.296 3.505 1.00 32.12 648 PRO G C 1
ATOM 6249 O O . PRO G 1 52 ? -31.824 66.105 2.995 1.00 31.32 648 PRO G O 1
ATOM 6260 N N . GLU G 1 53 ? -30.959 65.092 4.816 1.00 35.57 649 GLU G N 1
ATOM 6261 C CA . GLU G 1 53 ? -31.810 65.812 5.760 1.00 39.35 649 GLU G CA 1
ATOM 6262 C C . GLU G 1 53 ? -31.503 67.310 5.788 1.00 38.79 649 GLU G C 1
ATOM 6263 O O . GLU G 1 53 ? -32.301 68.100 6.289 1.00 41.04 649 GLU G O 1
ATOM 6275 N N . ALA G 1 54 ? -30.340 67.692 5.273 1.00 33.58 650 ALA G N 1
ATOM 6276 C CA . ALA G 1 54 ? -29.918 69.093 5.268 1.00 39.19 650 ALA G CA 1
ATOM 6277 C C . ALA G 1 54 ? -30.661 69.936 4.227 1.00 31.75 650 ALA G C 1
ATOM 6278 O O . ALA G 1 54 ? -30.574 71.158 4.251 1.00 35.31 650 ALA G O 1
ATOM 6285 N N . PHE G 1 55 ? -31.376 69.281 3.316 1.00 32.58 651 PHE G N 1
ATOM 6286 C CA . PHE G 1 55 ? -32.045 69.948 2.190 1.00 30.73 651 PHE G CA 1
ATOM 6287 C C . PHE G 1 55 ? -33.483 70.352 2.497 1.00 29.59 651 PHE G C 1
ATOM 6288 O O . PHE G 1 55 ? -34.321 69.499 2.761 1.00 32.14 651 PHE G O 1
ATOM 6305 N N . ILE G 1 56 ? -33.747 71.650 2.548 1.00 33.19 652 ILE G N 1
ATOM 6306 C CA . ILE G 1 56 ? -35.109 72.127 2.793 1.00 32.73 652 ILE G CA 1
ATOM 6307 C C . ILE G 1 56 ? -35.809 72.787 1.593 1.00 29.20 652 ILE G C 1
ATOM 6308 O O . ILE G 1 56 ? -36.968 73.204 1.703 1.00 29.41 652 ILE G O 1
ATOM 6324 N N . SER G 1 57 ? -35.131 72.869 0.452 1.00 28.88 653 SER G N 1
ATOM 6325 C CA . SER G 1 57 ? -35.726 73.441 -0.765 1.00 28.83 653 SER G CA 1
ATOM 6326 C C . SER G 1 57 ? -35.069 72.837 -2.012 1.00 29.48 653 SER G C 1
ATOM 6327 O O . SER G 1 57 ? -34.103 72.076 -1.916 1.00 30.01 653 SER G O 1
ATOM 6335 N N . GLN G 1 58 ? -35.585 73.175 -3.187 1.00 30.59 654 GLN G N 1
ATOM 6336 C CA . GLN G 1 58 ? -35.102 72.538 -4.406 1.00 30.18 654 GLN G CA 1
ATOM 6337 C C . GLN G 1 58 ? -33.693 72.946 -4.821 1.00 31.15 654 GLN G C 1
ATOM 6338 O O . GLN G 1 58 ? -33.379 74.135 -4.874 1.00 31.48 654 GLN G O 1
ATOM 6352 N N . PRO G 1 59 ? -32.842 71.953 -5.146 1.00 31.73 655 PRO G N 1
ATOM 6353 C CA . PRO G 1 59 ? -31.520 72.295 -5.679 1.00 34.55 655 PRO G CA 1
ATOM 6354 C C . PRO G 1 59 ? -31.666 72.994 -7.017 1.00 38.38 655 PRO G C 1
ATOM 6355 O O . PRO G 1 59 ? -32.395 72.496 -7.874 1.00 35.53 655 PRO G O 1
ATOM 6366 N N . GLN G 1 60 ? -30.964 74.104 -7.205 1.00 37.14 656 GLN G N 1
ATOM 6367 C CA . GLN G 1 60 ? -31.087 74.876 -8.431 1.00 48.27 656 GLN G CA 1
ATOM 6368 C C . GLN G 1 60 ? -29.839 75.726 -8.663 1.00 57.82 656 GLN G C 1
ATOM 6369 O O . GLN G 1 60 ? -29.925 76.837 -9.191 1.00 58.28 656 GLN G O 1
ATOM 6383 N N . VAL G 1 61 ? -28.691 75.215 -8.221 1.00 70.62 657 VAL G N 1
ATOM 6384 C CA . VAL G 1 61 ? -27.404 75.873 -8.453 1.00 77.68 657 VAL G CA 1
ATOM 6385 C C . VAL G 1 61 ? -27.274 76.325 -9.905 1.00 85.12 657 VAL G C 1
ATOM 6386 O O . VAL G 1 61 ? -27.728 75.639 -10.824 1.00 81.86 657 VAL G O 1
ATOM 6400 N N . ALA H 1 4 ? -25.433 78.644 17.730 1.00 49.96 600 ALA H N 1
ATOM 6401 C CA . ALA H 1 4 ? -25.512 79.110 16.349 1.00 47.11 600 ALA H CA 1
ATOM 6402 C C . ALA H 1 4 ? -24.955 80.524 16.243 1.00 28.05 600 ALA H C 1
ATOM 6403 O O . ALA H 1 4 ? -25.030 81.295 17.203 1.00 30.25 600 ALA H O 1
ATOM 6409 N N . THR H 1 5 ? -24.366 80.850 15.093 1.00 23.09 601 THR H N 1
ATOM 6410 C CA . THR H 1 5 ? -23.806 82.179 14.870 1.00 19.84 601 THR H CA 1
ATOM 6411 C C . THR H 1 5 ? -24.944 83.184 14.730 1.00 17.99 601 THR H C 1
ATOM 6412 O O . THR H 1 5 ? -26.072 82.805 14.410 1.00 20.80 601 THR H O 1
ATOM 6423 N N . LYS H 1 6 ? -24.643 84.462 14.929 1.00 17.52 602 LYS H N 1
ATOM 6424 C CA . LYS H 1 6 ? -25.632 85.511 14.736 1.00 16.03 602 LYS H CA 1
ATOM 6425 C C . LYS H 1 6 ? -26.146 85.501 13.294 1.00 15.77 602 LYS H C 1
ATOM 6426 O O . LYS H 1 6 ? -27.345 85.632 13.048 1.00 16.35 602 LYS H O 1
ATOM 6445 N N . ALA H 1 7 ? -25.238 85.330 12.340 1.00 18.17 603 ALA H N 1
ATOM 6446 C CA . ALA H 1 7 ? -25.627 85.297 10.936 1.00 16.80 603 ALA H CA 1
ATOM 6447 C C . ALA H 1 7 ? -26.605 84.151 10.658 1.00 17.04 603 ALA H C 1
ATOM 6448 O O . ALA H 1 7 ? -27.590 84.344 9.937 1.00 17.64 603 ALA H O 1
ATOM 6455 N N . GLN H 1 8 ? -26.360 82.973 11.240 1.00 17.39 604 GLN H N 1
ATOM 6456 C CA . GLN H 1 8 ? -27.282 81.836 11.041 1.00 18.67 604 GLN H CA 1
ATOM 6457 C C . GLN H 1 8 ? -28.655 82.097 11.604 1.00 16.95 604 GLN H C 1
ATOM 6458 O O . GLN H 1 8 ? -29.672 81.720 11.020 1.00 23.18 604 GLN H O 1
ATOM 6472 N N . LEU H 1 9 ? -28.674 82.728 12.765 1.00 16.29 605 LEU H N 1
ATOM 6473 C CA . LEU H 1 9 ? -29.920 83.016 13.458 1.00 17.60 605 LEU H CA 1
ATOM 6474 C C . LEU H 1 9 ? -30.757 84.027 12.682 1.00 16.92 605 LEU H C 1
ATOM 6475 O O . LEU H 1 9 ? -31.979 83.881 12.562 1.00 18.34 605 LEU H O 1
ATOM 6491 N N . ILE H 1 10 ? -30.102 85.048 12.146 1.00 18.15 606 ILE H N 1
ATOM 6492 C CA . ILE H 1 10 ? -30.788 86.022 11.303 1.00 17.95 606 ILE H CA 1
ATOM 6493 C C . ILE H 1 10 ? -31.362 85.353 10.060 1.00 19.87 606 ILE H C 1
ATOM 6494 O O . ILE H 1 10 ? -32.527 85.566 9.711 1.00 19.73 606 ILE H O 1
ATOM 6510 N N . ALA H 1 11 ? -30.555 84.524 9.404 1.00 19.55 607 ALA H N 1
ATOM 6511 C CA . ALA H 1 11 ? -30.996 83.842 8.187 1.00 18.18 607 ALA H CA 1
ATOM 6512 C C . ALA H 1 11 ? -32.186 82.927 8.469 1.00 23.86 607 ALA H C 1
ATOM 6513 O O . ALA H 1 11 ? -33.100 82.815 7.649 1.00 22.41 607 ALA H O 1
ATOM 6520 N N . GLU H 1 12 ? -32.175 82.264 9.623 1.00 17.65 608 GLU H N 1
ATOM 6521 C CA . GLU H 1 12 ? -33.259 81.343 9.958 1.00 23.92 608 GLU H CA 1
ATOM 6522 C C . GLU H 1 12 ? -34.559 82.094 10.252 1.00 23.69 608 GLU H C 1
ATOM 6523 O O . GLU H 1 12 ? -35.638 81.678 9.818 1.00 26.92 608 GLU H O 1
ATOM 6535 N N . VAL H 1 13 ? -34.464 83.199 10.985 1.00 23.26 609 VAL H N 1
ATOM 6536 C CA . VAL H 1 13 ? -35.639 84.020 11.247 1.00 19.78 609 VAL H CA 1
ATOM 6537 C C . VAL H 1 13 ? -36.193 84.551 9.926 1.00 26.37 609 VAL H C 1
ATOM 6538 O O . VAL H 1 13 ? -37.417 84.596 9.731 1.00 22.18 609 VAL H O 1
ATOM 6551 N N . SER H 1 14 ? -35.305 84.954 9.022 1.00 22.62 610 SER H N 1
ATOM 6552 C CA . SER H 1 14 ? -35.734 85.439 7.712 1.00 23.90 610 SER H CA 1
ATOM 6553 C C . SER H 1 14 ? -36.484 84.355 6.942 1.00 28.18 610 SER H C 1
ATOM 6554 O O . SER H 1 14 ? -37.541 84.613 6.372 1.00 33.70 610 SER H O 1
ATOM 6562 N N . ARG H 1 15 ? -35.940 83.141 6.945 1.00 23.41 611 ARG H N 1
ATOM 6563 C CA . ARG H 1 15 ? -36.554 82.013 6.247 1.00 28.04 611 ARG H CA 1
ATOM 6564 C C . ARG H 1 15 ? -37.937 81.688 6.792 1.00 33.76 611 ARG H C 1
ATOM 6565 O O . ARG H 1 15 ? -38.869 81.399 6.037 1.00 29.88 611 ARG H O 1
ATOM 6586 N N . ARG H 1 16 ? -38.049 81.705 8.115 1.00 23.50 612 ARG H N 1
ATOM 6587 C CA . ARG H 1 16 ? -39.272 81.294 8.788 1.00 28.10 612 ARG H CA 1
ATOM 6588 C C . ARG H 1 16 ? -40.383 82.333 8.656 1.00 33.37 612 ARG H C 1
ATOM 6589 O O . ARG H 1 16 ? -41.542 81.982 8.441 1.00 35.88 612 ARG H O 1
ATOM 6610 N N . THR H 1 17 ? -40.020 83.607 8.766 1.00 28.92 613 THR H N 1
ATOM 6611 C CA . THR H 1 17 ? -41.003 84.690 8.816 1.00 31.12 613 THR H CA 1
ATOM 6612 C C . THR H 1 17 ? -41.265 85.363 7.474 1.00 32.37 613 THR H C 1
ATOM 6613 O O . THR H 1 17 ? -42.327 85.960 7.268 1.00 35.45 613 THR H O 1
ATOM 6624 N N . GLY H 1 18 ? -40.290 85.292 6.577 1.00 30.42 614 GLY H N 1
ATOM 6625 C CA . GLY H 1 18 ? -40.378 85.988 5.309 1.00 34.93 614 GLY H CA 1
ATOM 6626 C C . GLY H 1 18 ? -39.848 87.415 5.348 1.00 28.98 614 GLY H C 1
ATOM 6627 O O . GLY H 1 18 ? -39.806 88.088 4.315 1.00 34.53 614 GLY H O 1
ATOM 6631 N N . MET H 1 19 ? -39.431 87.883 6.523 1.00 26.56 615 MET H N 1
ATOM 6632 C CA . MET H 1 19 ? -38.873 89.229 6.644 1.00 24.83 615 MET H CA 1
ATOM 6633 C C . MET H 1 19 ? -37.463 89.302 6.084 1.00 26.62 615 MET H C 1
ATOM 6634 O O . MET H 1 19 ? -36.757 88.297 6.050 1.00 29.89 615 MET H O 1
ATOM 6648 N N . ASN H 1 20 ? -37.039 90.495 5.665 1.00 31.72 616 ASN H N 1
ATOM 6649 C CA . ASN H 1 20 ? -35.661 90.672 5.220 1.00 29.63 616 ASN H CA 1
ATOM 6650 C C . ASN H 1 20 ? -34.716 90.582 6.420 1.00 32.41 616 ASN H C 1
ATOM 6651 O O . ASN H 1 20 ? -35.166 90.487 7.556 1.00 26.74 616 ASN H O 1
ATOM 6662 N N . VAL H 1 21 ? -33.410 90.625 6.172 1.00 28.44 617 VAL H N 1
ATOM 6663 C CA . VAL H 1 21 ? -32.439 90.382 7.235 1.00 28.24 617 VAL H CA 1
ATOM 6664 C C . VAL H 1 21 ? -32.411 91.510 8.267 1.00 28.86 617 VAL H C 1
ATOM 6665 O O . VAL H 1 21 ? -32.189 91.262 9.450 1.00 28.46 617 VAL H O 1
ATOM 6678 N N . GLU H 1 22 ? -32.647 92.742 7.828 1.00 33.09 618 GLU H N 1
ATOM 6679 C CA . GLU H 1 22 ? -32.641 93.880 8.743 1.00 34.70 618 GLU H CA 1
ATOM 6680 C C . GLU H 1 22 ? -33.731 93.744 9.798 1.00 24.28 618 GLU H C 1
ATOM 6681 O O . GLU H 1 22 ? -33.466 93.920 10.988 1.00 26.23 618 GLU H O 1
ATOM 6693 N N . TYR H 1 23 ? -34.950 93.439 9.368 1.00 29.35 619 TYR H N 1
ATOM 6694 C CA . TYR H 1 23 ? -36.057 93.286 10.302 1.00 28.27 619 TYR H CA 1
ATOM 6695 C C . TYR H 1 23 ? -35.950 91.970 11.081 1.00 23.63 619 TYR H C 1
ATOM 6696 O O . TYR H 1 23 ? -36.335 91.907 12.249 1.00 24.08 619 TYR H O 1
ATOM 6714 N N . SER H 1 24 ? -35.392 90.931 10.463 1.00 23.35 620 SER H N 1
ATOM 6715 C CA . SER H 1 24 ? -35.158 89.675 11.173 1.00 24.43 620 SER H CA 1
ATOM 6716 C C . SER H 1 24 ? -34.195 89.888 12.344 1.00 27.98 620 SER H C 1
ATOM 6717 O O . SER H 1 24 ? -34.409 89.364 13.443 1.00 23.58 620 SER H O 1
ATOM 6725 N N . GLN H 1 25 ? -33.146 90.672 12.105 1.00 22.10 621 GLN H N 1
ATOM 6726 C CA . GLN H 1 25 ? -32.174 90.991 13.147 1.00 21.49 621 GLN H CA 1
ATOM 6727 C C . GLN H 1 25 ? -32.813 91.768 14.302 1.00 17.80 621 GLN H C 1
ATOM 6728 O O . GLN H 1 25 ? -32.422 91.589 15.463 1.00 24.05 621 GLN H O 1
ATOM 6742 N N . MET H 1 26 ? -33.783 92.619 13.979 1.00 19.23 622 MET H N 1
ATOM 6743 C CA . MET H 1 26 ? -34.481 93.399 14.993 1.00 20.94 622 MET H CA 1
ATOM 6744 C C . MET H 1 26 ? -35.137 92.481 16.020 1.00 18.14 622 MET H C 1
ATOM 6745 O O . MET H 1 26 ? -35.135 92.788 17.209 1.00 18.60 622 MET H O 1
ATOM 6778 N N . LEU H 1 28 ? -34.200 89.515 16.924 1.00 15.56 624 LEU H N 1
ATOM 6779 C CA . LEU H 1 28 ? -33.190 88.771 17.677 1.00 15.06 624 LEU H CA 1
ATOM 6780 C C . LEU H 1 28 ? -32.445 89.613 18.706 1.00 20.29 624 LEU H C 1
ATOM 6781 O O . LEU H 1 28 ? -32.126 89.124 19.793 1.00 18.72 624 LEU H O 1
ATOM 6797 N N . THR H 1 29 ? -32.151 90.862 18.351 1.00 18.99 625 THR H N 1
ATOM 6798 C CA . THR H 1 29 ? -31.430 91.776 19.232 1.00 17.34 625 THR H CA 1
ATOM 6799 C C . THR H 1 29 ? -32.334 92.314 20.343 1.00 17.77 625 THR H C 1
ATOM 6800 O O . THR H 1 29 ? -33.543 92.441 20.167 1.00 18.03 625 THR H O 1
ATOM 6811 N N . GLY H 1 30 ? -31.734 92.612 21.492 1.00 22.09 626 GLY H N 1
ATOM 6812 C CA . GLY H 1 30 ? -32.460 93.142 22.630 1.00 18.25 626 GLY H CA 1
ATOM 6813 C C . GLY H 1 30 ? -32.871 92.047 23.603 1.00 18.58 626 GLY H C 1
ATOM 6814 O O . GLY H 1 30 ? -32.083 91.171 23.958 1.00 19.69 626 GLY H O 1
ATOM 6818 N N . ALA H 1 31 ? -34.127 92.072 24.022 1.00 18.98 627 ALA H N 1
ATOM 6819 C CA . ALA H 1 31 ? -34.555 91.203 25.115 1.00 22.83 627 ALA H CA 1
ATOM 6820 C C . ALA H 1 31 ? -34.576 89.715 24.737 1.00 24.43 627 ALA H C 1
ATOM 6821 O O . ALA H 1 31 ? -34.467 88.867 25.616 1.00 23.28 627 ALA H O 1
ATOM 6828 N N . ALA H 1 32 ? -34.662 89.391 23.447 1.00 19.06 628 ALA H N 1
ATOM 6829 C CA . ALA H 1 32 ? -34.582 87.985 23.029 1.00 19.00 628 ALA H CA 1
ATOM 6830 C C . ALA H 1 32 ? -33.174 87.432 23.220 1.00 20.71 628 ALA H C 1
ATOM 6831 O O . ALA H 1 32 ? -32.984 86.217 23.342 1.00 20.26 628 ALA H O 1
ATOM 6838 N N . ASN H 1 33 ? -32.197 88.332 23.225 1.00 18.44 629 ASN H N 1
ATOM 6839 C CA . ASN H 1 33 ? -30.788 87.976 23.320 1.00 18.12 629 ASN H CA 1
ATOM 6840 C C . ASN H 1 33 ? -30.409 86.789 22.434 1.00 19.95 629 ASN H C 1
ATOM 6841 O O . ASN H 1 33 ? -29.795 85.808 22.878 1.00 17.84 629 ASN H O 1
ATOM 6852 N N . TRP H 1 34 ? -30.821 86.892 21.174 1.00 17.72 630 TRP H N 1
ATOM 6853 C CA . TRP H 1 34 ? -30.444 85.971 20.118 1.00 17.43 630 TRP H CA 1
ATOM 6854 C C . TRP H 1 34 ? -31.025 84.576 20.301 1.00 20.62 630 TRP H C 1
ATOM 6855 O O . TRP H 1 34 ? -30.586 83.634 19.652 1.00 22.36 630 TRP H O 1
ATOM 6876 N N . ASN H 1 35 ? -32.031 84.459 21.162 1.00 18.09 631 ASN H N 1
ATOM 6877 C CA . ASN H 1 35 ? -32.803 83.221 21.283 1.00 18.75 631 ASN H CA 1
ATOM 6878 C C . ASN H 1 35 ? -33.834 83.129 20.156 1.00 18.94 631 ASN H C 1
ATOM 6879 O O . ASN H 1 35 ? -34.708 83.984 20.032 1.00 18.87 631 ASN H O 1
ATOM 6890 N N . LEU H 1 36 ? -33.722 82.096 19.326 1.00 27.17 632 LEU H N 1
ATOM 6891 C CA . LEU H 1 36 ? -34.571 81.960 18.139 1.00 22.83 632 LEU H CA 1
ATOM 6892 C C . LEU H 1 36 ? -36.066 81.882 18.481 1.00 23.64 632 LEU H C 1
ATOM 6893 O O . LEU H 1 36 ? -36.890 82.521 17.833 1.00 25.06 632 LEU H O 1
ATOM 6909 N N . GLU H 1 37 ? -36.410 81.100 19.498 1.00 21.17 633 GLU H N 1
ATOM 6910 C CA . GLU H 1 37 ? -37.804 80.915 19.868 1.00 26.06 633 GLU H CA 1
ATOM 6911 C C . GLU H 1 37 ? -38.444 82.235 20.318 1.00 24.72 633 GLU H C 1
ATOM 6912 O O . GLU H 1 37 ? -39.564 82.533 19.918 1.00 27.22 633 GLU H O 1
ATOM 6924 N N . LEU H 1 38 ? -37.747 83.029 21.132 1.00 25.80 634 LEU H N 1
ATOM 6925 C CA . LEU H 1 38 ? -38.296 84.324 21.553 1.00 29.76 634 LEU H CA 1
ATOM 6926 C C . LEU H 1 38 ? -38.381 85.313 20.418 1.00 27.92 634 LEU H C 1
ATOM 6927 O O . LEU H 1 38 ? -39.283 86.146 20.396 1.00 25.05 634 LEU H O 1
ATOM 6943 N N . ALA H 1 39 ? -37.428 85.244 19.494 1.00 21.10 635 ALA H N 1
ATOM 6944 C CA . ALA H 1 39 ? -37.463 86.114 18.328 1.00 19.39 635 ALA H CA 1
ATOM 6945 C C . ALA H 1 39 ? -38.722 85.823 17.522 1.00 24.98 635 ALA H C 1
ATOM 6946 O O . ALA H 1 39 ? -39.467 86.739 17.158 1.00 23.10 635 ALA H O 1
ATOM 6953 N N . LEU H 1 40 ? -38.979 84.543 17.283 1.00 27.92 636 LEU H N 1
ATOM 6954 C CA . LEU H 1 40 ? -40.125 84.141 16.480 1.00 26.85 636 LEU H CA 1
ATOM 6955 C C . LEU H 1 40 ? -41.440 84.452 17.195 1.00 25.43 636 LEU H C 1
ATOM 6956 O O . LEU H 1 40 ? -42.392 84.909 16.574 1.00 27.32 636 LEU H O 1
ATOM 6972 N N . GLN H 1 41 ? -41.469 84.237 18.506 1.00 32.41 637 GLN H N 1
ATOM 6973 C CA . GLN H 1 41 ? -42.621 84.600 19.334 1.00 31.12 637 GLN H CA 1
ATOM 6974 C C . GLN H 1 41 ? -42.948 86.080 19.203 1.00 31.90 637 GLN H C 1
ATOM 6975 O O . GLN H 1 41 ? -44.105 86.470 19.074 1.00 31.58 637 GLN H O 1
ATOM 6989 N N . SER H 1 42 ? -41.910 86.906 19.251 1.00 28.41 638 SER H N 1
ATOM 6990 C CA . SER H 1 42 ? -42.083 88.346 19.143 1.00 24.77 638 SER H CA 1
ATOM 6991 C C . SER H 1 42 ? -42.619 88.729 17.766 1.00 27.42 638 SER H C 1
ATOM 6992 O O . SER H 1 42 ? -43.469 89.609 17.651 1.00 33.91 638 SER H O 1
ATOM 7000 N N . PHE H 1 43 ? -42.122 88.076 16.717 1.00 25.73 639 PHE H N 1
ATOM 7001 C CA . PHE H 1 43 ? -42.638 88.330 15.373 1.00 26.19 639 PHE H CA 1
ATOM 7002 C C . PHE H 1 43 ? -44.123 87.995 15.275 1.00 31.42 639 PHE H C 1
ATOM 7003 O O . PHE H 1 43 ? -44.923 88.800 14.785 1.00 34.94 639 PHE H O 1
ATOM 7020 N N . GLU H 1 44 ? -44.490 86.809 15.746 1.00 36.55 640 GLU H N 1
ATOM 7021 C CA . GLU H 1 44 ? -45.877 86.362 15.669 1.00 41.01 640 GLU H CA 1
ATOM 7022 C C . GLU H 1 44 ? -46.806 87.313 16.398 1.00 41.59 640 GLU H C 1
ATOM 7023 O O . GLU H 1 44 ? -47.922 87.561 15.957 1.00 46.52 640 GLU H O 1
ATOM 7035 N N . GLN H 1 45 ? -46.340 87.843 17.518 1.00 35.71 641 GLN H N 1
ATOM 7036 C CA . GLN H 1 45 ? -47.148 88.746 18.317 1.00 39.00 641 GLN H CA 1
ATOM 7037 C C . GLN H 1 45 ? -47.235 90.127 17.662 1.00 41.94 641 GLN H C 1
ATOM 7038 O O . GLN H 1 45 ? -48.234 90.821 17.819 1.00 42.82 641 GLN H O 1
ATOM 7052 N N . GLN H 1 46 ? -46.198 90.508 16.916 1.00 37.42 642 GLN H N 1
ATOM 7053 C CA . GLN H 1 46 ? -46.086 91.856 16.344 1.00 32.45 642 GLN H CA 1
ATOM 7054 C C . GLN H 1 46 ? -46.273 91.899 14.826 1.00 36.80 642 GLN H C 1
ATOM 7055 O O . GLN H 1 46 ? -46.092 92.945 14.201 1.00 37.70 642 GLN H O 1
ATOM 7069 N N . LYS H 1 47 ? -46.636 90.761 14.245 1.00 37.61 643 LYS H N 1
ATOM 7070 C CA . LYS H 1 47 ? -46.695 90.595 12.795 1.00 40.75 643 LYS H CA 1
ATOM 7071 C C . LYS H 1 47 ? -47.571 91.646 12.111 1.00 48.66 643 LYS H C 1
ATOM 7072 O O . LYS H 1 47 ? -47.265 92.093 11.004 1.00 38.12 643 LYS H O 1
ATOM 7091 N N . ALA H 1 48 ? -48.657 92.033 12.774 1.00 45.34 644 ALA H N 1
ATOM 7092 C CA . ALA H 1 48 ? -49.579 93.024 12.232 1.00 53.67 644 ALA H CA 1
ATOM 7093 C C . ALA H 1 48 ? -48.915 94.386 12.037 1.00 53.92 644 ALA H C 1
ATOM 7094 O O . ALA H 1 48 ? -49.353 95.178 11.204 1.00 57.85 644 ALA H O 1
ATOM 7101 N N . ASN H 1 49 ? -47.848 94.649 12.785 1.00 48.19 645 ASN H N 1
ATOM 7102 C CA . ASN H 1 49 ? -47.219 95.965 12.776 1.00 53.34 645 ASN H CA 1
ATOM 7103 C C . ASN H 1 49 ? -46.019 96.054 11.846 1.00 49.83 645 ASN H C 1
ATOM 7104 O O . ASN H 1 49 ? -45.408 97.116 11.719 1.00 57.78 645 ASN H O 1
ATOM 7115 N N . VAL H 1 50 ? -45.681 94.948 11.192 1.00 57.96 646 VAL H N 1
ATOM 7116 C CA . VAL H 1 50 ? -44.540 94.940 10.290 1.00 55.72 646 VAL H CA 1
ATOM 7117 C C . VAL H 1 50 ? -44.953 95.458 8.913 1.00 55.81 646 VAL H C 1
ATOM 7118 O O . VAL H 1 50 ? -45.898 94.939 8.316 1.00 55.72 646 VAL H O 1
ATOM 7131 N N . PRO H 1 51 ? -44.247 96.484 8.400 1.00 56.00 647 PRO H N 1
ATOM 7132 C CA . PRO H 1 51 ? -44.603 97.032 7.084 1.00 56.20 647 PRO H CA 1
ATOM 7133 C C . PRO H 1 51 ? -44.421 96.021 5.939 1.00 56.43 647 PRO H C 1
ATOM 7134 O O . PRO H 1 51 ? -43.495 95.210 5.995 1.00 55.96 647 PRO H O 1
ATOM 7145 N N . PRO H 1 52 ? -45.285 96.078 4.907 1.00 56.03 648 PRO H N 1
ATOM 7146 C CA . PRO H 1 52 ? -45.207 95.128 3.786 1.00 55.97 648 PRO H CA 1
ATOM 7147 C C . PRO H 1 52 ? -43.869 95.094 3.039 1.00 56.07 648 PRO H C 1
ATOM 7148 O O . PRO H 1 52 ? -43.526 94.039 2.502 1.00 56.48 648 PRO H O 1
ATOM 7159 N N . GLU H 1 53 ? -43.135 96.203 2.987 1.00 56.55 649 GLU H N 1
ATOM 7160 C CA . GLU H 1 53 ? -41.867 96.220 2.260 1.00 65.29 649 GLU H CA 1
ATOM 7161 C C . GLU H 1 53 ? -40.812 95.322 2.909 1.00 63.78 649 GLU H C 1
ATOM 7162 O O . GLU H 1 53 ? -39.848 94.920 2.256 1.00 69.17 649 GLU H O 1
ATOM 7174 N N . ALA H 1 54 ? -40.996 95.014 4.190 1.00 61.68 650 ALA H N 1
ATOM 7175 C CA . ALA H 1 54 ? -40.029 94.209 4.933 1.00 56.05 650 ALA H CA 1
ATOM 7176 C C . ALA H 1 54 ? -40.093 92.731 4.563 1.00 55.87 650 ALA H C 1
ATOM 7177 O O . ALA H 1 54 ? -39.171 91.974 4.854 1.00 56.51 650 ALA H O 1
ATOM 7184 N N . PHE H 1 55 ? -41.186 92.334 3.923 1.00 59.06 651 PHE H N 1
ATOM 7185 C CA . PHE H 1 55 ? -41.443 90.939 3.575 1.00 59.81 651 PHE H CA 1
ATOM 7186 C C . PHE H 1 55 ? -40.977 90.627 2.160 1.00 66.91 651 PHE H C 1
ATOM 7187 O O . PHE H 1 55 ? -41.629 91.016 1.192 1.00 67.94 651 PHE H O 1
ATOM 7204 N N . ILE H 1 56 ? -39.851 89.931 2.043 1.00 65.53 652 ILE H N 1
ATOM 7205 C CA . ILE H 1 56 ? -39.311 89.579 0.735 1.00 65.58 652 ILE H CA 1
ATOM 7206 C C . ILE H 1 56 ? -39.518 88.100 0.386 1.00 69.08 652 ILE H C 1
ATOM 7207 O O . ILE H 1 56 ? -38.921 87.599 -0.569 1.00 76.24 652 ILE H O 1
ATOM 7223 N N . SER H 1 57 ? -40.379 87.411 1.136 1.00 61.96 653 SER H N 1
ATOM 7224 C CA . SER H 1 57 ? -40.710 86.010 0.846 1.00 63.05 653 SER H CA 1
ATOM 7225 C C . SER H 1 57 ? -41.823 85.459 1.740 1.00 66.86 653 SER H C 1
ATOM 7226 O O . SER H 1 57 ? -42.188 86.072 2.742 1.00 62.50 653 SER H O 1
ATOM 7234 N N . GLN H 1 58 ? -42.383 84.318 1.341 1.00 83.33 654 GLN H N 1
ATOM 7235 C CA . GLN H 1 58 ? -43.447 83.654 2.099 1.00 94.49 654 GLN H CA 1
ATOM 7236 C C . GLN H 1 58 ? -42.870 82.808 3.257 1.00 87.21 654 GLN H C 1
ATOM 7237 O O . GLN H 1 58 ? -41.832 82.167 3.091 1.00 86.68 654 GLN H O 1
ATOM 7251 N N . PRO H 1 59 ? -43.532 82.806 4.432 1.00 79.69 655 PRO H N 1
ATOM 7252 C CA . PRO H 1 59 ? -43.121 81.986 5.588 1.00 79.29 655 PRO H CA 1
ATOM 7253 C C . PRO H 1 59 ? -43.132 80.456 5.418 1.00 83.37 655 PRO H C 1
ATOM 7254 O O . PRO H 1 59 ? -44.066 79.906 4.831 1.00 86.80 655 PRO H O 1
ATOM 7265 N N . GLN H 1 60 ? -42.089 79.794 5.923 1.00 77.91 656 GLN H N 1
ATOM 7266 C CA . GLN H 1 60 ? -41.988 78.331 5.913 1.00 74.97 656 GLN H CA 1
ATOM 7267 C C . GLN H 1 60 ? -41.765 77.807 7.333 1.00 78.19 656 GLN H C 1
ATOM 7268 O O . GLN H 1 60 ? -41.751 78.584 8.290 1.00 76.92 656 GLN H O 1
ATOM 7282 N N . VAL H 1 61 ? -41.591 76.492 7.459 1.00 84.78 657 VAL H N 1
ATOM 7283 C CA . VAL H 1 61 ? -41.324 75.852 8.749 1.00 92.53 657 VAL H CA 1
ATOM 7284 C C . VAL H 1 61 ? -39.930 75.227 8.811 1.00 91.99 657 VAL H C 1
ATOM 7285 O O . VAL H 1 61 ? -39.380 75.011 9.892 1.00 86.25 657 VAL H O 1
#

Sequence (466 aa):
SNAATKAQLIAEVSRRTGMNVEYSQMLTGAANWNLELALQSFEQQKANVPPEAFISQPQVATKAQLIAEVSRRTGMNVEYSQMLTGAANWNLELALQSFEQQKANVPPEAFISQPQVSNAATKAQLIAEVSRRTGMNVEYSQMLTGAANWNLELALQSFEQQKANVPPEAFISQPQVATKAQLIAEVSRRTGMNVEYSQMLTGAANWNLELALQSFEQQKANVPPEAFISQPQVSNAATKAQLIAEVSRRTGMNVEYSQMLTGAANWNLELALQSFEQQKANVPPEAFISQPQVATKAQLIAEVSRRTGMNVEYSQMLTGAANWNLELALQSFEQQKANVPPEAFISQPSNAATKAQLIAEVSRRTGMNVEYSQMLTGAANWNLELALQSFEQQKANVPPEAFISQPQVATKAQLIAEVSRRTGMNVEYSQMLTGAANWNLELALQSFEQQKANVPPEAFISQPQV

Radius of gyration: 31.42 Å; Cα contacts (8 Å, |Δi|>4): 671; chains: 8; bounding box: 80×89×44 Å

B-factor: mean 41.74, std 21.27, range [9.94, 146.46]

GO terms:
  GO:0005515 protein binding (F, IPI)

Solvent-accessible surface area: 25131 Å² total

Secondary structure (DSSP, 8-state):
-HHHHHHHHHHHHHHHH-B-HHHHH---STTTT-HHHHHHHHHHHGGGS-GGGB-S----/-HHHHHHHHHHHHH-B-HHHHH---STTTT-HHHHHHHHHHHGGGS-GGGB-S----/--HHHHHHHHHHHHHHH-B-HHHHH---STTTT-HHHHHHHHHHHGGGS-GGGB-S----/--HHHHHHHHHHHH---HHHHH---STTTT-HHHHHHHHHHHGGGS-GGGGSPPPP-/-HHHHHHHHHHHHHHHH-B-HHHHH---STTTT-HHHHHHHHHHHGGGS-GGGBSS----/-HHHHHHHHHHHHH-B-HHHHH---STTTT-HHHHHHHHHHHGGGS-GGGB-S--/--HHHHHHHHHHHHHHH-B-HHHHH---STTTT-HHHHHHHHHHHGGGS-GGGB-S----/--HHHHHHHHHHHH-B-HHHHH---STTTT-HHHHHHHHHHHGGGS-GGGB-S----

InterPro domains:
  IPR001611 Leucine-rich repeat [PS51450] (288-309)
  IPR002075 Nuclear transport factor 2 domain [PF22602] (383-550)
  IPR005637 TAP C-terminal (TAP-C) domain [PF03943] (604-651)
  IPR005637 TAP C-terminal (TAP-C) domain [PS51281] (600-654)
  IPR005637 TAP C-terminal (TAP-C) domain [SM00804] (591-653)
  IPR005637 TAP C-terminal (TAP-C) domain [cd14342] (602-651)
  IPR009060 UBA-like superfamily [SSF46934] (589-652)
  IPR018222 Nuclear transport factor 2, eukaryote [PS50177] (382-550)
  IPR030217 Nuclear RNA export factor [PTHR10662] (63-651)
  IPR032675 Leucine-rich repeat domain superfamily [G3DSA:3.80.10.10] (196-360)
  IPR032710 NTF2-like domain superfamily [SSF54427] (379-568)
  IPR040736 Mex67, RNA recognition motif [PF18444] (116-176)
  IPR057125 NXF1/2/3/5-like, leucine-rich repeat domain [PF24048] (206-347)

Organism: Chaetomium thermophilum (strain DSM 1495 / CBS 144.50 / IMI 039719) (NCBI:txid759272)

CATH classification: 1.10.8.10

Nearest PDB structures (foldseek):
  4wp2-assembly1_A  TM=1.017E+00  e=1.979E-09  Thermochaetoides thermophila DSM 1495
  4wp2-assembly1_H  TM=9.827E-01  e=3.906E-08  Thermochaetoides thermophila DSM 1495
  6exz-assembly1_A  TM=8.285E-01  e=1.753E-02  Saccharomyces cerevisiae S288C
  1oai-assembly1_A  TM=8.295E-01  e=1.169E-01  Homo sapiens
  4wp2-assembly1_A  TM=1.013E+00  e=3.145E-09  Thermochaetoides thermophila DSM 1495

Foldseek 3Di:
DVVVVLVVLLVVQCVQAQFASVVSSCCPDPVVVVSVVSNVVCVVCVVPDDPVRGHDDHHD/DVLVVLLVVQCQQAQFDSVVSNCCPDPVVVPNVVSVVVCVVCVVVDDPVRGNGDGDD/DCVVVLQVLLVVQCVAAQFDSVVSVCCPDPVVVPSVVSNVVCVVCVVPDDPVRGRDDHHD/DDLVVLLVVQCVVLLFESVVSSCCPDPVVVPNVVSNVVCVVCVVVDDPNRNDDDDDD/DVVVVLVVLLVVQCVQAQFDSVVSSCCPDPVVVVSVVSNVVCVVCVVPDDPVRGNGHHND/DLLVVLLVVQCVVAQFDSVVSNCCPDPVVVVNVVSNVVCVVCVVVDDPVRGRDHD/DCVVVLVVLLVVQCVAAQFASVVSVCCPDPVVVVSVVSNVVCVVCVVVDDPVRGHGDHHD/DDLVVLLVVQCQAAQFDSVVSSCCPDPVVVPNVVSNVVCVVCVVVDDPVRGNDDHDD